Protein AF-A0AAD6NIN2-F1 (afdb_monomer_lite)

Foldseek 3Di:
DQAADPPPGHGHPPDPDDDDDVVVLLVVLLVVLVVPDPDDDDPVVSVVSSVVSSVVCVVDDDDDDDDDDDDDDDDDDPPDDDDPPPVRVVVLDDPDAADAADQQEEEEEDACQLPFLQVLVQLLVRLLRHPAYEYEHAAQVQCCQWQRGGLDHQVFSQLLLVQQLQHPHYDYNAHQQHDPVRCRRHNHQAYEDEPFFDAGNVRHGSCVVCVVVVRYDYDHGDPDDDPLLLLVCLVVLDQPQADPDVPVCCVVDVVLLVLVQQLQPGNSSPHGFAWEWEADPVVLAIDTSYDHDADDQQAAEEEEEDQCASVTSQVLVQLVQVQVVVCVVCVPTPTHAYEYEHAHQVVQCVLVPGSPPSHYQSRSVSSVSSGPSHRYYYGNGDQACAPSNQVNVCVVRVHHNQAYEDEPDDPRDDPDDSDPRRVVVVRYDYGDDDPCNVPDPVVSSVSCVVCVVSVVVSSVVVVVSSVVSVVVSVD

Structure (mmCIF, N/CA/C/O backbone):
data_AF-A0AAD6NIN2-F1
#
_entry.id   AF-A0AAD6NIN2-F1
#
loop_
_atom_site.group_PDB
_atom_site.id
_atom_site.type_symbol
_atom_site.label_atom_id
_atom_site.label_alt_id
_atom_site.label_comp_id
_atom_site.label_asym_id
_atom_site.label_entity_id
_atom_site.label_seq_id
_atom_site.pdbx_PDB_ins_code
_atom_site.Cartn_x
_atom_site.Cartn_y
_atom_site.Cartn_z
_atom_site.occupancy
_atom_site.B_iso_or_equiv
_atom_site.auth_seq_id
_atom_site.auth_comp_id
_atom_site.auth_asym_id
_atom_site.auth_atom_id
_atom_site.pdbx_PDB_model_num
ATOM 1 N N . MET A 1 1 ? 16.859 19.764 -27.566 1.00 32.72 1 MET A N 1
ATOM 2 C CA . MET A 1 1 ? 17.832 20.373 -26.638 1.00 32.72 1 MET A CA 1
ATOM 3 C C . MET A 1 1 ? 17.036 21.411 -25.876 1.00 32.72 1 MET A C 1
ATOM 5 O O . MET A 1 1 ? 16.585 22.357 -26.502 1.00 32.72 1 MET A O 1
ATOM 9 N N . TRP A 1 2 ? 16.670 21.126 -24.627 1.00 31.67 2 TRP A N 1
ATOM 10 C CA . TRP A 1 2 ? 15.721 21.947 -23.874 1.00 31.67 2 TRP A CA 1
ATOM 11 C C . TRP A 1 2 ? 16.492 22.731 -22.811 1.00 31.67 2 TRP A C 1
ATOM 13 O O . TRP A 1 2 ? 17.083 22.135 -21.916 1.00 31.67 2 TRP A O 1
ATOM 23 N N . GLU A 1 3 ? 16.526 24.052 -22.970 1.00 47.12 3 GLU A N 1
ATOM 24 C CA . GLU A 1 3 ? 17.174 25.013 -22.077 1.00 47.12 3 GLU A CA 1
ATOM 25 C C . GLU A 1 3 ? 16.101 25.672 -21.203 1.00 47.12 3 GLU A C 1
ATOM 27 O O . GLU A 1 3 ? 15.529 26.689 -21.591 1.00 47.12 3 GLU A O 1
ATOM 32 N N . PHE A 1 4 ? 15.803 25.100 -20.036 1.00 47.56 4 PHE A N 1
ATOM 33 C CA . PHE A 1 4 ? 14.909 25.740 -19.070 1.00 47.56 4 PHE A CA 1
ATOM 34 C C . PHE A 1 4 ? 15.447 25.667 -17.639 1.00 47.56 4 PHE A C 1
ATOM 36 O O . PHE A 1 4 ? 16.192 24.761 -17.270 1.00 47.56 4 PHE A O 1
ATOM 43 N N . CYS A 1 5 ? 15.080 26.666 -16.844 1.00 51.91 5 CYS A N 1
ATOM 44 C CA . CYS A 1 5 ? 15.368 26.786 -15.428 1.00 51.91 5 CYS A CA 1
ATOM 45 C C . CYS A 1 5 ? 14.618 25.694 -14.658 1.00 51.91 5 CYS A C 1
ATOM 47 O O . CYS A 1 5 ? 13.399 25.578 -14.755 1.00 51.91 5 CYS A O 1
ATOM 49 N N . TYR A 1 6 ? 15.343 24.913 -13.861 1.00 43.78 6 TYR A N 1
ATOM 50 C CA . TYR A 1 6 ? 14.805 23.771 -13.110 1.00 43.78 6 TYR A CA 1
ATOM 51 C C . TYR A 1 6 ? 13.882 24.155 -11.947 1.00 43.78 6 TYR A C 1
ATOM 53 O O . TYR A 1 6 ? 13.274 23.278 -11.337 1.00 43.78 6 TYR A O 1
ATOM 61 N N . GLU A 1 7 ? 13.792 25.445 -11.634 1.00 44.78 7 GLU A N 1
ATOM 62 C CA . GLU A 1 7 ? 12.992 25.965 -10.528 1.00 44.78 7 GLU A CA 1
ATOM 63 C C . GLU A 1 7 ? 11.693 26.623 -11.013 1.00 44.78 7 GLU A C 1
ATOM 65 O O . GLU A 1 7 ? 10.644 26.406 -10.412 1.00 44.78 7 GLU A O 1
ATOM 70 N N . CYS A 1 8 ? 11.722 27.358 -12.133 1.00 52.44 8 CYS A N 1
ATOM 71 C CA . CYS A 1 8 ? 10.544 28.065 -12.658 1.00 52.44 8 CYS A CA 1
ATOM 72 C C . CYS A 1 8 ? 10.080 27.632 -14.059 1.00 52.44 8 CYS A C 1
ATOM 74 O O . CYS A 1 8 ? 8.980 27.994 -14.464 1.00 52.44 8 CYS A O 1
ATOM 76 N N . GLY A 1 9 ? 10.878 26.867 -14.808 1.00 41.84 9 GLY A N 1
ATOM 77 C CA . GLY A 1 9 ? 10.532 26.410 -16.159 1.00 41.84 9 GLY A CA 1
ATOM 78 C C . GLY A 1 9 ? 10.765 27.422 -17.292 1.00 41.84 9 GLY A C 1
ATOM 79 O O . GLY A 1 9 ? 10.544 27.067 -18.447 1.00 41.84 9 GLY A O 1
ATOM 80 N N . ASP A 1 10 ? 11.247 28.637 -17.003 1.00 57.53 10 ASP A N 1
ATOM 81 C CA . ASP A 1 10 ? 11.589 29.646 -18.023 1.00 57.53 10 ASP A CA 1
ATOM 82 C C . ASP A 1 10 ? 12.925 29.363 -18.719 1.00 57.53 10 ASP A C 1
ATOM 84 O O . ASP A 1 10 ? 13.750 28.603 -18.219 1.00 57.53 10 ASP A O 1
ATOM 88 N N . GLN A 1 11 ? 13.184 30.017 -19.856 1.00 51.72 11 GLN A N 1
ATOM 89 C CA . GLN A 1 11 ? 14.424 29.840 -20.616 1.00 51.72 11 GLN A CA 1
ATOM 90 C C . GLN A 1 11 ? 15.677 30.132 -19.761 1.00 51.72 11 GLN A C 1
ATOM 92 O O . GLN A 1 11 ? 15.761 31.118 -19.020 1.00 51.72 11 GLN A O 1
ATOM 97 N N . TRP A 1 12 ? 16.670 29.242 -19.839 1.00 51.72 12 TRP A N 1
ATOM 98 C CA . TRP A 1 12 ? 17.900 29.354 -19.049 1.00 51.72 12 TRP A CA 1
ATOM 99 C C . TRP A 1 12 ? 18.649 30.661 -19.390 1.00 51.72 12 TRP A C 1
ATOM 101 O O . TRP A 1 12 ? 18.876 30.969 -20.556 1.00 51.72 12 TRP A O 1
ATOM 111 N N . LYS A 1 13 ? 19.057 31.408 -18.348 1.00 50.25 13 LYS A N 1
ATOM 112 C CA . LYS A 1 13 ? 19.787 32.699 -18.351 1.00 50.25 13 LYS A CA 1
ATOM 113 C C . LYS A 1 13 ? 18.915 33.946 -18.570 1.00 50.25 13 LYS A C 1
ATOM 115 O O . LYS A 1 13 ? 19.457 35.048 -18.581 1.00 50.25 13 LYS A O 1
ATOM 120 N N . SER A 1 14 ? 17.590 33.799 -18.655 1.00 55.44 14 SER A N 1
ATOM 121 C CA . SER A 1 14 ? 16.639 34.927 -18.665 1.00 55.44 14 SER A CA 1
ATOM 122 C C . SER A 1 14 ? 15.755 35.037 -17.414 1.00 55.44 14 SER A C 1
ATOM 124 O O . SER A 1 14 ? 14.989 35.990 -17.306 1.00 55.44 14 SER A O 1
ATOM 126 N N . CYS A 1 15 ? 15.852 34.101 -16.463 1.00 52.81 15 CYS A N 1
ATOM 127 C CA . CYS A 1 15 ? 15.115 34.141 -15.192 1.00 52.81 15 CYS A CA 1
ATOM 128 C C . CYS A 1 15 ? 15.932 34.786 -14.054 1.00 52.81 15 CYS A C 1
ATOM 130 O O . CYS A 1 15 ? 17.161 34.735 -14.066 1.00 52.81 15 CYS A O 1
ATOM 132 N N . THR A 1 16 ? 15.258 35.316 -13.028 1.00 52.78 16 THR A N 1
ATOM 133 C CA . THR A 1 16 ? 15.870 35.953 -11.840 1.00 52.78 16 THR A CA 1
ATOM 134 C C . THR A 1 16 ? 15.932 35.039 -10.602 1.00 52.78 16 THR A C 1
ATOM 136 O O . THR A 1 16 ? 15.941 35.538 -9.483 1.00 52.78 16 THR A O 1
ATOM 139 N N . CYS A 1 17 ? 15.903 33.712 -10.773 1.00 57.50 17 CYS A N 1
ATOM 140 C CA . CYS A 1 17 ? 15.950 32.742 -9.666 1.00 57.50 17 CYS A CA 1
ATOM 141 C C . CYS A 1 17 ? 17.345 32.693 -9.008 1.00 57.50 17 CYS A C 1
ATOM 143 O O . CYS A 1 17 ? 18.357 32.700 -9.708 1.00 57.50 17 CYS A O 1
ATOM 145 N N . ASP A 1 18 ? 17.399 32.612 -7.675 1.00 49.88 18 ASP A N 1
ATOM 146 C CA . ASP A 1 18 ? 18.609 32.878 -6.875 1.00 49.88 18 ASP A CA 1
ATOM 147 C C . ASP A 1 18 ? 19.625 31.719 -6.765 1.00 49.88 18 ASP A C 1
ATOM 149 O O . ASP A 1 18 ? 20.695 31.898 -6.180 1.00 49.88 18 ASP A O 1
ATOM 153 N N . VAL A 1 19 ? 19.369 30.520 -7.301 1.00 49.75 19 VAL A N 1
ATOM 154 C CA . VAL A 1 19 ? 20.216 29.355 -6.970 1.00 49.75 19 VAL A CA 1
ATOM 155 C C . VAL A 1 19 ? 21.338 29.108 -7.984 1.00 49.75 19 VAL A C 1
ATOM 157 O O . VAL A 1 19 ? 21.312 28.179 -8.791 1.00 49.75 19 VAL A O 1
ATOM 160 N N . TRP A 1 20 ? 22.401 29.903 -7.857 1.00 46.16 20 TRP A N 1
ATOM 161 C CA . TRP A 1 20 ? 23.770 29.499 -8.186 1.00 46.16 20 TRP A CA 1
ATOM 162 C C . TRP A 1 20 ? 24.511 29.166 -6.878 1.00 46.16 20 TRP A C 1
ATOM 164 O O . TRP A 1 20 ? 24.583 30.002 -5.982 1.00 46.16 20 TRP A O 1
ATOM 174 N N . GLN A 1 21 ? 25.051 27.947 -6.743 1.00 52.88 21 GLN A N 1
ATOM 175 C CA . GLN A 1 21 ? 25.856 27.538 -5.579 1.00 52.88 21 GLN A CA 1
ATOM 176 C C . GLN A 1 21 ? 27.324 27.352 -5.988 1.00 52.88 21 GLN A C 1
ATOM 178 O O . GLN A 1 21 ? 27.647 26.419 -6.726 1.00 52.88 21 GLN A O 1
ATOM 183 N N . GLU A 1 22 ? 28.207 28.221 -5.483 1.00 54.47 22 GLU A N 1
ATOM 184 C CA . GLU A 1 22 ? 29.667 28.189 -5.696 1.00 54.47 22 GLU A CA 1
ATOM 185 C C . GLU A 1 22 ? 30.278 26.813 -5.372 1.00 54.47 22 GLU A C 1
ATOM 187 O O . GLU A 1 22 ? 31.165 26.332 -6.081 1.00 54.47 22 GLU A O 1
ATOM 192 N N . ASP A 1 23 ? 29.743 26.130 -4.359 1.00 58.53 23 ASP A N 1
ATOM 193 C CA . ASP A 1 23 ? 30.224 24.821 -3.912 1.00 58.53 23 ASP A CA 1
ATOM 194 C C . ASP A 1 23 ? 30.122 23.757 -5.017 1.00 58.53 23 ASP A C 1
ATOM 196 O O . ASP A 1 23 ? 31.021 22.932 -5.184 1.00 58.53 23 ASP A O 1
ATOM 200 N N . ARG A 1 24 ? 29.092 23.833 -5.872 1.00 63.62 24 ARG A N 1
ATOM 201 C CA . ARG A 1 24 ? 28.912 22.892 -6.991 1.00 63.62 24 ARG A CA 1
ATOM 202 C C . ARG A 1 24 ? 29.907 23.133 -8.127 1.00 63.62 24 ARG A C 1
ATOM 204 O O . ARG A 1 24 ? 30.282 22.191 -8.829 1.00 63.62 24 ARG A O 1
ATOM 211 N N . LEU A 1 25 ? 30.356 24.377 -8.304 1.00 60.66 25 LEU A N 1
ATOM 212 C CA . LEU A 1 25 ? 31.404 24.729 -9.263 1.00 60.66 25 LEU A CA 1
ATOM 213 C C . LEU A 1 25 ? 32.776 24.236 -8.777 1.00 60.66 25 LEU A C 1
ATOM 215 O O . LEU A 1 25 ? 33.544 23.678 -9.564 1.00 60.66 25 LEU A O 1
ATOM 219 N N . LEU A 1 26 ? 33.058 24.394 -7.481 1.00 64.12 26 LEU A N 1
ATOM 220 C CA . LEU A 1 26 ? 34.267 23.878 -6.835 1.00 64.12 26 LEU A CA 1
ATOM 221 C C . LEU A 1 26 ? 34.339 22.348 -6.899 1.00 64.12 26 LEU A C 1
ATOM 223 O O . LEU A 1 26 ? 35.384 21.800 -7.254 1.00 64.12 26 LEU A O 1
ATOM 227 N N . GLU A 1 27 ? 33.230 21.652 -6.644 1.00 69.00 27 GLU A N 1
ATOM 228 C CA . GLU A 1 27 ? 33.151 20.194 -6.787 1.00 69.00 27 GLU A CA 1
ATOM 229 C C . GLU A 1 27 ? 33.390 19.730 -8.229 1.00 69.00 27 GLU A C 1
ATOM 231 O O . GLU A 1 27 ? 34.126 18.769 -8.466 1.00 69.00 27 GLU A O 1
ATOM 236 N N . ALA A 1 28 ? 32.795 20.411 -9.212 1.00 63.50 28 ALA A N 1
ATOM 237 C CA . ALA A 1 28 ? 32.986 20.081 -10.621 1.00 63.50 28 ALA A CA 1
ATOM 238 C C . ALA A 1 28 ? 34.437 20.312 -11.083 1.00 63.50 28 ALA A C 1
ATOM 240 O O . ALA A 1 28 ? 34.984 19.486 -11.819 1.00 63.50 28 ALA A O 1
ATOM 241 N N . ALA A 1 29 ? 35.079 21.394 -10.627 1.00 70.69 29 ALA A N 1
ATOM 242 C CA . ALA A 1 29 ? 36.496 21.651 -10.873 1.00 70.69 29 ALA A CA 1
ATOM 243 C C . ALA A 1 29 ? 37.391 20.593 -10.200 1.00 70.69 29 ALA A C 1
ATOM 245 O O . ALA A 1 29 ? 38.317 20.088 -10.835 1.00 70.69 29 ALA A O 1
ATOM 246 N N . GLY A 1 30 ? 37.059 20.189 -8.967 1.00 67.62 30 GLY A N 1
ATOM 247 C CA . GLY A 1 30 ? 37.695 19.084 -8.244 1.00 67.62 30 GLY A CA 1
ATOM 248 C C . GLY A 1 30 ? 37.688 17.778 -9.030 1.00 67.62 30 GLY A C 1
ATOM 249 O O . GLY A 1 30 ? 38.745 17.206 -9.286 1.00 67.62 30 GLY A O 1
ATOM 250 N N . ARG A 1 31 ? 36.508 17.360 -9.505 1.00 75.50 31 ARG A N 1
ATOM 251 C CA . ARG A 1 31 ? 36.353 16.122 -10.286 1.00 75.50 31 ARG A CA 1
ATOM 252 C C . ARG A 1 31 ? 37.163 16.127 -11.585 1.00 75.50 31 ARG A C 1
ATOM 254 O O . ARG A 1 31 ? 37.716 15.095 -11.948 1.00 75.50 31 ARG A O 1
ATOM 261 N N . ARG A 1 32 ? 37.262 17.265 -12.284 1.00 73.50 32 ARG A N 1
ATOM 262 C CA . ARG A 1 32 ? 38.081 17.369 -13.509 1.00 73.50 32 ARG A CA 1
ATOM 263 C C . ARG A 1 32 ? 39.574 17.260 -13.213 1.00 73.50 32 ARG A C 1
ATOM 265 O O . ARG A 1 32 ? 40.270 16.544 -13.919 1.00 73.50 32 ARG A O 1
ATOM 272 N N . VAL A 1 33 ? 40.050 17.924 -12.159 1.00 79.69 33 VAL A N 1
ATOM 273 C CA . VAL A 1 33 ? 41.464 17.862 -11.754 1.00 79.69 33 VAL A CA 1
ATOM 274 C C . VAL A 1 33 ? 41.871 16.455 -11.329 1.00 79.69 33 VAL A C 1
ATOM 276 O O . VAL A 1 33 ? 42.977 16.035 -11.656 1.00 79.69 33 VAL A O 1
ATOM 279 N N . ASP A 1 34 ? 40.987 15.734 -10.638 1.00 77.88 34 ASP A N 1
ATOM 280 C CA . ASP A 1 34 ? 41.263 14.368 -10.182 1.00 77.88 34 ASP A CA 1
ATOM 281 C C . ASP A 1 34 ? 41.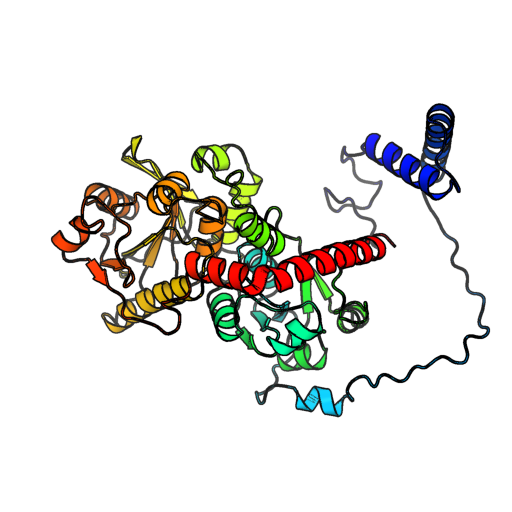220 13.352 -11.325 1.00 77.88 34 ASP A C 1
ATOM 283 O O . ASP A 1 34 ? 42.028 12.431 -11.354 1.00 77.88 34 ASP A O 1
ATOM 287 N N . ARG A 1 35 ? 40.310 13.531 -12.289 1.00 75.88 35 ARG A N 1
ATOM 288 C CA . ARG A 1 35 ? 40.217 12.674 -13.478 1.00 75.88 35 ARG A CA 1
ATOM 289 C C . ARG A 1 35 ? 41.415 12.841 -14.412 1.00 75.88 35 ARG A C 1
ATOM 291 O O . ARG A 1 35 ? 41.873 11.865 -14.991 1.00 75.88 35 ARG A O 1
ATOM 298 N N . ASP A 1 36 ? 41.891 14.071 -14.580 1.00 72.50 36 ASP A N 1
ATOM 299 C CA . ASP A 1 36 ? 42.968 14.398 -15.521 1.00 72.50 36 ASP A CA 1
ATOM 300 C C . ASP A 1 36 ? 44.370 14.191 -14.894 1.00 72.50 36 ASP A C 1
ATOM 302 O O . ASP A 1 36 ? 45.384 14.548 -15.496 1.00 72.50 36 ASP A O 1
ATOM 306 N N . ALA A 1 37 ? 44.444 13.655 -13.669 1.00 75.25 37 ALA A N 1
ATOM 307 C CA . ALA A 1 37 ? 45.689 13.315 -12.995 1.00 75.25 37 ALA A CA 1
ATOM 308 C C . ALA A 1 37 ? 45.966 11.807 -13.093 1.00 75.25 37 ALA A C 1
ATOM 310 O O . ALA A 1 37 ? 45.188 10.996 -12.602 1.00 75.25 37 ALA A O 1
ATOM 311 N N . ASP A 1 38 ? 47.112 11.438 -13.668 1.00 66.69 38 ASP A N 1
ATOM 312 C CA . ASP A 1 38 ? 47.524 10.029 -13.789 1.00 66.69 38 ASP A CA 1
ATOM 313 C C . ASP A 1 38 ? 47.856 9.380 -12.425 1.00 66.69 38 ASP A C 1
ATOM 315 O O . ASP A 1 38 ? 47.798 8.160 -12.285 1.00 66.69 38 ASP A O 1
ATOM 319 N N . GLU A 1 39 ? 48.174 10.190 -11.403 1.00 72.62 39 GLU A N 1
ATOM 320 C CA . GLU A 1 39 ? 48.453 9.758 -10.026 1.00 72.62 39 GLU A CA 1
ATOM 321 C C . GLU A 1 39 ? 47.894 10.754 -8.982 1.00 72.62 39 GLU A C 1
ATOM 323 O O . GLU A 1 39 ? 47.726 11.942 -9.288 1.00 72.62 39 GLU A O 1
ATOM 328 N N . PRO A 1 40 ? 47.636 10.318 -7.727 1.00 75.31 40 PRO A N 1
ATOM 329 C CA . PRO A 1 40 ? 47.090 11.176 -6.674 1.00 75.31 40 PRO A CA 1
ATOM 330 C C . PRO A 1 40 ? 47.955 12.415 -6.400 1.00 75.31 40 PRO A C 1
ATOM 332 O O . PRO A 1 40 ? 49.110 12.324 -5.981 1.00 75.31 40 PRO A O 1
ATOM 335 N N . LEU A 1 41 ? 47.375 13.599 -6.605 1.00 81.06 41 LEU A N 1
ATOM 336 C CA . LEU A 1 41 ? 48.084 14.870 -6.468 1.00 81.06 41 LEU A CA 1
ATOM 337 C C . LEU A 1 41 ? 48.325 15.244 -4.998 1.00 81.06 41 LEU A C 1
ATOM 339 O O . LEU A 1 41 ? 47.436 15.141 -4.152 1.00 81.06 41 LEU A O 1
ATOM 343 N N . VAL A 1 42 ? 49.509 15.793 -4.713 1.00 87.19 42 VAL A N 1
ATOM 344 C CA . VAL A 1 42 ? 49.831 16.388 -3.406 1.00 87.19 42 VAL A CA 1
ATOM 345 C C . VAL A 1 42 ? 48.819 17.508 -3.088 1.00 87.19 42 VAL A C 1
ATOM 347 O O . VAL A 1 42 ? 48.572 18.347 -3.962 1.00 87.19 42 VAL A O 1
ATOM 350 N N . PRO A 1 43 ? 48.254 17.589 -1.863 1.00 77.69 43 PRO A N 1
ATOM 351 C CA . PRO A 1 43 ? 47.102 18.451 -1.562 1.00 77.69 43 PRO A CA 1
ATOM 352 C C . PRO A 1 43 ? 47.249 19.928 -1.956 1.00 77.69 43 PRO A C 1
ATOM 354 O O . PRO A 1 43 ? 46.298 20.525 -2.456 1.00 77.69 43 PRO A O 1
ATOM 357 N N . ALA A 1 44 ? 48.443 20.508 -1.792 1.00 74.50 44 ALA A N 1
ATOM 358 C CA . ALA A 1 44 ? 48.714 21.895 -2.178 1.00 74.50 44 ALA A CA 1
ATOM 359 C C . ALA A 1 44 ? 48.638 22.111 -3.704 1.00 74.50 44 ALA A C 1
ATOM 361 O O . ALA A 1 44 ? 48.033 23.075 -4.164 1.00 74.50 44 ALA A O 1
ATOM 362 N N . VAL A 1 45 ? 49.175 21.171 -4.489 1.00 77.25 45 VAL A N 1
ATOM 363 C CA . VAL A 1 45 ? 49.166 21.209 -5.963 1.00 77.25 45 VAL A CA 1
ATOM 364 C C . VAL A 1 45 ? 47.761 20.944 -6.508 1.00 77.25 45 VAL A C 1
ATOM 366 O O . VAL A 1 45 ? 47.346 21.540 -7.502 1.00 77.25 45 VAL A O 1
ATOM 369 N N . ARG A 1 46 ? 47.003 20.069 -5.837 1.00 85.06 46 ARG A N 1
ATOM 370 C CA . ARG A 1 46 ? 45.603 19.792 -6.167 1.00 85.06 46 ARG A CA 1
ATOM 371 C C . ARG A 1 46 ? 44.743 21.046 -6.017 1.00 85.06 46 ARG A C 1
ATOM 373 O O . ARG A 1 46 ? 43.994 21.377 -6.930 1.00 85.06 46 ARG A O 1
ATOM 380 N N . LEU A 1 47 ? 44.878 21.764 -4.902 1.00 79.81 47 LEU A N 1
ATOM 381 C CA . LEU A 1 47 ? 44.086 22.965 -4.630 1.00 79.81 47 LEU A CA 1
ATOM 382 C C . LEU A 1 47 ? 44.353 24.079 -5.658 1.00 79.81 47 LEU A C 1
ATOM 384 O O . LEU A 1 47 ? 43.415 24.694 -6.160 1.00 79.81 47 LEU A O 1
ATOM 388 N N . GLU A 1 48 ? 45.616 24.279 -6.031 1.00 81.25 48 GLU A N 1
ATOM 389 C CA . GLU A 1 48 ? 46.024 25.285 -7.019 1.00 81.25 48 GLU A CA 1
ATOM 390 C C . GLU A 1 48 ? 45.483 24.963 -8.428 1.00 81.25 48 GLU A C 1
ATOM 392 O O . GLU A 1 48 ? 44.993 25.841 -9.144 1.00 81.25 48 GLU A O 1
ATOM 397 N N . ARG A 1 49 ? 45.469 23.677 -8.813 1.00 83.62 49 ARG A N 1
ATOM 398 C CA . ARG A 1 49 ? 44.857 23.225 -10.075 1.00 83.62 49 ARG A CA 1
ATOM 399 C C . ARG A 1 49 ? 43.336 23.372 -10.076 1.00 83.62 49 ARG A C 1
ATOM 401 O O . ARG A 1 49 ? 42.783 23.768 -11.101 1.00 83.62 49 ARG A O 1
ATOM 408 N N . ILE A 1 50 ? 42.668 23.104 -8.951 1.00 80.56 50 ILE A N 1
ATOM 409 C CA . ILE A 1 50 ? 41.212 23.277 -8.814 1.00 80.56 50 ILE A CA 1
ATOM 410 C C . ILE A 1 50 ? 40.831 24.739 -9.019 1.00 80.56 50 ILE A C 1
ATOM 412 O O . ILE A 1 50 ? 39.911 25.019 -9.780 1.00 80.56 50 ILE A O 1
ATOM 416 N N . GLN A 1 51 ? 41.578 25.672 -8.427 1.00 79.25 51 GLN A N 1
ATOM 417 C CA . GLN A 1 51 ? 41.335 27.107 -8.599 1.00 79.25 51 GLN A CA 1
ATOM 418 C C . GLN A 1 51 ? 41.511 27.560 -10.058 1.00 79.25 51 GLN A C 1
ATOM 420 O O . GLN A 1 51 ? 40.724 28.367 -10.554 1.00 79.25 51 GLN A O 1
ATOM 425 N N . ARG A 1 52 ? 42.490 27.004 -10.786 1.00 77.19 52 ARG A N 1
ATOM 426 C CA . ARG A 1 52 ? 42.688 27.301 -12.215 1.00 77.19 52 ARG A CA 1
ATOM 427 C C . ARG A 1 52 ? 41.550 26.762 -13.085 1.00 77.19 52 ARG A C 1
ATOM 429 O O . ARG A 1 52 ? 40.993 27.506 -13.887 1.00 77.19 52 ARG A O 1
ATOM 436 N N . VAL A 1 53 ? 41.161 25.500 -12.892 1.00 73.00 53 VAL A N 1
ATOM 437 C CA . VAL A 1 53 ? 40.053 24.869 -13.633 1.00 73.00 53 VAL A CA 1
ATOM 438 C C . VAL A 1 53 ? 38.713 25.529 -13.289 1.00 73.00 53 VAL A C 1
ATOM 440 O O . VAL A 1 53 ? 37.871 25.702 -14.164 1.00 73.00 53 VAL A O 1
ATOM 443 N N . GLN A 1 54 ? 38.524 25.978 -12.047 1.00 76.62 54 GLN A N 1
ATOM 444 C CA . GLN A 1 54 ? 37.370 26.783 -11.641 1.00 76.62 54 GLN A CA 1
ATOM 445 C C . GLN A 1 54 ? 37.301 28.097 -12.435 1.00 76.62 54 GLN A C 1
ATOM 447 O O . GLN A 1 54 ? 36.230 28.449 -12.928 1.00 76.62 54 GLN A O 1
ATOM 452 N N . GLN A 1 55 ? 38.422 28.811 -12.607 1.00 67.31 55 GLN A N 1
ATOM 453 C CA . GLN A 1 55 ? 38.463 30.033 -13.422 1.00 67.31 55 GLN A CA 1
ATOM 454 C C . GLN A 1 55 ? 38.233 29.758 -14.915 1.00 67.31 55 GLN A C 1
ATOM 456 O O . GLN A 1 55 ? 37.527 30.528 -15.564 1.00 67.31 55 GLN A O 1
ATOM 461 N N . GLU A 1 56 ? 38.745 28.650 -15.451 1.00 66.31 56 GLU A N 1
ATOM 462 C CA . GLU A 1 56 ? 38.484 28.232 -16.837 1.00 66.31 56 GLU A CA 1
ATOM 463 C C . GLU A 1 56 ? 37.011 27.875 -17.068 1.00 66.31 56 GLU A C 1
ATOM 465 O O . GLU A 1 56 ? 36.434 28.284 -18.074 1.00 66.31 56 GLU A O 1
ATOM 470 N N . ILE A 1 57 ? 36.375 27.164 -16.129 1.00 61.84 57 ILE A N 1
ATOM 471 C CA . ILE A 1 57 ? 34.940 26.851 -16.198 1.00 61.84 57 ILE A CA 1
ATOM 472 C C . ILE A 1 57 ? 34.115 28.141 -16.136 1.00 61.84 57 ILE A C 1
ATOM 474 O O . ILE A 1 57 ? 33.168 28.280 -16.902 1.00 61.84 57 ILE A O 1
ATOM 478 N N . ARG A 1 58 ? 34.510 29.114 -15.300 1.00 63.06 58 ARG A N 1
ATOM 479 C CA . ARG A 1 58 ? 33.856 30.434 -15.233 1.00 63.06 58 ARG A CA 1
ATOM 480 C C . ARG A 1 58 ? 33.962 31.225 -16.539 1.00 63.06 58 ARG A C 1
ATOM 482 O O . ARG A 1 58 ? 33.054 31.993 -16.839 1.00 63.06 58 ARG A O 1
ATOM 489 N N . GLN A 1 59 ? 35.058 31.077 -17.284 1.00 51.91 59 GLN A N 1
ATOM 490 C CA . GLN A 1 59 ? 35.303 31.830 -18.520 1.00 51.91 59 GLN A CA 1
ATOM 491 C C . GLN A 1 59 ? 34.725 31.147 -19.770 1.00 51.91 59 GLN A C 1
ATOM 493 O O . GLN A 1 59 ? 34.277 31.840 -20.679 1.00 51.91 59 GLN A O 1
ATOM 498 N N . ASN A 1 60 ? 34.677 29.811 -19.809 1.00 49.41 60 ASN A N 1
ATOM 499 C CA . ASN A 1 60 ? 34.237 29.030 -20.970 1.00 49.41 60 ASN A CA 1
ATOM 500 C C . ASN A 1 60 ? 32.870 28.369 -20.731 1.00 49.41 60 ASN A C 1
ATOM 502 O O . ASN A 1 60 ? 32.753 27.142 -20.670 1.00 49.41 60 ASN A O 1
ATOM 506 N N . HIS A 1 61 ? 31.822 29.185 -20.612 1.00 49.53 61 HIS A N 1
ATOM 507 C CA . HIS A 1 61 ? 30.441 28.706 -20.670 1.00 49.53 61 HIS A CA 1
ATOM 508 C C . HIS A 1 61 ? 29.931 28.732 -22.127 1.00 49.53 61 HIS A C 1
ATOM 510 O O . HIS A 1 61 ? 29.589 29.789 -22.647 1.00 49.53 61 HIS A O 1
ATOM 516 N N . ASP A 1 62 ? 29.850 27.531 -22.713 1.00 38.94 62 ASP A N 1
ATOM 517 C CA . ASP A 1 62 ? 29.209 27.094 -23.972 1.00 38.94 62 ASP A CA 1
ATOM 518 C C . ASP A 1 62 ? 30.014 26.964 -25.287 1.00 38.94 62 ASP A C 1
ATOM 520 O O . ASP A 1 62 ? 30.681 27.875 -25.770 1.00 38.94 62 ASP A O 1
ATOM 524 N N . SER A 1 63 ? 29.734 25.815 -25.930 1.00 30.27 63 SER A N 1
ATOM 525 C CA . SER A 1 63 ? 29.627 25.524 -27.376 1.00 30.27 63 SER A CA 1
ATOM 526 C C . SER A 1 63 ? 30.732 24.733 -28.125 1.00 30.27 63 SER A C 1
ATOM 528 O O . SER A 1 63 ? 31.806 25.218 -28.456 1.00 30.27 63 SER A O 1
ATOM 530 N N . ALA A 1 64 ? 30.329 23.499 -28.481 1.00 32.25 64 ALA A N 1
ATOM 531 C CA . ALA A 1 64 ? 30.508 22.753 -29.739 1.00 32.25 64 ALA A CA 1
ATOM 532 C C . ALA A 1 64 ? 31.906 22.371 -30.285 1.00 32.25 64 ALA A C 1
ATOM 534 O O . ALA A 1 64 ? 32.698 23.217 -30.685 1.00 32.25 64 ALA A O 1
ATOM 535 N N . ARG A 1 65 ? 32.078 21.057 -30.538 1.00 28.00 65 ARG A N 1
ATOM 536 C CA . ARG A 1 65 ? 32.572 20.490 -31.817 1.00 28.00 65 ARG A CA 1
ATOM 537 C C . ARG A 1 65 ? 32.313 18.975 -31.895 1.00 28.00 65 ARG A C 1
ATOM 539 O O . ARG A 1 65 ? 33.123 18.174 -31.450 1.00 28.00 65 ARG A O 1
ATOM 546 N N . TRP A 1 66 ? 31.205 18.592 -32.527 1.00 24.42 66 TRP A N 1
ATOM 547 C CA . TRP A 1 66 ? 31.084 17.306 -33.221 1.00 24.42 66 TRP A CA 1
ATOM 548 C C . TRP A 1 66 ? 30.877 17.609 -34.704 1.00 24.42 66 TRP A C 1
ATOM 550 O O . TRP A 1 66 ? 29.788 17.980 -35.133 1.00 24.42 66 TRP A O 1
ATOM 560 N N . THR A 1 67 ? 31.951 17.499 -35.481 1.00 26.58 67 THR A N 1
ATOM 561 C CA . THR A 1 67 ? 31.901 17.432 -36.944 1.00 26.58 67 THR A CA 1
ATOM 562 C C . THR A 1 67 ? 32.234 16.012 -37.368 1.00 26.58 67 THR A C 1
ATOM 564 O O . THR A 1 67 ? 33.221 15.441 -36.910 1.00 26.58 67 THR A O 1
ATOM 567 N N . GLN A 1 68 ? 31.401 15.467 -38.256 1.00 35.00 68 GLN A N 1
ATOM 568 C CA . GLN A 1 68 ? 31.645 14.247 -39.019 1.00 35.00 68 GLN A CA 1
ATOM 569 C C . GLN A 1 68 ? 33.095 14.158 -39.513 1.00 35.00 68 GLN A C 1
ATOM 571 O O . GLN A 1 68 ? 33.507 14.963 -40.340 1.00 35.00 68 GLN A O 1
ATOM 576 N N . SER A 1 69 ? 33.817 13.119 -39.094 1.00 27.27 69 SER A N 1
ATOM 577 C CA . SER A 1 69 ? 34.648 12.304 -39.986 1.00 27.27 69 SER A CA 1
ATOM 578 C C . SER A 1 69 ? 35.168 11.085 -39.227 1.00 27.27 69 SER A C 1
ATOM 580 O O . SER A 1 69 ? 35.902 11.250 -38.258 1.00 27.27 69 SER A O 1
ATOM 582 N N . GLN A 1 70 ? 34.795 9.890 -39.683 1.00 27.52 70 GLN A N 1
ATOM 583 C CA . GLN A 1 70 ? 35.680 8.754 -39.988 1.00 27.52 70 GLN A CA 1
ATOM 584 C C . GLN A 1 70 ? 34.881 7.451 -39.939 1.00 27.52 70 GLN A C 1
ATOM 586 O O . GLN A 1 70 ? 34.841 6.711 -38.963 1.00 27.52 70 GLN A O 1
ATOM 591 N N . SER A 1 71 ? 34.265 7.158 -41.079 1.00 28.77 71 SER A N 1
ATOM 592 C CA . SER A 1 71 ? 34.229 5.804 -41.605 1.00 28.77 71 SER A CA 1
ATOM 593 C C . SER A 1 71 ? 35.665 5.288 -41.741 1.00 28.77 71 SER A C 1
ATOM 595 O O . SER A 1 71 ? 36.379 5.791 -42.601 1.00 28.77 71 SER A O 1
ATOM 597 N N . THR A 1 72 ? 36.067 4.304 -40.935 1.00 26.00 72 THR A N 1
ATOM 598 C CA . THR A 1 72 ? 36.914 3.175 -41.365 1.00 26.00 72 THR A CA 1
ATOM 599 C C . THR A 1 72 ? 37.024 2.123 -40.257 1.00 26.00 72 THR A C 1
ATOM 601 O O . THR A 1 72 ? 37.536 2.396 -39.180 1.00 26.00 72 THR A O 1
ATOM 604 N N . ASN A 1 73 ? 36.610 0.904 -40.611 1.00 30.92 73 ASN A N 1
ATOM 605 C CA . ASN A 1 73 ? 37.093 -0.393 -40.127 1.00 30.92 73 ASN A CA 1
ATOM 606 C C . ASN A 1 73 ? 36.864 -0.784 -38.656 1.00 30.92 73 ASN A C 1
ATOM 608 O O . ASN A 1 73 ? 37.798 -0.849 -37.869 1.00 30.92 73 ASN A O 1
ATOM 612 N N . PHE A 1 74 ? 35.652 -1.266 -38.369 1.00 25.39 74 PHE A N 1
ATOM 613 C CA . PHE A 1 74 ? 35.463 -2.408 -37.464 1.00 25.39 74 PHE A CA 1
ATOM 614 C C . PHE A 1 74 ? 34.675 -3.501 -38.189 1.00 25.39 74 PHE A C 1
ATOM 616 O O . PHE A 1 74 ? 33.466 -3.657 -38.045 1.00 25.39 74 PHE A O 1
ATOM 623 N N . SER A 1 75 ? 35.382 -4.247 -39.032 1.00 28.61 75 SER A N 1
ATOM 624 C CA . SER A 1 75 ? 34.947 -5.566 -39.476 1.00 28.61 75 SER A CA 1
ATOM 625 C C . SER A 1 75 ? 35.402 -6.613 -38.460 1.00 28.61 75 SER A C 1
ATOM 627 O O . SER A 1 75 ? 36.584 -6.680 -38.132 1.00 28.61 75 SER A O 1
ATOM 629 N N . ASN A 1 76 ? 34.448 -7.461 -38.073 1.00 34.34 76 ASN A N 1
ATOM 630 C CA . ASN A 1 76 ? 34.587 -8.750 -37.391 1.00 34.34 76 ASN A CA 1
ATOM 631 C C . ASN A 1 76 ? 34.846 -8.744 -35.878 1.00 34.34 76 ASN A C 1
ATOM 633 O O . ASN A 1 76 ? 35.938 -9.058 -35.430 1.00 34.34 76 ASN A O 1
ATOM 637 N N . HIS A 1 77 ? 33.760 -8.594 -35.113 1.00 28.64 77 HIS A N 1
ATOM 638 C CA . HIS A 1 77 ? 33.364 -9.591 -34.107 1.00 28.64 77 HIS A CA 1
ATOM 639 C C . HIS A 1 77 ? 31.845 -9.531 -33.866 1.00 28.64 77 HIS A C 1
ATOM 641 O O . HIS A 1 77 ? 31.358 -9.058 -32.847 1.00 28.64 77 HIS A O 1
ATOM 647 N N . GLN A 1 78 ? 31.072 -10.045 -34.831 1.00 27.97 78 GLN A N 1
ATOM 648 C CA . GLN A 1 78 ? 29.735 -10.565 -34.541 1.00 27.97 78 GLN A CA 1
ATOM 649 C C . GLN A 1 78 ? 29.904 -11.911 -33.830 1.00 27.97 78 GLN A C 1
ATOM 651 O O . GLN A 1 78 ? 29.970 -12.963 -34.466 1.00 27.97 78 GLN A O 1
ATOM 656 N N . ALA A 1 79 ? 29.981 -11.883 -32.502 1.00 28.52 79 ALA A N 1
ATOM 657 C CA . ALA A 1 79 ? 29.576 -13.040 -31.721 1.00 28.52 79 ALA A CA 1
ATOM 658 C C . ALA A 1 79 ? 28.044 -13.108 -31.802 1.00 28.52 79 ALA A C 1
ATOM 660 O O . ALA A 1 79 ? 27.324 -12.294 -31.233 1.00 28.52 79 ALA A O 1
ATOM 661 N N . SER A 1 80 ? 27.562 -14.037 -32.622 1.00 32.03 80 SER A N 1
ATOM 662 C CA . SER A 1 80 ? 26.154 -14.362 -32.821 1.00 32.03 80 SER A CA 1
ATOM 663 C C . SER A 1 80 ? 25.478 -14.708 -31.486 1.00 32.03 80 SER A C 1
ATOM 665 O O . SER A 1 80 ? 25.610 -15.832 -30.999 1.00 32.03 80 SER A O 1
ATOM 667 N N . LEU A 1 81 ? 24.670 -13.791 -30.961 1.00 33.66 81 LEU A N 1
ATOM 668 C CA . LEU A 1 81 ? 23.552 -14.110 -30.078 1.00 33.66 81 LEU A CA 1
ATOM 669 C C . LEU A 1 81 ? 22.276 -13.666 -30.794 1.00 33.66 81 LEU A C 1
ATOM 671 O O . LEU A 1 81 ? 22.086 -12.495 -31.117 1.00 33.66 81 LEU A O 1
ATOM 675 N N . ARG A 1 82 ? 21.439 -14.644 -31.149 1.00 35.72 82 ARG A N 1
ATOM 676 C CA . ARG A 1 82 ? 20.169 -14.412 -31.840 1.00 35.72 82 ARG A CA 1
ATOM 677 C C . ARG A 1 82 ? 19.239 -13.668 -30.883 1.00 35.72 82 ARG A C 1
ATOM 679 O O . ARG A 1 82 ? 18.766 -14.273 -29.927 1.00 35.72 82 ARG A O 1
ATOM 686 N N . GLN A 1 83 ? 18.928 -12.400 -31.162 1.00 43.97 83 GLN A N 1
ATOM 687 C CA . GLN A 1 83 ? 17.691 -11.821 -30.633 1.00 43.97 83 GLN A CA 1
ATOM 688 C C . GLN A 1 83 ? 16.527 -12.729 -31.067 1.00 43.97 83 GLN A C 1
ATOM 690 O O . GLN A 1 83 ? 16.547 -13.217 -32.208 1.00 43.97 83 GLN A O 1
ATOM 695 N N . PRO A 1 84 ? 15.547 -13.011 -30.189 1.00 51.28 84 PRO A N 1
ATOM 696 C CA . PRO A 1 84 ? 14.397 -13.807 -30.580 1.00 51.28 84 PRO A CA 1
ATOM 697 C C . PRO A 1 84 ? 13.759 -13.162 -31.809 1.00 51.28 84 PRO A C 1
ATOM 699 O O . PRO A 1 84 ? 13.581 -11.946 -31.882 1.00 51.28 84 PRO A O 1
ATOM 702 N N . SER A 1 85 ? 13.488 -13.978 -32.828 1.00 46.53 85 SER A N 1
ATOM 703 C CA . SER A 1 85 ? 12.890 -13.476 -34.063 1.00 46.53 85 SER A CA 1
ATOM 704 C C . SER A 1 85 ? 11.556 -12.789 -33.747 1.00 46.53 85 SER A C 1
ATOM 706 O O . SER A 1 85 ? 10.875 -13.191 -32.805 1.00 46.53 85 SER A O 1
ATOM 708 N N . HIS A 1 86 ? 11.124 -11.816 -34.557 1.00 56.44 86 HIS A N 1
ATOM 709 C CA . HIS A 1 86 ? 9.799 -11.186 -34.407 1.00 56.44 86 HIS A CA 1
ATOM 710 C C . HIS A 1 86 ? 8.667 -12.228 -34.278 1.00 56.44 86 HIS A C 1
ATOM 712 O O . HIS A 1 86 ? 7.689 -12.020 -33.570 1.00 56.44 86 HIS A O 1
ATOM 718 N N . ARG A 1 87 ? 8.826 -13.395 -34.919 1.00 45.50 87 ARG A N 1
ATOM 719 C CA . ARG A 1 87 ? 7.893 -14.528 -34.849 1.00 45.50 87 ARG A CA 1
ATOM 720 C C . ARG A 1 87 ? 7.888 -15.244 -33.490 1.00 45.50 87 ARG A C 1
ATOM 722 O O . ARG A 1 87 ? 6.852 -15.767 -33.111 1.00 45.50 87 ARG A O 1
ATOM 729 N N . THR A 1 88 ? 9.018 -15.267 -32.785 1.00 60.03 88 THR A N 1
ATOM 730 C CA . THR A 1 88 ? 9.145 -15.794 -31.414 1.00 60.03 88 THR A CA 1
ATOM 731 C C . THR A 1 88 ? 8.507 -14.827 -30.417 1.00 60.03 88 THR A C 1
ATOM 733 O O . THR A 1 88 ? 7.676 -15.242 -29.630 1.00 60.03 88 THR A O 1
ATOM 736 N N . ILE A 1 89 ? 8.776 -13.524 -30.550 1.00 61.22 89 ILE A N 1
ATOM 737 C CA . ILE A 1 89 ? 8.191 -12.487 -29.683 1.00 61.22 89 ILE A CA 1
ATOM 738 C C . ILE A 1 89 ? 6.658 -12.459 -29.775 1.00 61.22 89 ILE A C 1
ATOM 740 O O . ILE A 1 89 ? 5.975 -12.330 -28.766 1.00 61.22 89 ILE A O 1
ATOM 744 N N . MET A 1 90 ? 6.103 -12.600 -30.983 1.00 60.62 90 MET A N 1
ATOM 745 C CA . MET A 1 90 ? 4.648 -12.681 -31.157 1.00 60.62 90 MET A CA 1
ATOM 746 C C . MET A 1 90 ? 4.038 -13.988 -30.638 1.00 60.62 90 MET A C 1
ATOM 748 O O . MET A 1 90 ? 2.839 -14.017 -30.392 1.00 60.62 90 MET A O 1
ATOM 752 N N . ALA A 1 91 ? 4.832 -15.052 -30.478 1.00 62.62 91 ALA A N 1
ATOM 753 C CA . ALA A 1 91 ? 4.379 -16.309 -29.883 1.00 62.62 91 ALA A CA 1
ATOM 754 C C . ALA A 1 91 ? 4.351 -16.259 -28.345 1.00 62.62 91 ALA A C 1
ATOM 756 O O . ALA A 1 91 ? 3.619 -17.035 -27.741 1.00 62.62 91 ALA A O 1
ATOM 757 N N . ASP A 1 92 ? 5.108 -15.340 -27.737 1.00 78.62 92 ASP A N 1
ATOM 758 C CA . ASP A 1 92 ? 5.164 -15.139 -26.284 1.00 78.62 92 ASP A CA 1
ATOM 759 C C . ASP A 1 92 ? 4.077 -14.172 -25.775 1.00 78.62 92 ASP A C 1
ATOM 761 O O . ASP A 1 92 ? 3.923 -13.992 -24.567 1.00 78.62 92 ASP A O 1
ATOM 765 N N . LEU A 1 93 ? 3.321 -13.528 -26.675 1.00 84.94 93 LEU A N 1
ATOM 766 C CA . LEU A 1 93 ? 2.207 -12.665 -26.287 1.00 84.94 93 LEU A CA 1
ATOM 767 C C . LEU A 1 93 ? 1.065 -13.489 -25.669 1.00 84.94 93 LEU A C 1
ATOM 769 O O . LEU A 1 93 ? 0.783 -14.596 -26.135 1.00 84.94 93 LEU A O 1
ATOM 773 N N . PRO A 1 94 ? 0.356 -12.946 -24.665 1.00 85.62 94 PRO A N 1
ATOM 774 C CA . PRO A 1 94 ? -0.821 -13.604 -24.115 1.00 85.62 94 PRO A CA 1
ATOM 775 C C . PRO A 1 94 ? -1.898 -13.823 -25.181 1.00 85.62 94 PRO A C 1
ATOM 777 O O . PRO A 1 94 ? -2.116 -12.961 -26.035 1.00 85.62 94 PRO A O 1
ATOM 780 N N . ASP A 1 95 ? -2.623 -14.939 -25.074 1.00 86.56 95 ASP A N 1
ATOM 781 C CA . ASP A 1 95 ? -3.785 -15.254 -25.918 1.00 86.56 95 ASP A CA 1
ATOM 782 C C . ASP A 1 95 ? -5.010 -14.424 -25.492 1.00 86.56 95 ASP A C 1
ATOM 784 O O . ASP A 1 95 ? -6.010 -14.918 -24.971 1.00 86.56 95 ASP A O 1
ATOM 788 N N . THR A 1 96 ? -4.881 -13.106 -25.623 1.00 87.06 96 THR A N 1
ATOM 789 C CA . THR A 1 96 ? -5.921 -12.118 -25.347 1.00 87.06 96 THR A CA 1
ATOM 790 C C . THR A 1 96 ? -6.058 -11.166 -26.533 1.00 87.06 96 THR A C 1
ATOM 792 O O . THR A 1 96 ? -5.098 -10.958 -27.274 1.00 87.06 96 THR A O 1
ATOM 795 N N . PRO A 1 97 ? -7.240 -10.567 -26.758 1.00 87.56 97 PRO A N 1
ATOM 796 C CA . PRO A 1 97 ? -7.396 -9.579 -27.817 1.00 87.56 97 PRO A CA 1
ATOM 797 C C . PRO A 1 97 ? -6.472 -8.379 -27.596 1.00 87.56 97 PRO A C 1
ATOM 799 O O . PRO A 1 97 ? -6.396 -7.850 -26.484 1.00 87.56 97 PRO A O 1
ATOM 802 N N . SER A 1 98 ? -5.814 -7.922 -28.661 1.00 90.25 98 SER A N 1
ATOM 803 C CA . SER A 1 98 ? -5.018 -6.700 -28.603 1.00 90.25 98 SER A CA 1
ATOM 804 C C . SER A 1 98 ? -5.907 -5.465 -28.455 1.00 90.25 98 SER A C 1
ATOM 806 O O . SER A 1 98 ? -7.040 -5.408 -28.945 1.00 90.25 98 SER A O 1
ATOM 808 N N . VAL A 1 99 ? -5.381 -4.454 -27.770 1.00 94.88 99 VAL A N 1
ATOM 809 C CA . VAL A 1 99 ? -6.071 -3.192 -27.503 1.00 94.88 99 VAL A CA 1
ATOM 810 C C . VAL A 1 99 ? -5.467 -2.082 -28.370 1.00 94.88 99 VAL A C 1
ATOM 812 O O . VAL A 1 99 ? -4.244 -2.013 -28.488 1.00 94.88 99 VAL A O 1
ATOM 815 N N . PRO A 1 100 ? -6.276 -1.182 -28.965 1.00 95.38 100 PRO A N 1
ATOM 816 C CA . PRO A 1 100 ? -5.749 -0.038 -29.702 1.00 95.38 100 PRO A CA 1
ATOM 817 C C . PRO A 1 100 ? -4.811 0.829 -28.852 1.00 95.38 100 PRO A C 1
ATOM 819 O O . PRO A 1 100 ? -5.082 1.085 -27.676 1.00 95.38 100 PRO A O 1
ATOM 822 N N . LEU A 1 101 ? -3.727 1.303 -29.471 1.00 95.75 101 LEU A N 1
ATOM 823 C CA . LEU A 1 101 ? -2.778 2.225 -28.846 1.00 95.75 101 LEU A CA 1
ATOM 824 C C . LEU A 1 101 ? -3.461 3.527 -28.414 1.00 95.75 101 LEU A C 1
ATOM 826 O O . LEU A 1 101 ? -4.304 4.065 -29.131 1.00 95.75 101 LEU A O 1
ATOM 830 N N . SER A 1 102 ? -3.068 4.034 -27.247 1.00 96.81 102 SER A N 1
ATOM 831 C CA . SER A 1 102 ? -3.602 5.267 -26.676 1.00 96.81 102 SER A CA 1
ATOM 832 C C . SER A 1 102 ? -2.589 5.941 -25.752 1.00 96.81 102 SER A C 1
ATOM 834 O O . SER A 1 102 ? -2.002 5.284 -24.890 1.00 96.81 102 SER A O 1
ATOM 836 N N . ASP A 1 103 ? -2.468 7.266 -25.857 1.00 94.25 103 ASP A N 1
ATOM 837 C CA . ASP A 1 103 ? -1.620 8.099 -24.987 1.00 94.25 103 ASP A CA 1
ATOM 838 C C . ASP A 1 103 ? -2.052 8.029 -23.514 1.00 94.25 103 ASP A C 1
ATOM 840 O O . ASP A 1 103 ? -1.219 8.115 -22.614 1.00 94.25 103 ASP A O 1
ATOM 844 N N . ASP A 1 104 ? -3.346 7.788 -23.275 1.00 96.12 104 ASP A N 1
ATOM 845 C CA . ASP A 1 104 ? -3.927 7.596 -21.942 1.00 96.12 104 ASP A CA 1
ATOM 846 C C . ASP A 1 104 ? -3.579 6.230 -21.305 1.00 96.12 104 ASP A C 1
ATOM 848 O O . ASP A 1 104 ? -3.960 5.981 -20.160 1.00 96.12 104 ASP A O 1
ATOM 852 N N . ARG A 1 105 ? -2.902 5.315 -22.013 1.00 97.88 105 ARG A N 1
ATOM 853 C CA . ARG A 1 105 ? -2.538 3.987 -21.493 1.00 97.88 105 ARG A CA 1
ATOM 854 C C . ARG A 1 105 ? -1.033 3.912 -21.263 1.00 97.88 105 ARG A C 1
ATOM 856 O O . ARG A 1 105 ? -0.231 4.031 -22.191 1.00 97.88 105 ARG A O 1
ATOM 863 N N . ILE A 1 106 ? -0.664 3.680 -20.013 1.00 98.25 106 ILE A N 1
ATOM 864 C CA . ILE A 1 106 ? 0.711 3.630 -19.533 1.00 98.25 106 ILE A CA 1
ATOM 865 C C . ILE A 1 106 ? 1.070 2.188 -19.194 1.00 98.25 106 ILE A C 1
ATOM 867 O O . ILE A 1 106 ? 0.246 1.425 -18.689 1.00 98.25 106 ILE A O 1
ATOM 871 N N . TRP A 1 107 ? 2.304 1.816 -19.503 1.00 98.38 107 TRP A N 1
ATOM 872 C CA . TRP A 1 107 ? 2.915 0.559 -19.108 1.00 98.38 107 TRP A CA 1
ATOM 873 C C . TRP A 1 107 ? 3.972 0.820 -18.035 1.00 98.38 107 TRP A C 1
ATOM 875 O O . TRP A 1 107 ? 4.783 1.735 -18.162 1.00 98.38 107 TRP A O 1
ATOM 885 N N . VAL A 1 108 ? 3.988 0.010 -16.989 1.00 97.38 108 VAL A N 1
ATOM 886 C CA . VAL A 1 108 ? 5.118 -0.114 -16.063 1.00 97.38 108 VAL A CA 1
ATOM 887 C C . VAL A 1 108 ? 5.442 -1.592 -16.001 1.00 97.38 108 VAL A C 1
ATOM 889 O O . VAL A 1 108 ? 4.529 -2.406 -15.958 1.00 97.38 108 VAL A O 1
ATOM 892 N N . ASP A 1 109 ? 6.711 -1.963 -15.972 1.00 96.25 109 ASP A N 1
ATOM 893 C CA . ASP A 1 109 ? 7.085 -3.337 -15.673 1.00 96.25 109 ASP A CA 1
ATOM 894 C C . ASP A 1 109 ? 8.152 -3.404 -14.592 1.00 96.25 109 ASP A C 1
ATOM 896 O O . ASP A 1 109 ? 8.783 -2.414 -14.213 1.00 96.25 109 ASP A O 1
ATOM 900 N N . GLY A 1 110 ? 8.245 -4.579 -13.990 1.00 94.44 110 GLY A N 1
ATOM 901 C CA . GLY A 1 110 ? 9.179 -4.798 -12.921 1.00 94.44 110 GLY A CA 1
ATOM 902 C C . GLY A 1 110 ? 9.001 -6.138 -12.247 1.00 94.44 110 GLY A C 1
ATOM 903 O O . GLY A 1 110 ? 8.143 -6.972 -12.540 1.00 94.44 110 GLY A O 1
ATOM 904 N N . CYS A 1 111 ? 9.865 -6.337 -11.267 1.00 92.94 111 CYS A N 1
ATOM 905 C CA . CYS A 1 111 ? 9.831 -7.529 -10.451 1.00 92.94 111 CYS A CA 1
ATOM 906 C C . CYS A 1 111 ? 8.800 -7.444 -9.331 1.00 92.94 111 CYS A C 1
ATOM 908 O O . CYS A 1 111 ? 8.146 -8.445 -9.070 1.00 92.94 111 CYS A O 1
ATOM 910 N N . PHE A 1 112 ? 8.700 -6.295 -8.653 1.00 93.62 112 PHE A N 1
ATOM 911 C CA . PHE A 1 112 ? 7.839 -6.097 -7.478 1.00 93.62 112 PHE A CA 1
ATOM 912 C C . PHE A 1 112 ? 8.073 -7.116 -6.341 1.00 93.62 112 PHE A C 1
ATOM 914 O O . PHE A 1 112 ? 7.156 -7.491 -5.616 1.00 93.62 112 PHE A O 1
ATOM 921 N N . ASP A 1 113 ? 9.321 -7.573 -6.181 1.00 89.94 113 ASP A N 1
ATOM 922 C CA . ASP A 1 113 ? 9.764 -8.391 -5.042 1.00 89.94 113 ASP A CA 1
ATOM 923 C C . ASP A 1 113 ? 9.890 -7.503 -3.799 1.00 89.94 113 ASP A C 1
ATOM 925 O O . ASP A 1 113 ? 10.538 -6.453 -3.857 1.00 89.94 113 ASP A O 1
ATOM 929 N N . PHE A 1 114 ? 9.255 -7.910 -2.696 1.00 86.50 114 PHE A N 1
ATOM 930 C CA . PHE A 1 114 ? 8.934 -7.025 -1.568 1.00 86.50 114 PHE A CA 1
ATOM 931 C C . PHE A 1 114 ? 8.230 -5.751 -2.023 1.00 86.50 114 PHE A C 1
ATOM 933 O O . PHE A 1 114 ? 8.775 -4.652 -1.891 1.00 86.50 114 PHE A O 1
ATOM 940 N N . SER A 1 115 ? 7.029 -5.887 -2.588 1.00 90.50 115 SER A N 1
ATOM 941 C CA . SER A 1 115 ? 6.230 -4.704 -2.896 1.00 90.50 115 SER A CA 1
ATOM 942 C C . SER A 1 115 ? 6.117 -3.821 -1.649 1.00 90.50 115 SER A C 1
ATOM 944 O O . SER A 1 115 ? 5.883 -4.296 -0.540 1.00 90.50 115 SER A O 1
ATOM 946 N N . HIS A 1 116 ? 6.401 -2.540 -1.831 1.00 94.06 116 HIS A N 1
ATOM 947 C CA . HIS A 1 116 ? 6.563 -1.562 -0.764 1.00 94.06 116 HIS A CA 1
ATOM 948 C C . HIS A 1 116 ? 6.187 -0.192 -1.310 1.00 94.06 116 HIS A C 1
ATOM 950 O O . HIS A 1 116 ? 6.141 -0.019 -2.532 1.00 94.06 116 HIS A O 1
ATOM 956 N N . HIS A 1 117 ? 6.013 0.797 -0.433 1.00 94.69 117 HIS A N 1
ATOM 957 C CA . HIS A 1 117 ? 5.494 2.103 -0.833 1.00 94.69 117 HIS A CA 1
ATOM 958 C C . HIS A 1 117 ? 6.285 2.729 -1.997 1.00 94.69 117 HIS A C 1
ATOM 960 O O . HIS A 1 117 ? 5.670 3.219 -2.926 1.00 94.69 117 HIS A O 1
ATOM 966 N N . GLY A 1 118 ? 7.614 2.568 -2.082 1.00 94.56 118 GLY A N 1
ATOM 967 C CA . GLY A 1 118 ? 8.378 3.037 -3.253 1.00 94.56 118 GLY A CA 1
ATOM 968 C C . GLY A 1 118 ? 7.924 2.489 -4.625 1.00 94.56 118 GLY A C 1
ATOM 969 O O . GLY A 1 118 ? 7.932 3.232 -5.604 1.00 94.56 118 GLY A O 1
ATOM 970 N N . HIS A 1 119 ? 7.480 1.228 -4.712 1.00 95.38 119 HIS A N 1
ATOM 971 C CA . HIS A 1 119 ? 6.894 0.675 -5.941 1.00 95.38 119 HIS A CA 1
ATOM 972 C C . HIS A 1 119 ? 5.529 1.316 -6.230 1.00 95.38 119 HIS A C 1
ATOM 974 O O . HIS A 1 119 ? 5.258 1.717 -7.360 1.00 95.38 119 HIS A O 1
ATOM 980 N N . ALA A 1 120 ? 4.699 1.473 -5.197 1.00 96.44 120 ALA A N 1
ATOM 981 C CA . ALA A 1 120 ? 3.420 2.174 -5.279 1.00 96.44 120 ALA A CA 1
ATOM 982 C C . ALA A 1 120 ? 3.574 3.630 -5.727 1.00 96.44 120 ALA A C 1
ATOM 984 O O . ALA A 1 120 ? 2.808 4.087 -6.563 1.00 96.44 120 ALA A O 1
ATOM 985 N N . GLY A 1 121 ? 4.581 4.347 -5.227 1.00 96.56 121 GLY A N 1
ATOM 986 C CA . GLY A 1 121 ? 4.873 5.722 -5.623 1.00 96.56 121 GLY A CA 1
ATOM 987 C C . GLY A 1 121 ? 5.270 5.846 -7.093 1.00 96.56 121 GLY A C 1
ATOM 988 O O . GLY A 1 121 ? 4.914 6.829 -7.741 1.00 96.56 121 GLY A O 1
ATOM 989 N N . ALA A 1 122 ? 5.968 4.848 -7.644 1.00 95.69 122 ALA A N 1
ATOM 990 C CA . ALA A 1 122 ? 6.235 4.783 -9.079 1.00 95.69 122 ALA A CA 1
ATOM 991 C C . ALA A 1 122 ? 4.946 4.520 -9.879 1.00 95.69 122 ALA A C 1
ATOM 993 O O . ALA A 1 122 ? 4.712 5.190 -10.883 1.00 95.69 122 ALA A O 1
ATOM 994 N N . MET A 1 123 ? 4.078 3.614 -9.409 1.00 98.06 123 MET A N 1
ATOM 995 C CA . MET A 1 123 ? 2.771 3.358 -10.033 1.00 98.06 123 MET A CA 1
ATOM 996 C C . MET A 1 123 ? 1.846 4.578 -9.968 1.00 98.06 123 MET A C 1
ATOM 998 O O . MET A 1 123 ? 1.202 4.887 -10.961 1.00 98.06 123 MET A O 1
ATOM 1002 N N . LEU A 1 124 ? 1.811 5.303 -8.848 1.00 98.12 124 LEU A N 1
ATOM 1003 C CA . LEU A 1 124 ? 1.051 6.544 -8.693 1.00 98.12 124 LEU A CA 1
ATOM 1004 C C . LEU A 1 124 ? 1.502 7.588 -9.719 1.00 98.12 124 LEU A C 1
ATOM 1006 O O . LEU A 1 124 ? 0.683 8.096 -10.480 1.00 98.12 124 LEU A O 1
ATOM 1010 N N . GLN A 1 125 ? 2.807 7.865 -9.792 1.00 97.62 125 GLN A N 1
ATOM 1011 C CA . GLN A 1 125 ? 3.343 8.816 -10.769 1.00 97.62 125 GLN A CA 1
ATOM 1012 C C . GLN A 1 125 ? 3.065 8.362 -12.211 1.00 97.62 125 GLN A C 1
ATOM 1014 O O . GLN A 1 125 ? 2.709 9.180 -13.053 1.00 97.62 125 GLN A O 1
ATOM 1019 N N . ALA A 1 126 ? 3.172 7.062 -12.506 1.00 96.81 126 ALA A N 1
ATOM 1020 C CA . ALA A 1 126 ? 2.837 6.518 -13.820 1.00 96.81 126 ALA A CA 1
ATOM 1021 C C . ALA A 1 126 ? 1.343 6.668 -14.148 1.00 96.81 126 ALA A C 1
ATOM 1023 O O . ALA A 1 126 ? 0.997 7.065 -15.260 1.00 96.81 126 ALA A O 1
ATOM 1024 N N . LYS A 1 127 ? 0.459 6.405 -13.180 1.00 97.44 127 LYS A N 1
ATOM 1025 C CA . LYS A 1 127 ? -0.992 6.565 -13.312 1.00 97.44 127 LYS A CA 1
ATOM 1026 C C . LYS A 1 127 ? -1.368 8.019 -13.584 1.00 97.44 127 LYS A C 1
ATOM 1028 O O . LYS A 1 127 ? -2.194 8.248 -14.452 1.00 97.44 127 LYS A O 1
ATOM 1033 N N . GLN A 1 128 ? -0.706 8.988 -12.951 1.00 97.06 128 GLN A N 1
ATOM 1034 C CA . GLN A 1 128 ? -0.927 10.423 -13.186 1.00 97.06 128 GLN A CA 1
ATOM 1035 C C . GLN A 1 128 ? -0.548 10.891 -14.606 1.00 97.06 128 GLN A C 1
ATOM 1037 O O . GLN A 1 128 ? -0.981 11.958 -15.037 1.00 97.06 128 GLN A O 1
ATOM 1042 N N . LEU A 1 129 ? 0.248 10.111 -15.349 1.00 96.69 129 LEU A N 1
ATOM 1043 C CA . LEU A 1 129 ? 0.628 10.409 -16.737 1.00 96.69 129 LEU A CA 1
ATOM 1044 C C . LEU A 1 129 ? -0.382 9.895 -17.776 1.00 96.69 129 LEU A C 1
ATOM 1046 O O . LEU A 1 129 ? -0.194 10.158 -18.966 1.00 96.69 129 LEU A O 1
ATOM 1050 N N . GLY A 1 130 ? -1.412 9.159 -17.351 1.00 94.88 130 GLY A N 1
ATOM 1051 C CA . GLY A 1 130 ? -2.462 8.621 -18.212 1.00 94.88 130 GLY A CA 1
ATOM 1052 C C . GLY A 1 130 ? -3.769 8.394 -17.450 1.00 94.88 130 GLY A C 1
ATOM 1053 O O . GLY A 1 130 ? -4.019 8.980 -16.405 1.00 94.88 130 GLY A O 1
ATOM 1054 N N . LYS A 1 131 ? -4.640 7.544 -17.988 1.00 96.00 131 LYS A N 1
ATOM 1055 C CA . LYS A 1 131 ? -5.910 7.144 -17.356 1.00 96.00 131 LYS A CA 1
ATOM 1056 C C . LYS A 1 131 ? -5.968 5.655 -17.055 1.00 96.00 131 LYS A C 1
ATOM 1058 O O . LYS A 1 131 ? -6.795 5.237 -16.248 1.00 96.00 131 LYS A O 1
ATOM 1063 N N . PHE A 1 132 ? -5.096 4.861 -17.669 1.00 98.19 132 PHE A N 1
ATOM 1064 C CA . PHE A 1 132 ? -5.007 3.421 -17.476 1.00 98.19 132 PHE A CA 1
ATOM 1065 C C . PHE A 1 132 ? -3.546 2.997 -17.304 1.00 98.19 132 PHE A C 1
ATOM 1067 O O . PHE A 1 132 ? -2.697 3.393 -18.101 1.00 98.19 132 PHE A O 1
ATOM 1074 N N . LEU A 1 133 ? -3.262 2.169 -16.307 1.00 98.50 133 LEU A N 1
ATOM 1075 C CA . LEU A 1 133 ? -1.949 1.635 -15.984 1.00 98.50 133 LEU A CA 1
ATOM 1076 C C . LEU A 1 133 ? -1.977 0.104 -16.059 1.00 98.50 133 LEU A C 1
ATOM 1078 O O . LEU A 1 133 ? -2.588 -0.565 -15.221 1.00 98.50 133 LEU A O 1
ATOM 1082 N N . ALA A 1 134 ? -1.279 -0.439 -17.054 1.00 98.38 134 ALA A N 1
ATOM 1083 C CA . ALA A 1 134 ? -0.942 -1.854 -17.127 1.00 98.38 134 ALA A CA 1
ATOM 1084 C C . ALA A 1 134 ? 0.424 -2.090 -16.470 1.00 98.38 134 ALA A C 1
ATOM 1086 O O . ALA A 1 134 ? 1.386 -1.371 -16.752 1.00 98.38 134 ALA A O 1
ATOM 1087 N N . VAL A 1 135 ? 0.504 -3.093 -15.600 1.00 98.50 135 VAL A N 1
ATOM 1088 C CA . VAL A 1 135 ? 1.694 -3.407 -14.812 1.00 98.50 135 VAL A CA 1
ATOM 1089 C C . VAL A 1 135 ? 2.203 -4.803 -15.161 1.00 98.50 135 VAL A C 1
ATOM 1091 O O . VAL A 1 135 ? 1.629 -5.808 -14.743 1.00 98.50 135 VAL A O 1
ATOM 1094 N N . GLY A 1 136 ? 3.291 -4.868 -15.924 1.00 97.94 136 GLY A N 1
ATOM 1095 C CA . GLY A 1 136 ? 3.989 -6.093 -16.291 1.00 97.94 136 GLY A CA 1
ATOM 1096 C C . GLY A 1 136 ? 4.814 -6.663 -15.143 1.00 97.94 136 GLY A C 1
ATOM 1097 O O . GLY A 1 136 ? 5.655 -5.981 -14.567 1.00 97.94 136 GLY A O 1
ATOM 1098 N N . ILE A 1 137 ? 4.609 -7.935 -14.823 1.00 97.62 137 ILE A N 1
ATOM 1099 C CA . ILE A 1 137 ? 5.264 -8.614 -13.707 1.00 97.62 137 ILE A CA 1
ATOM 1100 C C . ILE A 1 137 ? 6.112 -9.751 -14.263 1.00 97.62 137 ILE A C 1
ATOM 1102 O O . ILE A 1 137 ? 5.582 -10.708 -14.829 1.00 97.62 137 ILE A O 1
ATOM 1106 N N . HIS A 1 138 ? 7.429 -9.665 -14.080 1.00 95.56 138 HIS A N 1
ATOM 1107 C CA . HIS A 1 138 ? 8.342 -10.686 -14.600 1.00 95.56 138 HIS A CA 1
ATOM 1108 C C . HIS A 1 138 ? 8.156 -12.039 -13.905 1.00 95.56 138 HIS A C 1
ATOM 1110 O O . HIS A 1 138 ? 7.805 -12.093 -12.719 1.00 95.56 138 HIS A O 1
ATOM 1116 N N . SER A 1 139 ? 8.437 -13.128 -14.624 1.00 94.00 139 SER A N 1
ATOM 1117 C CA . SER A 1 139 ? 8.467 -14.486 -14.067 1.00 94.00 139 SER A CA 1
ATOM 1118 C C . SER A 1 139 ? 9.629 -14.668 -13.075 1.00 94.00 139 SER A C 1
ATOM 1120 O O . SER A 1 139 ? 10.607 -13.914 -13.102 1.00 94.00 139 SER A O 1
ATOM 1122 N N . ASP A 1 140 ? 9.527 -15.650 -12.173 1.00 92.19 140 ASP A N 1
ATOM 1123 C CA . ASP A 1 140 ? 10.603 -15.948 -11.213 1.00 92.19 140 ASP A CA 1
ATOM 1124 C C . ASP A 1 140 ? 11.875 -16.445 -11.936 1.00 92.19 140 ASP A C 1
ATOM 1126 O O . ASP A 1 140 ? 13.002 -16.127 -11.532 1.00 92.19 140 ASP A O 1
ATOM 1130 N N . GLU A 1 141 ? 11.697 -17.164 -13.047 1.00 91.62 141 GLU A N 1
ATOM 1131 C CA . GLU A 1 141 ? 12.751 -17.656 -13.934 1.00 91.62 141 GLU A CA 1
ATOM 1132 C C . GLU A 1 141 ? 13.518 -16.503 -14.597 1.00 91.62 141 GLU A C 1
ATOM 1134 O O . GLU A 1 141 ? 14.748 -16.445 -14.496 1.00 91.62 141 GLU A O 1
ATOM 1139 N N . ASP A 1 142 ? 12.806 -15.545 -15.202 1.00 89.75 142 ASP A N 1
ATOM 1140 C CA . ASP A 1 142 ? 13.419 -14.386 -15.866 1.00 89.75 142 ASP A CA 1
ATOM 1141 C C . ASP A 1 142 ? 14.195 -13.518 -14.876 1.00 89.75 142 ASP A C 1
ATOM 1143 O O . ASP A 1 142 ? 15.296 -13.037 -15.15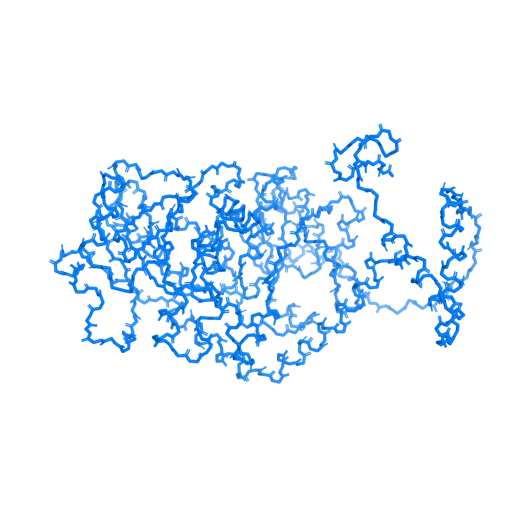7 1.00 89.75 142 ASP A O 1
ATOM 1147 N N . ILE A 1 143 ? 13.641 -13.332 -13.677 1.00 89.88 143 ILE A N 1
ATOM 1148 C CA . ILE A 1 143 ? 14.299 -12.591 -12.603 1.00 89.88 143 ILE A CA 1
ATOM 1149 C C . ILE A 1 143 ? 15.597 -13.291 -12.183 1.00 89.88 143 ILE A C 1
ATOM 1151 O O . ILE A 1 143 ? 16.647 -12.647 -12.064 1.00 89.88 143 ILE A O 1
ATOM 1155 N N . THR A 1 144 ? 15.542 -14.605 -11.979 1.00 88.06 144 THR A N 1
ATOM 1156 C CA . THR A 1 144 ? 16.701 -15.388 -11.545 1.00 88.06 144 THR A CA 1
ATOM 1157 C C . THR A 1 144 ? 17.819 -15.337 -12.580 1.00 88.06 144 THR A C 1
ATOM 1159 O O . THR A 1 144 ? 18.977 -15.161 -12.199 1.00 88.06 144 THR A O 1
ATOM 1162 N N . ALA A 1 145 ? 17.476 -15.396 -13.869 1.00 86.75 145 ALA A N 1
ATOM 1163 C CA . ALA A 1 145 ? 18.437 -15.287 -14.960 1.00 86.75 145 ALA A CA 1
ATOM 1164 C C . ALA A 1 145 ? 19.140 -13.915 -15.012 1.00 86.75 145 ALA A C 1
ATOM 1166 O O . ALA A 1 145 ? 20.334 -13.858 -15.293 1.00 86.75 145 ALA A O 1
ATOM 1167 N N . ASN A 1 146 ? 18.435 -12.816 -14.709 1.00 80.75 146 ASN A N 1
ATOM 1168 C CA . ASN A 1 146 ? 18.960 -11.459 -14.924 1.00 80.75 146 ASN A CA 1
ATOM 1169 C C . ASN A 1 146 ? 19.571 -10.781 -13.690 1.00 80.75 146 ASN A C 1
ATOM 1171 O O . ASN A 1 146 ? 20.405 -9.882 -13.820 1.00 80.75 146 ASN A O 1
ATOM 1175 N N . LYS A 1 147 ? 19.145 -11.150 -12.478 1.00 77.25 147 LYS A N 1
ATOM 1176 C CA . LYS A 1 147 ? 19.594 -10.470 -11.246 1.00 77.25 147 LYS A CA 1
ATOM 1177 C C . LYS A 1 147 ? 19.792 -11.376 -10.038 1.00 77.25 147 LYS A C 1
ATOM 1179 O O . LYS A 1 147 ? 20.526 -11.003 -9.123 1.00 77.25 147 LYS A O 1
ATOM 1184 N N . GLY A 1 148 ? 19.148 -12.537 -10.012 1.00 76.94 148 GLY A N 1
ATOM 1185 C CA . GLY A 1 148 ? 19.142 -13.449 -8.870 1.00 76.94 148 GLY A CA 1
ATOM 1186 C C . GLY A 1 148 ? 17.740 -13.663 -8.295 1.00 76.94 148 GLY A C 1
ATOM 1187 O O . GLY A 1 148 ? 16.782 -13.044 -8.760 1.00 76.94 148 GLY A O 1
ATOM 1188 N N . PRO A 1 149 ? 17.611 -14.551 -7.298 1.00 80.12 149 PRO A N 1
ATOM 1189 C CA . PRO A 1 149 ? 16.318 -15.070 -6.866 1.00 80.12 149 PRO A CA 1
ATOM 1190 C C . PRO A 1 149 ? 15.440 -14.004 -6.194 1.00 80.12 149 PRO A C 1
ATOM 1192 O O . PRO A 1 149 ? 15.941 -13.073 -5.547 1.00 80.12 149 PRO A O 1
ATOM 1195 N N . THR A 1 150 ? 14.126 -14.173 -6.331 1.00 86.44 150 THR A N 1
ATOM 1196 C CA . THR A 1 150 ? 13.092 -13.456 -5.572 1.00 86.44 150 THR A CA 1
ATOM 1197 C C . THR A 1 150 ? 12.891 -14.073 -4.188 1.00 86.44 150 THR A C 1
ATOM 1199 O O . THR A 1 150 ? 13.229 -15.234 -3.958 1.00 86.44 150 THR A O 1
ATOM 1202 N N . VAL A 1 151 ? 12.343 -13.295 -3.250 1.00 87.25 151 VAL A N 1
ATOM 1203 C CA . VAL A 1 151 ? 11.810 -13.836 -1.985 1.00 87.25 151 VAL A CA 1
ATOM 1204 C C . VAL A 1 151 ? 10.324 -14.145 -2.116 1.00 87.25 151 VAL A C 1
ATOM 1206 O O . VAL A 1 151 ? 9.842 -15.139 -1.564 1.00 87.25 151 VAL A O 1
ATOM 1209 N N . MET A 1 152 ? 9.608 -13.288 -2.843 1.00 91.62 152 MET A N 1
ATOM 1210 C CA . MET A 1 152 ? 8.191 -13.460 -3.127 1.00 91.62 152 MET A CA 1
ATOM 1211 C C . MET A 1 152 ? 8.017 -14.212 -4.448 1.00 91.62 152 MET A C 1
ATOM 1213 O O . MET A 1 152 ? 8.603 -13.832 -5.466 1.00 91.62 152 MET A O 1
ATOM 1217 N N . ASN A 1 153 ? 7.189 -15.254 -4.449 1.00 93.75 153 ASN A N 1
ATOM 1218 C CA . ASN A 1 153 ? 6.854 -15.968 -5.682 1.00 93.75 153 ASN A CA 1
ATOM 1219 C C . ASN A 1 153 ? 5.941 -15.118 -6.583 1.00 93.75 153 ASN A C 1
ATOM 1221 O O . ASN A 1 153 ? 5.353 -14.126 -6.142 1.00 93.75 153 ASN A O 1
ATOM 1225 N N . LEU A 1 154 ? 5.794 -15.507 -7.852 1.00 95.56 154 LEU A N 1
ATOM 1226 C CA . LEU A 1 154 ? 4.979 -14.752 -8.809 1.00 95.56 154 LEU A CA 1
ATOM 1227 C C . LEU A 1 154 ? 3.544 -14.473 -8.326 1.00 95.56 154 LEU A C 1
ATOM 1229 O O . LEU A 1 154 ? 3.084 -13.343 -8.464 1.00 95.56 154 LEU A O 1
ATOM 1233 N N . LYS A 1 155 ? 2.849 -15.445 -7.720 1.00 96.69 155 LYS A N 1
ATOM 1234 C CA . LYS A 1 155 ? 1.474 -15.241 -7.222 1.00 96.69 155 LYS A CA 1
ATOM 1235 C C . LYS A 1 155 ? 1.410 -14.172 -6.132 1.00 96.69 155 LYS A C 1
ATOM 1237 O O . LYS A 1 155 ? 0.518 -13.330 -6.147 1.00 96.69 155 LYS A O 1
ATOM 1242 N N . GLU A 1 156 ? 2.365 -14.187 -5.205 1.00 96.56 156 GLU A N 1
ATOM 1243 C CA . GLU A 1 156 ? 2.457 -13.192 -4.134 1.00 96.56 156 GLU A CA 1
ATOM 1244 C C . GLU A 1 156 ? 2.728 -11.787 -4.699 1.00 96.56 156 GLU A C 1
ATOM 1246 O O . GLU A 1 156 ? 2.160 -10.806 -4.218 1.00 96.56 156 GLU A O 1
ATOM 1251 N N . ARG A 1 157 ? 3.554 -11.686 -5.750 1.00 97.06 157 ARG A N 1
ATOM 1252 C CA . ARG A 1 157 ? 3.868 -10.417 -6.432 1.00 97.06 157 ARG A CA 1
ATOM 1253 C C . ARG A 1 157 ? 2.675 -9.888 -7.231 1.00 97.06 157 ARG A C 1
ATOM 1255 O O . ARG A 1 157 ? 2.389 -8.696 -7.158 1.00 97.06 157 ARG A O 1
ATOM 1262 N N . VAL A 1 158 ? 1.943 -10.766 -7.918 1.00 97.75 158 VAL A N 1
ATOM 1263 C CA . VAL A 1 158 ? 0.684 -10.434 -8.610 1.00 97.75 158 VAL A CA 1
ATOM 1264 C C . VAL A 1 158 ? -0.354 -9.904 -7.626 1.00 97.75 158 VAL A C 1
ATOM 1266 O O . VAL A 1 158 ? -0.862 -8.807 -7.835 1.00 97.75 158 VAL A O 1
ATOM 1269 N N . ALA A 1 159 ? -0.576 -10.593 -6.502 1.00 97.50 159 ALA A N 1
ATOM 1270 C CA . ALA A 1 159 ? -1.515 -10.139 -5.474 1.00 97.50 159 ALA A CA 1
ATOM 1271 C C . ALA A 1 159 ? -1.175 -8.734 -4.939 1.00 97.50 159 ALA A C 1
ATOM 1273 O O . ALA A 1 159 ? -2.072 -7.928 -4.689 1.00 97.50 159 ALA A O 1
ATOM 1274 N N . ALA A 1 160 ? 0.115 -8.413 -4.793 1.00 97.25 160 ALA A N 1
ATOM 1275 C CA . ALA A 1 160 ? 0.555 -7.089 -4.361 1.00 97.25 160 ALA A CA 1
ATOM 1276 C C . ALA A 1 160 ? 0.296 -5.986 -5.396 1.00 97.25 160 ALA A C 1
ATOM 1278 O O . ALA A 1 160 ? -0.091 -4.877 -5.021 1.00 97.25 160 ALA A O 1
ATOM 1279 N N . VAL A 1 161 ? 0.489 -6.279 -6.684 1.00 98.12 161 VAL A N 1
ATOM 1280 C CA . VAL A 1 161 ? 0.176 -5.342 -7.771 1.00 98.12 161 VAL A CA 1
ATOM 1281 C C . VAL A 1 161 ? -1.333 -5.156 -7.905 1.00 98.12 161 VAL A C 1
ATOM 1283 O O . VAL A 1 161 ? -1.795 -4.018 -7.929 1.00 98.12 161 VAL A O 1
ATOM 1286 N N . ASP A 1 162 ? -2.107 -6.242 -7.892 1.00 98.19 162 ASP A N 1
ATOM 1287 C CA . ASP A 1 162 ? -3.572 -6.197 -7.966 1.00 98.19 162 ASP A CA 1
ATOM 1288 C C . ASP A 1 162 ? -4.194 -5.423 -6.803 1.00 98.19 162 ASP A C 1
ATOM 1290 O O . ASP A 1 162 ? -5.241 -4.801 -6.953 1.00 98.19 162 ASP A O 1
ATOM 1294 N N . ALA A 1 163 ? -3.564 -5.429 -5.629 1.00 98.06 163 ALA A N 1
ATOM 1295 C CA . ALA A 1 163 ? -4.040 -4.665 -4.484 1.00 98.06 163 ALA A CA 1
ATOM 1296 C C . ALA A 1 163 ? -3.737 -3.166 -4.580 1.00 98.06 163 ALA A C 1
ATOM 1298 O O . ALA A 1 163 ? -4.420 -2.373 -3.932 1.00 98.06 163 ALA A O 1
ATOM 1299 N N . CYS A 1 164 ? -2.750 -2.753 -5.379 1.00 98.50 164 CYS A N 1
ATOM 1300 C CA . CYS A 1 164 ? -2.424 -1.344 -5.558 1.00 98.50 164 CYS A CA 1
ATOM 1301 C C . CYS A 1 164 ? -3.568 -0.625 -6.284 1.00 98.50 164 CYS A C 1
ATOM 1303 O O . CYS A 1 164 ? -3.967 -1.024 -7.378 1.00 98.50 164 CYS A O 1
ATOM 1305 N N . LYS A 1 165 ? -4.117 0.443 -5.695 1.00 98.12 165 LYS A N 1
ATOM 1306 C CA . LYS A 1 165 ? -5.282 1.162 -6.242 1.00 98.12 165 LYS A CA 1
ATOM 1307 C C . LYS A 1 165 ? -5.021 1.860 -7.582 1.00 98.12 165 LYS A C 1
ATOM 1309 O O . LYS A 1 165 ? -5.976 2.174 -8.282 1.00 98.12 165 LYS A O 1
ATOM 1314 N N . TRP A 1 166 ? -3.755 2.092 -7.929 1.00 98.44 166 TRP A N 1
ATOM 1315 C CA . TRP A 1 166 ? -3.354 2.761 -9.172 1.00 98.44 166 TRP A CA 1
ATOM 1316 C C . TRP A 1 166 ? -3.078 1.792 -10.326 1.00 98.44 166 TRP A C 1
ATOM 1318 O O . TRP A 1 166 ? -2.970 2.239 -11.463 1.00 98.44 166 TRP A O 1
ATOM 1328 N N . ALA A 1 167 ? -2.970 0.487 -10.058 1.00 98.31 167 ALA A N 1
ATOM 1329 C CA . ALA A 1 167 ? -2.790 -0.536 -11.084 1.00 98.31 167 ALA A CA 1
ATOM 1330 C C . ALA A 1 167 ? -4.154 -1.004 -11.618 1.00 98.31 167 ALA A C 1
ATOM 1332 O O . ALA A 1 167 ? -4.934 -1.612 -10.887 1.00 98.31 167 ALA A O 1
ATOM 1333 N N . ASP A 1 168 ? -4.461 -0.757 -12.891 1.00 98.44 168 ASP A N 1
ATOM 1334 C CA . ASP A 1 168 ? -5.740 -1.195 -13.473 1.00 98.44 168 ASP A CA 1
ATOM 1335 C C . ASP A 1 168 ? -5.686 -2.645 -13.966 1.00 98.44 168 ASP A C 1
ATOM 1337 O O . ASP A 1 168 ? -6.695 -3.348 -13.942 1.00 98.44 168 ASP A O 1
ATOM 1341 N N . LEU A 1 169 ? -4.508 -3.091 -14.412 1.00 97.81 169 LEU A N 1
ATOM 1342 C CA . LEU A 1 169 ? -4.282 -4.434 -14.938 1.00 97.81 169 LEU A CA 1
ATOM 1343 C C . LEU A 1 169 ? -2.894 -4.936 -14.543 1.00 97.81 169 LEU A C 1
ATOM 1345 O O . LEU A 1 169 ? -1.896 -4.329 -14.927 1.00 97.81 169 LEU A O 1
ATOM 1349 N N . SER A 1 170 ? -2.819 -6.071 -13.853 1.00 97.56 170 SER A N 1
ATOM 1350 C CA . SER A 1 170 ? -1.576 -6.830 -13.728 1.00 97.56 170 SER A CA 1
ATOM 1351 C C . SER A 1 170 ? -1.396 -7.761 -14.930 1.00 97.56 170 SER A C 1
ATOM 1353 O O . SER A 1 170 ? -2.343 -8.375 -15.424 1.00 97.56 170 SER A O 1
ATOM 1355 N N . VAL A 1 171 ? -0.165 -7.856 -15.426 1.00 97.31 171 VAL A N 1
ATOM 1356 C CA . VAL A 1 171 ? 0.200 -8.724 -16.547 1.00 97.31 171 VAL A CA 1
ATOM 1357 C C . VAL A 1 171 ? 1.342 -9.639 -16.099 1.00 97.31 171 VAL A C 1
ATOM 1359 O O . VAL A 1 171 ? 2.504 -9.229 -16.143 1.00 97.31 171 VAL A O 1
ATOM 1362 N N . PRO A 1 172 ? 1.050 -10.863 -15.621 1.00 96.06 172 PRO A N 1
ATOM 1363 C CA . PRO A 1 172 ? 2.085 -11.808 -15.219 1.00 96.06 172 PRO A CA 1
ATOM 1364 C C . PRO A 1 172 ? 2.885 -12.309 -16.426 1.00 96.06 172 PRO A C 1
ATOM 1366 O O . PRO A 1 172 ? 2.400 -12.298 -17.555 1.00 96.06 172 PRO A O 1
ATOM 1369 N N . HIS A 1 173 ? 4.103 -12.789 -16.164 1.00 94.88 173 HIS A N 1
ATOM 1370 C CA . HIS A 1 173 ? 5.042 -13.288 -17.177 1.00 94.88 173 HIS A CA 1
ATOM 1371 C C . HIS A 1 173 ? 5.441 -12.242 -18.232 1.00 94.88 173 HIS A C 1
ATOM 1373 O O . HIS A 1 173 ? 5.782 -12.588 -19.359 1.00 94.88 173 HIS A O 1
ATOM 1379 N N . ALA A 1 174 ? 5.425 -10.958 -17.866 1.00 95.19 174 ALA A N 1
ATOM 1380 C CA . ALA A 1 174 ? 5.942 -9.907 -18.733 1.00 95.19 174 ALA A CA 1
ATOM 1381 C C . ALA A 1 174 ? 7.467 -10.050 -18.915 1.00 95.19 174 ALA A C 1
ATOM 1383 O O . ALA A 1 174 ? 8.174 -10.331 -17.940 1.00 95.19 174 ALA A O 1
ATOM 1384 N N . PRO A 1 175 ? 8.004 -9.805 -20.122 1.00 93.25 175 PRO A N 1
ATOM 1385 C CA . PRO A 1 175 ? 9.423 -9.983 -20.409 1.00 93.25 175 PRO A CA 1
ATOM 1386 C C . PRO A 1 175 ? 10.287 -9.060 -19.543 1.00 93.25 175 PRO A C 1
ATOM 1388 O O . PRO A 1 175 ? 9.890 -7.940 -19.232 1.00 93.25 175 PRO A O 1
ATOM 1391 N N . TYR A 1 176 ? 11.489 -9.518 -19.178 1.00 90.12 176 TYR A N 1
ATOM 1392 C CA . TYR A 1 176 ? 12.428 -8.731 -18.361 1.00 90.12 176 TYR A CA 1
ATOM 1393 C C . TYR A 1 176 ? 12.965 -7.487 -19.086 1.00 90.12 176 TYR A C 1
ATOM 1395 O O . TYR A 1 176 ? 13.201 -6.451 -18.477 1.00 90.12 176 TYR A O 1
ATOM 1403 N N . VAL A 1 177 ? 13.173 -7.600 -20.399 1.00 90.94 177 VAL A N 1
ATOM 1404 C CA . VAL A 1 177 ? 13.529 -6.483 -21.280 1.00 90.94 177 VAL A CA 1
ATOM 1405 C C . VAL A 1 177 ? 12.257 -6.052 -21.988 1.00 90.94 177 VAL A C 1
ATOM 1407 O O . VAL A 1 177 ? 11.688 -6.844 -22.742 1.00 90.94 177 VAL A O 1
ATOM 1410 N N . THR A 1 178 ? 11.818 -4.815 -21.772 1.00 90.50 178 THR A N 1
ATOM 1411 C CA . THR A 1 178 ? 10.561 -4.301 -22.323 1.00 90.50 178 THR A CA 1
ATOM 1412 C C . THR A 1 178 ? 10.547 -4.368 -23.850 1.00 90.50 178 THR A C 1
ATOM 1414 O O . THR A 1 178 ? 11.441 -3.854 -24.530 1.00 90.50 178 THR A O 1
ATOM 1417 N N . GLN A 1 179 ? 9.503 -4.987 -24.409 1.00 90.50 179 GLN A N 1
ATOM 1418 C CA . GLN A 1 179 ? 9.369 -5.203 -25.850 1.00 90.50 179 GLN A CA 1
ATOM 1419 C C . GLN A 1 179 ? 8.189 -4.419 -26.435 1.00 90.50 179 GLN A C 1
ATOM 1421 O O . GLN A 1 179 ? 7.087 -4.428 -25.892 1.00 90.50 179 GLN A O 1
ATOM 1426 N N . ILE A 1 180 ? 8.393 -3.800 -27.599 1.00 93.25 180 ILE A N 1
ATOM 1427 C CA . ILE A 1 180 ? 7.366 -3.008 -28.296 1.00 93.25 180 ILE A CA 1
ATOM 1428 C C . ILE A 1 180 ? 6.080 -3.794 -28.605 1.00 93.25 180 ILE A C 1
ATOM 1430 O O . ILE A 1 180 ? 4.999 -3.238 -28.396 1.00 93.25 180 ILE A O 1
ATOM 1434 N N . PRO A 1 181 ? 6.130 -5.074 -29.033 1.00 94.31 181 PRO A N 1
ATOM 1435 C CA . PRO A 1 181 ? 4.912 -5.851 -29.258 1.00 94.31 181 PRO A CA 1
ATOM 1436 C C . PRO A 1 181 ? 4.040 -6.001 -28.009 1.00 94.31 181 PRO A C 1
ATOM 1438 O O . PRO A 1 181 ? 2.823 -5.965 -28.139 1.00 94.31 181 PRO A O 1
ATOM 1441 N N . TRP A 1 182 ? 4.634 -6.083 -26.814 1.00 94.56 182 TRP A N 1
ATOM 1442 C CA . TRP A 1 182 ? 3.886 -6.135 -25.554 1.00 94.56 182 TRP A CA 1
ATOM 1443 C C . TRP A 1 182 ? 3.167 -4.815 -25.279 1.00 94.56 182 TRP A C 1
ATOM 1445 O O . TRP A 1 182 ? 1.962 -4.813 -25.041 1.00 94.56 182 TRP A O 1
ATOM 1455 N N . LEU A 1 183 ? 3.866 -3.682 -25.408 1.00 94.75 183 LEU A N 1
ATOM 1456 C CA . LEU A 1 183 ? 3.244 -2.360 -25.265 1.00 94.75 183 LEU A CA 1
ATOM 1457 C C . LEU A 1 183 ? 2.067 -2.197 -26.234 1.00 94.75 183 LEU A C 1
ATOM 1459 O O . LEU A 1 183 ? 0.987 -1.768 -25.835 1.00 94.75 183 LEU A O 1
ATOM 1463 N N . ASN A 1 184 ? 2.265 -2.578 -27.497 1.00 95.50 184 ASN A N 1
ATOM 1464 C CA . ASN A 1 184 ? 1.233 -2.483 -28.525 1.00 95.50 184 ASN A CA 1
ATOM 1465 C C . ASN A 1 184 ? 0.050 -3.419 -28.248 1.00 95.50 184 ASN A C 1
ATOM 1467 O O . ASN A 1 184 ? -1.089 -3.009 -28.442 1.00 95.50 184 ASN A O 1
ATOM 1471 N N . HIS A 1 185 ? 0.298 -4.641 -27.767 1.00 95.50 185 HIS A N 1
ATOM 1472 C CA . HIS A 1 185 ? -0.749 -5.605 -27.417 1.00 95.50 185 HIS A CA 1
ATOM 1473 C C . HIS A 1 185 ? -1.696 -5.059 -26.347 1.00 95.50 185 HIS A C 1
ATOM 1475 O O . HIS A 1 185 ? -2.912 -5.178 -26.473 1.00 95.50 185 HIS A O 1
ATOM 1481 N N . PHE A 1 186 ? -1.148 -4.389 -25.332 1.00 96.31 186 PHE A N 1
ATOM 1482 C CA . PHE A 1 186 ? -1.921 -3.793 -24.238 1.00 96.31 186 PHE A CA 1
ATOM 1483 C C . PHE A 1 186 ? -2.395 -2.353 -24.506 1.00 96.31 186 PHE A C 1
ATOM 1485 O O . PHE A 1 186 ? -3.020 -1.726 -23.640 1.00 96.31 186 PHE A O 1
ATOM 1492 N N . GLY A 1 187 ? -2.138 -1.833 -25.711 1.00 96.69 187 GLY A N 1
ATOM 1493 C CA . GLY A 1 187 ? -2.525 -0.490 -26.133 1.00 96.69 187 GLY A CA 1
ATOM 1494 C C . GLY A 1 187 ? -1.752 0.636 -25.439 1.00 96.69 187 GLY A C 1
ATOM 1495 O O . GLY A 1 187 ? -2.192 1.782 -25.476 1.00 96.69 187 GLY A O 1
ATOM 1496 N N . CYS A 1 188 ? -0.621 0.346 -24.797 1.00 97.62 188 CYS A N 1
ATOM 1497 C CA . CYS A 1 188 ? 0.147 1.320 -24.028 1.00 97.62 188 CYS A CA 1
ATOM 1498 C C . CYS A 1 188 ? 1.085 2.131 -24.928 1.00 97.62 188 CYS A C 1
ATOM 1500 O O . CYS A 1 188 ? 2.022 1.585 -25.515 1.00 97.62 188 CYS A O 1
ATOM 1502 N N . GLN A 1 189 ? 0.883 3.449 -25.013 1.00 94.75 189 GLN A N 1
ATOM 1503 C CA . GLN A 1 189 ? 1.759 4.311 -25.810 1.00 94.75 189 GLN A CA 1
ATOM 1504 C C . GLN A 1 189 ? 3.133 4.488 -25.159 1.00 94.75 189 GLN A C 1
ATOM 1506 O O . GLN A 1 189 ? 4.144 4.514 -25.859 1.00 94.75 189 GLN A O 1
ATOM 1511 N N . TYR A 1 190 ? 3.180 4.589 -23.833 1.00 96.25 190 TYR A N 1
ATOM 1512 C CA . TYR A 1 190 ? 4.403 4.890 -23.098 1.00 96.25 190 TYR A CA 1
ATOM 1513 C C . TYR A 1 190 ? 4.701 3.819 -22.060 1.00 96.25 190 TYR A C 1
ATOM 1515 O O . TYR A 1 190 ? 3.785 3.313 -21.411 1.00 96.25 190 TYR A O 1
ATOM 1523 N N . VAL A 1 191 ? 5.986 3.539 -21.863 1.00 96.50 191 VAL A N 1
ATOM 1524 C CA . VAL A 1 191 ? 6.485 2.891 -20.652 1.00 96.50 191 VAL A CA 1
ATOM 1525 C C . VAL A 1 191 ? 7.055 3.940 -19.707 1.00 96.50 191 VAL A C 1
ATOM 1527 O O . VAL A 1 191 ? 7.721 4.885 -20.140 1.00 96.50 191 VAL A O 1
ATOM 1530 N N . VAL A 1 192 ? 6.773 3.779 -18.421 1.00 94.75 192 VAL A N 1
ATOM 1531 C CA . VAL A 1 192 ? 7.283 4.626 -17.346 1.00 94.75 192 VAL A CA 1
ATOM 1532 C C . VAL A 1 192 ? 8.223 3.813 -16.466 1.00 94.75 192 VAL A C 1
ATOM 1534 O O . VAL A 1 192 ? 7.892 2.701 -16.059 1.00 94.75 192 VAL A O 1
ATOM 1537 N N . HIS A 1 193 ? 9.375 4.385 -16.134 1.00 91.62 193 HIS A N 1
ATOM 1538 C CA . HIS A 1 193 ? 10.297 3.818 -15.155 1.00 91.62 193 HIS A CA 1
ATOM 1539 C C . HIS A 1 193 ? 10.931 4.920 -14.296 1.00 91.62 193 HIS A C 1
ATOM 1541 O O . HIS A 1 193 ? 10.844 6.106 -14.621 1.00 91.62 193 HIS A O 1
ATOM 1547 N N . GLY A 1 194 ? 11.556 4.526 -13.185 1.00 83.81 194 GLY A N 1
ATOM 1548 C CA . GLY A 1 194 ? 12.400 5.418 -12.394 1.00 83.81 194 GLY A CA 1
ATOM 1549 C C . GLY A 1 194 ? 13.575 5.985 -13.198 1.00 83.81 194 GLY A C 1
ATOM 1550 O O . GLY A 1 194 ? 13.906 5.492 -14.280 1.00 83.81 194 GLY A O 1
ATOM 1551 N N . ASP A 1 195 ? 14.216 7.003 -12.638 1.00 77.75 195 ASP A N 1
ATOM 1552 C CA . ASP A 1 195 ? 15.391 7.694 -13.175 1.00 77.75 195 ASP A CA 1
ATOM 1553 C C . ASP A 1 195 ? 16.690 6.872 -13.135 1.00 77.75 195 ASP A C 1
ATOM 1555 O O . ASP A 1 195 ? 17.683 7.276 -13.738 1.00 77.75 195 ASP A O 1
ATOM 1559 N N . ASP A 1 196 ? 16.673 5.692 -12.513 1.00 75.31 196 ASP A N 1
ATOM 1560 C CA . ASP A 1 196 ? 17.802 4.764 -12.521 1.00 75.31 196 ASP A CA 1
ATOM 1561 C C . ASP A 1 196 ? 17.936 4.030 -13.866 1.00 75.31 196 ASP A C 1
ATOM 1563 O O . ASP A 1 196 ? 16.967 3.478 -14.409 1.00 75.31 196 ASP A O 1
ATOM 1567 N N . VAL A 1 197 ? 19.169 3.935 -14.370 1.00 73.44 197 VAL A N 1
ATOM 1568 C CA . VAL A 1 197 ? 19.504 3.027 -15.473 1.00 73.44 197 VAL A CA 1
ATOM 1569 C C . VAL A 1 197 ? 19.383 1.588 -14.980 1.00 73.44 197 VAL A C 1
ATOM 1571 O O . VAL A 1 197 ? 19.919 1.235 -13.936 1.00 73.44 197 VAL A O 1
ATOM 1574 N N . THR A 1 198 ? 18.685 0.747 -15.743 1.00 75.44 198 THR A N 1
ATOM 1575 C CA . THR A 1 198 ? 18.570 -0.685 -15.454 1.00 75.44 198 THR A CA 1
ATOM 1576 C C . THR A 1 198 ? 19.104 -1.487 -16.620 1.00 75.44 198 THR A C 1
ATOM 1578 O O . THR A 1 198 ? 18.730 -1.267 -17.773 1.00 75.44 198 THR A O 1
ATOM 1581 N N . THR A 1 199 ? 20.001 -2.416 -16.310 1.00 79.38 199 THR A N 1
ATOM 1582 C CA . THR A 1 199 ? 20.636 -3.260 -17.324 1.00 79.38 199 THR A CA 1
ATOM 1583 C C . THR A 1 199 ? 20.163 -4.715 -17.255 1.00 79.38 199 THR A C 1
ATOM 1585 O O . THR A 1 199 ? 19.733 -5.199 -16.200 1.00 79.38 199 THR A O 1
ATOM 1588 N N . ASP A 1 200 ? 20.222 -5.436 -18.372 1.00 81.69 200 ASP A N 1
ATOM 1589 C CA . ASP A 1 200 ? 19.994 -6.884 -18.442 1.00 81.69 200 ASP A CA 1
ATOM 1590 C C . ASP A 1 200 ? 21.233 -7.675 -17.965 1.00 81.69 200 ASP A C 1
ATOM 1592 O O . ASP A 1 200 ? 22.171 -7.103 -17.399 1.00 81.69 200 ASP A O 1
ATOM 1596 N N . ALA A 1 201 ? 21.219 -9.006 -18.100 1.00 78.25 201 ALA A N 1
ATOM 1597 C CA . ALA A 1 201 ? 22.353 -9.859 -17.720 1.00 78.25 201 ALA A CA 1
ATOM 1598 C C . ALA A 1 201 ? 23.641 -9.554 -18.510 1.00 78.25 201 ALA A C 1
ATOM 1600 O O . ALA A 1 201 ? 24.738 -9.774 -17.997 1.00 78.25 201 ALA A O 1
ATOM 1601 N N . ASP A 1 202 ? 23.499 -9.027 -19.728 1.00 80.81 202 ASP A N 1
ATOM 1602 C CA . ASP A 1 202 ? 24.595 -8.716 -20.645 1.00 80.81 202 ASP A CA 1
ATOM 1603 C C . ASP A 1 202 ? 25.081 -7.259 -20.500 1.00 80.81 202 ASP A C 1
ATOM 1605 O O . ASP A 1 202 ? 25.999 -6.836 -21.203 1.00 80.81 202 ASP A O 1
ATOM 1609 N N . GLY A 1 203 ? 24.481 -6.483 -19.588 1.00 80.12 203 GLY A N 1
ATOM 1610 C CA . GLY A 1 203 ? 24.834 -5.085 -19.337 1.00 80.12 203 GLY A CA 1
ATOM 1611 C C . GLY A 1 203 ? 24.166 -4.084 -20.284 1.00 80.12 203 GLY A C 1
ATOM 1612 O O . GLY A 1 203 ? 24.526 -2.909 -20.274 1.00 80.12 203 GLY A O 1
ATOM 1613 N N . ASN A 1 204 ? 23.189 -4.504 -21.093 1.00 84.38 204 ASN A N 1
ATOM 1614 C CA . ASN A 1 204 ? 22.469 -3.592 -21.982 1.00 84.38 204 ASN A CA 1
ATOM 1615 C C . ASN A 1 204 ? 21.290 -2.939 -21.262 1.00 84.38 204 ASN A C 1
ATOM 1617 O O . ASN A 1 204 ? 20.613 -3.585 -20.469 1.00 84.38 204 ASN A O 1
ATOM 1621 N N . ASP A 1 205 ? 20.981 -1.687 -21.600 1.00 85.94 205 ASP A N 1
ATOM 1622 C CA . ASP A 1 205 ? 19.793 -0.983 -21.103 1.00 85.94 205 ASP A CA 1
ATOM 1623 C C . ASP A 1 205 ? 18.501 -1.750 -21.451 1.00 85.94 205 ASP A C 1
ATOM 1625 O O . ASP A 1 205 ? 18.176 -1.944 -22.632 1.00 85.94 205 ASP A O 1
ATOM 1629 N N . CYS A 1 206 ? 17.743 -2.147 -20.421 1.00 88.25 206 CYS A N 1
ATOM 1630 C CA . CYS A 1 206 ? 16.483 -2.885 -20.551 1.00 88.25 206 CYS A CA 1
ATOM 1631 C C . CYS A 1 206 ? 15.435 -2.135 -21.390 1.00 88.25 206 CYS A C 1
ATOM 1633 O O . CYS A 1 206 ? 14.580 -2.758 -22.021 1.00 88.25 206 CYS A O 1
ATOM 1635 N N . TYR A 1 207 ? 15.525 -0.806 -21.461 1.00 90.38 207 TYR A N 1
ATOM 1636 C CA . TYR A 1 207 ? 14.578 0.066 -22.149 1.00 90.38 207 TYR A CA 1
ATOM 1637 C C . TYR A 1 207 ? 15.119 0.624 -23.472 1.00 90.38 207 TYR A C 1
ATOM 1639 O O . TYR A 1 207 ? 14.495 1.487 -24.087 1.00 90.38 207 TYR A O 1
ATOM 1647 N N . ARG A 1 208 ? 16.248 0.123 -23.989 1.00 89.31 208 ARG A N 1
ATOM 1648 C CA . ARG A 1 208 ? 16.839 0.608 -25.257 1.00 89.31 208 ARG A CA 1
ATOM 1649 C C . ARG A 1 208 ? 15.861 0.642 -26.443 1.00 89.31 208 ARG A C 1
ATOM 1651 O O . ARG A 1 208 ? 15.914 1.568 -27.245 1.00 89.31 208 ARG A O 1
ATOM 1658 N N . LEU A 1 209 ? 14.952 -0.337 -26.549 1.00 89.50 209 LEU A N 1
ATOM 1659 C CA . LEU A 1 209 ? 14.003 -0.432 -27.672 1.00 89.50 209 LEU A CA 1
ATOM 1660 C C . LEU A 1 209 ? 12.941 0.663 -27.595 1.00 89.50 209 LEU A C 1
ATOM 1662 O O . LEU A 1 209 ? 12.666 1.335 -28.582 1.00 89.50 209 LEU A O 1
ATOM 1666 N N . VAL A 1 210 ? 12.377 0.878 -26.407 1.00 91.44 210 VAL A N 1
ATOM 1667 C CA . VAL A 1 210 ? 11.330 1.885 -26.208 1.00 91.44 210 VAL A CA 1
ATOM 1668 C C . VAL A 1 210 ? 11.893 3.308 -26.220 1.00 91.44 210 VAL A C 1
ATOM 1670 O O . VAL A 1 210 ? 11.210 4.232 -26.658 1.00 91.44 210 VAL A O 1
ATOM 1673 N N . LYS A 1 211 ? 13.158 3.491 -25.811 1.00 90.31 211 LYS A N 1
ATOM 1674 C CA . LYS A 1 211 ? 13.888 4.761 -25.927 1.00 90.31 211 LYS A CA 1
ATOM 1675 C C . LYS A 1 211 ? 14.139 5.114 -27.391 1.00 90.31 211 LYS A C 1
ATOM 1677 O O . LYS A 1 211 ? 13.889 6.251 -27.777 1.00 90.31 211 LYS A O 1
ATOM 1682 N N . ALA A 1 212 ? 14.542 4.142 -28.215 1.00 91.00 212 ALA A N 1
ATOM 1683 C CA . ALA A 1 212 ? 14.719 4.340 -29.655 1.00 91.00 212 ALA A CA 1
ATOM 1684 C C . ALA A 1 212 ? 13.419 4.765 -30.369 1.00 91.00 212 ALA A C 1
ATOM 1686 O O . ALA A 1 212 ? 13.476 5.486 -31.362 1.00 91.00 212 ALA A O 1
ATOM 1687 N N . GLU A 1 213 ? 12.253 4.376 -29.842 1.00 92.06 213 GLU A N 1
ATOM 1688 C CA . GLU A 1 213 ? 10.938 4.791 -30.352 1.00 92.06 213 GLU A CA 1
ATOM 1689 C C . GLU A 1 213 ? 10.361 6.056 -29.684 1.00 92.06 213 GLU A C 1
ATOM 1691 O O . GLU A 1 213 ? 9.235 6.441 -29.989 1.00 92.06 213 GLU A O 1
ATOM 1696 N N . ASN A 1 214 ? 11.095 6.735 -28.792 1.00 92.81 214 ASN A N 1
ATOM 1697 C CA . ASN A 1 214 ? 10.604 7.880 -28.002 1.00 92.81 214 ASN A CA 1
ATOM 1698 C C . ASN A 1 214 ? 9.358 7.566 -27.144 1.00 92.81 214 ASN A C 1
ATOM 1700 O O . ASN A 1 214 ? 8.489 8.415 -26.938 1.00 92.81 214 ASN A O 1
ATOM 1704 N N . ARG A 1 215 ? 9.267 6.336 -26.624 1.00 94.06 215 ARG A N 1
ATOM 1705 C CA . ARG A 1 215 ? 8.139 5.836 -25.815 1.00 94.06 215 ARG A CA 1
ATOM 1706 C C . ARG A 1 215 ? 8.492 5.619 -24.341 1.00 94.06 215 ARG A C 1
ATOM 1708 O O . ARG A 1 215 ? 7.726 4.990 -23.619 1.00 94.06 215 ARG A O 1
ATOM 1715 N N . PHE A 1 216 ? 9.632 6.135 -23.886 1.00 94.56 216 PHE A N 1
ATOM 1716 C CA . PHE A 1 216 ? 10.106 6.022 -22.505 1.00 94.56 216 PHE A CA 1
ATOM 1717 C C . PHE A 1 216 ? 9.881 7.328 -21.733 1.00 94.56 216 PHE A C 1
ATOM 1719 O O . PHE A 1 216 ? 10.316 8.392 -22.175 1.00 94.56 216 PHE A O 1
ATOM 1726 N N . LYS A 1 217 ? 9.220 7.248 -20.576 1.00 93.69 217 LYS A N 1
ATOM 1727 C CA . LYS A 1 217 ? 8.991 8.361 -19.644 1.00 93.69 217 LYS A CA 1
ATOM 1728 C C . LYS A 1 217 ? 9.648 8.053 -18.294 1.00 93.69 217 LYS A C 1
ATOM 1730 O O . LYS A 1 217 ? 9.669 6.905 -17.860 1.00 93.69 217 LYS A O 1
ATOM 1735 N N . ILE A 1 218 ? 10.163 9.087 -17.631 1.00 92.50 218 ILE A N 1
ATOM 1736 C CA . ILE A 1 218 ? 10.884 8.966 -16.357 1.00 92.50 218 ILE A CA 1
ATOM 1737 C C . ILE A 1 218 ? 10.046 9.559 -15.225 1.00 92.50 218 ILE A C 1
ATOM 1739 O O . ILE A 1 218 ? 9.460 10.630 -15.382 1.00 92.50 218 ILE A O 1
ATOM 1743 N N . VAL A 1 219 ? 10.023 8.874 -14.084 1.00 90.81 219 VAL A N 1
ATOM 1744 C CA . VAL A 1 219 ? 9.457 9.358 -12.817 1.00 90.81 219 VAL A CA 1
ATOM 1745 C C . VAL A 1 219 ? 10.518 9.341 -11.722 1.00 90.81 219 VAL A C 1
ATOM 1747 O O . VAL A 1 219 ? 11.518 8.634 -11.829 1.00 90.81 219 VAL A O 1
ATOM 1750 N N . LYS A 1 220 ? 10.316 10.122 -10.657 1.00 88.50 220 LYS A N 1
ATOM 1751 C CA . LYS A 1 220 ? 11.303 10.216 -9.577 1.00 88.50 220 LYS A CA 1
ATOM 1752 C C . LYS A 1 220 ? 11.251 8.983 -8.690 1.00 88.50 220 LYS A C 1
ATOM 1754 O O . LYS A 1 220 ? 10.168 8.548 -8.274 1.00 88.50 220 LYS A O 1
ATOM 1759 N N . ARG A 1 221 ? 12.423 8.470 -8.320 1.00 84.81 221 ARG A N 1
ATOM 1760 C CA . ARG A 1 221 ? 12.533 7.438 -7.294 1.00 84.81 221 ARG A CA 1
ATOM 1761 C C . ARG A 1 221 ? 12.046 7.951 -5.935 1.00 84.81 221 ARG A C 1
ATOM 1763 O O . ARG A 1 221 ? 12.358 9.062 -5.516 1.00 84.81 221 ARG A O 1
ATOM 1770 N N . THR A 1 222 ? 11.297 7.111 -5.220 1.00 85.88 222 THR A N 1
ATOM 1771 C CA . THR A 1 222 ? 10.907 7.407 -3.833 1.00 85.88 222 THR A CA 1
ATOM 1772 C C . THR A 1 222 ? 12.119 7.230 -2.906 1.00 85.88 222 THR A C 1
ATOM 1774 O O . THR A 1 222 ? 12.717 6.148 -2.911 1.00 85.88 222 THR A O 1
ATOM 1777 N N . PRO A 1 223 ? 12.509 8.255 -2.127 1.00 80.62 223 PRO A N 1
ATOM 1778 C CA . PRO A 1 223 ? 13.662 8.174 -1.237 1.00 80.62 223 PRO A CA 1
ATOM 1779 C C . PRO A 1 223 ? 13.375 7.289 -0.018 1.00 80.62 223 PRO A C 1
ATOM 1781 O O . PRO A 1 223 ? 12.228 7.109 0.384 1.00 80.62 223 PRO A O 1
ATOM 1784 N N . GLY A 1 224 ? 14.435 6.758 0.594 1.00 79.44 224 GLY A N 1
ATOM 1785 C CA . GLY A 1 224 ? 14.361 6.122 1.914 1.00 79.44 224 GLY A CA 1
ATOM 1786 C C . GLY A 1 224 ? 13.883 4.668 1.951 1.00 79.44 224 GLY A C 1
ATOM 1787 O O . GLY A 1 224 ? 13.933 4.075 3.021 1.00 79.44 224 GLY A O 1
ATOM 1788 N N . ILE A 1 225 ? 13.489 4.059 0.822 1.00 86.50 225 ILE A N 1
ATOM 1789 C CA . ILE A 1 225 ? 13.131 2.633 0.790 1.00 86.50 225 ILE A CA 1
ATOM 1790 C C . ILE A 1 225 ? 13.658 1.890 -0.440 1.00 86.50 225 ILE A C 1
ATOM 1792 O O . ILE A 1 225 ? 13.648 2.378 -1.573 1.00 86.50 225 ILE A O 1
ATOM 1796 N N . SER A 1 226 ? 14.114 0.658 -0.223 1.00 85.81 226 SER A N 1
ATOM 1797 C CA . SER A 1 226 ? 14.387 -0.303 -1.291 1.00 85.81 226 SER A CA 1
ATOM 1798 C C . SER A 1 226 ? 14.377 -1.734 -0.759 1.00 85.81 226 SER A C 1
ATOM 1800 O O . SER A 1 226 ? 14.643 -1.964 0.418 1.00 85.81 226 SER A O 1
ATOM 1802 N N . THR A 1 227 ? 14.201 -2.722 -1.639 1.00 82.88 227 THR A N 1
ATOM 1803 C CA . THR A 1 227 ? 14.366 -4.141 -1.274 1.00 82.88 227 THR A CA 1
ATOM 1804 C C . THR A 1 227 ? 15.728 -4.434 -0.630 1.00 82.88 227 THR A C 1
ATOM 1806 O O . THR A 1 227 ? 15.826 -5.272 0.258 1.00 82.88 227 THR A O 1
ATOM 1809 N N . THR A 1 228 ? 16.793 -3.752 -1.068 1.00 80.75 228 THR A N 1
ATOM 1810 C CA . THR A 1 228 ? 18.144 -3.917 -0.503 1.00 80.75 228 THR A CA 1
ATOM 1811 C C . THR A 1 228 ? 18.207 -3.434 0.939 1.00 80.75 228 THR A C 1
ATOM 1813 O O . THR A 1 228 ? 18.742 -4.138 1.789 1.00 80.75 228 THR A O 1
ATOM 1816 N N . ASP A 1 229 ? 17.622 -2.271 1.205 1.00 87.19 229 ASP A N 1
ATOM 1817 C CA . ASP A 1 229 ? 17.537 -1.708 2.547 1.00 87.19 229 ASP A CA 1
ATOM 1818 C C . ASP A 1 229 ? 16.720 -2.619 3.477 1.00 87.19 229 ASP A C 1
ATOM 1820 O O . ASP A 1 229 ? 17.226 -3.046 4.509 1.00 87.19 229 ASP A O 1
ATOM 1824 N N . LEU A 1 230 ? 15.523 -3.052 3.065 1.00 88.88 230 LEU A N 1
ATOM 1825 C CA . LEU A 1 230 ? 14.680 -3.948 3.871 1.00 88.88 230 LEU A CA 1
ATOM 1826 C C . LEU A 1 230 ? 15.369 -5.282 4.204 1.00 88.88 230 LEU A C 1
ATOM 1828 O O . LEU A 1 230 ? 15.318 -5.736 5.347 1.00 88.88 230 LEU A O 1
ATOM 1832 N N . VAL A 1 231 ? 16.048 -5.900 3.229 1.00 85.31 231 VAL A N 1
ATOM 1833 C CA . VAL A 1 231 ? 16.854 -7.112 3.464 1.00 85.31 231 VAL A CA 1
ATOM 1834 C C . VAL A 1 231 ? 17.991 -6.819 4.447 1.00 85.31 231 VAL A C 1
ATOM 1836 O O . VAL A 1 231 ? 18.226 -7.609 5.358 1.00 85.31 231 VAL A O 1
ATOM 1839 N N . GLY A 1 232 ? 18.663 -5.673 4.311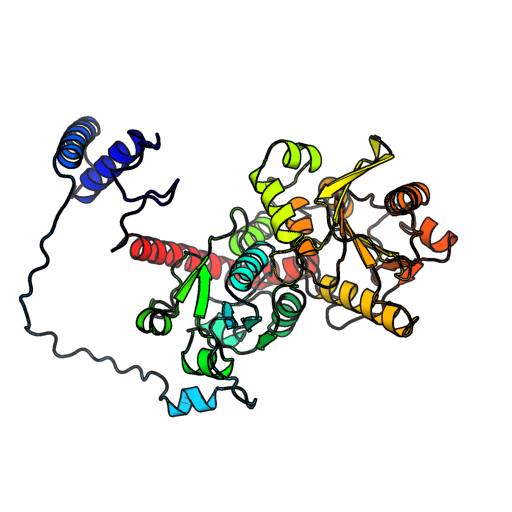 1.00 84.50 232 GLY A N 1
ATOM 1840 C CA . GLY A 1 232 ? 19.689 -5.218 5.249 1.00 84.50 232 GLY A CA 1
ATOM 1841 C C . GLY A 1 232 ? 19.158 -5.080 6.676 1.00 84.50 232 GLY A C 1
ATOM 1842 O O . GLY A 1 232 ? 19.778 -5.599 7.602 1.00 84.50 232 GLY A O 1
ATOM 1843 N N . ARG A 1 233 ? 17.976 -4.474 6.858 1.00 89.00 233 ARG A N 1
ATOM 1844 C CA . ARG A 1 233 ? 17.324 -4.339 8.172 1.00 89.00 233 ARG A CA 1
ATOM 1845 C C . ARG A 1 233 ? 17.037 -5.688 8.824 1.00 89.00 233 ARG A C 1
ATOM 1847 O O . ARG A 1 233 ? 17.210 -5.826 10.034 1.00 89.00 233 ARG A O 1
ATOM 1854 N N . MET A 1 234 ? 16.637 -6.684 8.032 1.00 86.00 234 MET A N 1
ATOM 1855 C CA . MET A 1 234 ? 16.387 -8.049 8.508 1.00 86.00 234 MET A CA 1
ATOM 1856 C C . MET A 1 234 ? 17.675 -8.798 8.862 1.00 86.00 234 MET A C 1
ATOM 1858 O O . MET A 1 234 ? 17.722 -9.452 9.897 1.00 86.00 234 MET A O 1
ATOM 1862 N N . LEU A 1 235 ? 18.729 -8.686 8.047 1.00 82.06 235 LEU A N 1
ATOM 1863 C CA . LEU A 1 235 ? 20.000 -9.386 8.283 1.00 82.06 235 LEU A CA 1
ATOM 1864 C C . LEU A 1 235 ? 20.833 -8.766 9.415 1.00 82.06 235 LEU A C 1
ATOM 1866 O O . LEU A 1 235 ? 21.517 -9.487 10.138 1.00 82.06 235 LEU A O 1
ATOM 1870 N N . LEU A 1 236 ? 20.797 -7.437 9.555 1.00 81.75 236 LEU A N 1
ATOM 1871 C CA . LEU A 1 236 ? 21.573 -6.687 10.550 1.00 81.75 236 LEU A CA 1
ATOM 1872 C C . LEU A 1 236 ? 20.803 -6.432 11.851 1.00 81.75 236 LEU A C 1
ATOM 1874 O O . LEU A 1 236 ? 21.381 -5.923 12.810 1.00 81.75 236 LEU A O 1
ATOM 1878 N N . CYS A 1 237 ? 19.513 -6.765 11.888 1.00 84.75 237 CYS A N 1
ATOM 1879 C CA . CYS A 1 237 ? 18.637 -6.554 13.036 1.00 84.75 237 CYS A CA 1
ATOM 1880 C C . CYS A 1 237 ? 18.639 -5.103 13.566 1.00 84.75 237 CYS A C 1
ATOM 1882 O O . CYS A 1 237 ? 18.657 -4.868 14.777 1.00 84.75 237 CYS A O 1
ATOM 1884 N N . THR A 1 238 ? 18.625 -4.123 12.661 1.00 84.31 238 THR A N 1
ATOM 1885 C CA . THR A 1 238 ? 18.666 -2.686 12.978 1.00 84.31 238 THR A CA 1
ATOM 1886 C C . THR A 1 238 ? 17.319 -2.145 13.468 1.00 84.31 238 THR A C 1
ATOM 1888 O O . THR A 1 238 ? 16.267 -2.677 13.132 1.00 84.31 238 THR A O 1
ATOM 1891 N N . LYS A 1 239 ? 17.345 -1.067 14.266 1.00 89.75 239 LYS A N 1
ATOM 1892 C CA . LYS A 1 239 ? 16.148 -0.358 14.784 1.00 89.75 239 LYS A CA 1
ATOM 1893 C C . LYS A 1 239 ? 16.183 1.154 14.558 1.00 89.75 239 LYS A C 1
ATOM 1895 O O . LYS A 1 239 ? 15.346 1.886 15.072 1.00 89.75 239 LYS A O 1
ATOM 1900 N N . GLN A 1 240 ? 17.186 1.649 13.839 1.00 88.38 240 GLN A N 1
ATOM 1901 C CA . GLN A 1 240 ? 17.415 3.081 13.642 1.00 88.38 240 GLN A CA 1
ATOM 1902 C C . GLN A 1 240 ? 16.280 3.753 12.855 1.00 88.38 240 GLN A C 1
ATOM 1904 O O . GLN A 1 240 ? 16.122 4.964 12.942 1.00 88.38 240 GLN A O 1
ATOM 1909 N N . HIS A 1 241 ? 15.491 2.972 12.114 1.00 91.56 241 HIS A N 1
ATOM 1910 C CA . HIS A 1 241 ? 14.324 3.431 11.367 1.00 91.56 241 HIS A CA 1
ATOM 1911 C C . HIS A 1 241 ? 13.052 3.555 12.217 1.00 91.56 241 HIS A C 1
ATOM 1913 O O . HIS A 1 241 ? 12.063 4.074 11.710 1.00 91.56 241 HIS A O 1
ATOM 1919 N N . HIS A 1 242 ? 13.037 3.071 13.467 1.00 94.75 242 HIS A N 1
ATOM 1920 C CA . HIS A 1 242 ? 11.851 3.153 14.329 1.00 94.75 242 HIS A CA 1
ATOM 1921 C C . HIS A 1 242 ? 11.536 4.606 14.684 1.00 94.75 242 HIS A C 1
ATOM 1923 O O . HIS A 1 242 ? 12.403 5.359 15.134 1.00 94.75 242 HIS A O 1
ATOM 1929 N N . ILE A 1 243 ? 10.272 4.978 14.520 1.00 94.06 243 ILE A N 1
ATOM 1930 C CA . ILE A 1 243 ? 9.758 6.316 14.790 1.00 94.06 243 ILE A CA 1
ATOM 1931 C C . ILE A 1 243 ? 9.060 6.294 16.148 1.00 94.06 243 ILE A C 1
ATOM 1933 O O . ILE A 1 243 ? 8.216 5.443 16.414 1.00 94.06 243 ILE A O 1
ATOM 1937 N N . LYS A 1 244 ? 9.435 7.231 17.023 1.00 89.62 244 LYS A N 1
ATOM 1938 C CA . LYS A 1 244 ? 8.846 7.346 18.367 1.00 89.62 244 LYS A CA 1
ATOM 1939 C C . LYS A 1 244 ? 7.521 8.099 18.377 1.00 89.62 244 LYS A C 1
ATOM 1941 O O . LYS A 1 244 ? 6.646 7.750 19.152 1.00 89.62 244 LYS A O 1
ATOM 1946 N N . ASP A 1 245 ? 7.432 9.149 17.569 1.00 90.25 245 ASP A N 1
ATOM 1947 C CA . ASP A 1 245 ? 6.277 10.038 17.497 1.00 90.25 245 ASP A CA 1
ATOM 1948 C C . ASP A 1 245 ? 6.059 10.406 16.028 1.00 90.25 245 ASP A C 1
ATOM 1950 O O . ASP A 1 245 ? 6.828 11.175 15.436 1.00 90.25 245 ASP A O 1
ATOM 1954 N N . VAL A 1 246 ? 5.052 9.778 15.420 1.00 92.25 246 VAL A N 1
ATOM 1955 C CA . VAL A 1 246 ? 4.725 9.987 14.009 1.00 92.25 246 VAL A CA 1
ATOM 1956 C C . VAL A 1 246 ? 4.133 11.377 13.804 1.00 92.25 246 VAL A C 1
ATOM 1958 O O . VAL A 1 246 ? 4.475 12.039 12.826 1.00 92.25 246 VAL A O 1
ATOM 1961 N N . ALA A 1 247 ? 3.320 11.870 14.739 1.00 90.06 247 ALA A N 1
ATOM 1962 C CA . ALA A 1 247 ? 2.732 13.201 14.651 1.00 90.06 247 ALA A CA 1
ATOM 1963 C C . ALA A 1 247 ? 3.802 14.304 14.674 1.00 90.06 247 ALA A C 1
ATOM 1965 O O . ALA A 1 247 ? 3.760 15.219 13.849 1.00 90.06 247 ALA A O 1
ATOM 1966 N N . ALA A 1 248 ? 4.793 14.206 15.564 1.00 92.25 248 ALA A N 1
ATOM 1967 C CA . ALA A 1 248 ? 5.905 15.153 15.619 1.00 92.25 248 ALA A CA 1
ATOM 1968 C C . ALA A 1 248 ? 6.776 15.102 14.355 1.00 92.25 248 ALA A C 1
ATOM 1970 O O . ALA A 1 248 ? 7.210 16.148 13.860 1.00 92.25 248 ALA A O 1
ATOM 1971 N N . LEU A 1 249 ? 7.010 13.906 13.801 1.00 93.88 249 LEU A N 1
ATOM 1972 C CA . LEU A 1 249 ? 7.700 13.760 12.520 1.00 93.88 249 LEU A CA 1
ATOM 1973 C C . LEU A 1 249 ? 6.919 14.450 11.395 1.00 93.88 249 LEU A C 1
ATOM 1975 O O . LEU A 1 249 ? 7.485 15.264 10.677 1.00 93.88 249 LEU A O 1
ATOM 1979 N N . LEU A 1 250 ? 5.617 14.188 11.270 1.00 93.31 250 LEU A N 1
ATOM 1980 C CA . LEU A 1 250 ? 4.780 14.789 10.226 1.00 93.31 250 LEU A CA 1
ATOM 1981 C C . LEU A 1 250 ? 4.662 16.310 10.353 1.00 93.31 250 LEU A C 1
ATOM 1983 O O . LEU A 1 250 ? 4.575 17.002 9.343 1.00 93.31 250 LEU A O 1
ATOM 1987 N N . ALA A 1 251 ? 4.706 16.839 11.576 1.00 92.12 251 ALA A N 1
ATOM 1988 C CA . ALA A 1 251 ? 4.716 18.278 11.813 1.00 92.12 251 ALA A CA 1
ATOM 1989 C C . ALA A 1 251 ? 6.047 18.954 11.430 1.00 92.12 251 ALA A C 1
ATOM 1991 O O . ALA A 1 251 ? 6.067 20.163 11.200 1.00 92.12 251 ALA A O 1
ATOM 1992 N N . SER A 1 252 ? 7.155 18.207 11.393 1.00 94.12 252 SER A N 1
ATOM 1993 C CA . SER A 1 252 ? 8.503 18.747 11.150 1.00 94.12 252 SER A CA 1
ATOM 1994 C C . SER A 1 252 ? 9.079 18.403 9.775 1.00 94.12 252 SER A C 1
ATOM 1996 O O . SER A 1 252 ? 9.958 19.115 9.294 1.00 94.12 252 SER A O 1
ATOM 1998 N N . ASP A 1 253 ? 8.568 17.361 9.120 1.00 94.62 253 ASP A N 1
ATOM 1999 C CA . ASP A 1 253 ? 9.021 16.882 7.817 1.00 94.62 253 ASP A CA 1
ATOM 2000 C C . ASP A 1 253 ? 7.912 17.010 6.760 1.00 94.62 253 ASP A C 1
ATOM 2002 O O . ASP A 1 253 ? 7.076 16.120 6.556 1.00 94.62 253 ASP A O 1
ATOM 2006 N N . ALA A 1 254 ? 7.944 18.143 6.055 1.00 94.69 254 ALA A N 1
ATOM 2007 C CA . ALA A 1 254 ? 6.991 18.474 5.001 1.00 94.69 254 ALA A CA 1
ATOM 2008 C C . ALA A 1 254 ? 7.011 17.471 3.834 1.00 94.69 254 ALA A C 1
ATOM 2010 O O . ALA A 1 254 ? 5.970 17.228 3.223 1.00 94.69 254 ALA A O 1
ATOM 2011 N N . ASP A 1 255 ? 8.157 16.849 3.537 1.00 93.25 255 ASP A N 1
ATOM 2012 C CA . ASP A 1 255 ? 8.249 15.863 2.458 1.00 93.25 255 ASP A CA 1
ATOM 2013 C C . ASP A 1 255 ? 7.529 14.571 2.837 1.00 93.25 255 ASP A C 1
ATOM 2015 O O . ASP A 1 255 ? 6.894 13.937 1.989 1.00 93.25 255 ASP A O 1
ATOM 2019 N N . THR A 1 256 ? 7.605 14.165 4.107 1.00 94.12 256 THR A N 1
ATOM 2020 C CA . THR A 1 256 ? 6.833 13.021 4.603 1.00 94.12 256 THR A CA 1
ATOM 2021 C C . THR A 1 256 ? 5.338 13.312 4.577 1.00 94.12 256 THR A C 1
ATOM 2023 O O . THR A 1 256 ? 4.580 12.485 4.067 1.00 94.12 256 THR A O 1
ATOM 2026 N N . MET A 1 257 ? 4.912 14.494 5.028 1.00 96.06 257 MET A N 1
ATOM 2027 C CA . MET A 1 257 ? 3.502 14.887 4.972 1.00 96.06 257 MET A CA 1
ATOM 2028 C C . MET A 1 257 ? 2.967 14.909 3.529 1.00 96.06 257 MET A C 1
ATOM 2030 O O . MET A 1 257 ? 1.926 14.317 3.241 1.00 96.06 257 MET A O 1
ATOM 2034 N N . ARG A 1 258 ? 3.737 15.463 2.584 1.00 95.81 258 ARG A N 1
ATOM 2035 C CA . ARG A 1 258 ? 3.391 15.462 1.154 1.00 95.81 258 ARG A CA 1
ATOM 2036 C C . ARG A 1 258 ? 3.238 14.051 0.582 1.00 95.81 258 ARG A C 1
ATOM 2038 O O . ARG A 1 258 ? 2.394 13.823 -0.283 1.00 95.81 258 ARG A O 1
ATOM 2045 N N . ARG A 1 259 ? 4.024 13.074 1.053 1.00 95.81 259 ARG A N 1
ATOM 2046 C CA . ARG A 1 259 ? 3.843 11.668 0.645 1.00 95.81 259 ARG A CA 1
ATOM 2047 C C . ARG A 1 259 ? 2.512 11.103 1.134 1.00 95.81 259 ARG A C 1
ATOM 2049 O O . ARG A 1 259 ? 1.869 10.394 0.365 1.00 95.81 259 ARG A O 1
ATOM 2056 N N . PHE A 1 260 ? 2.076 11.431 2.350 1.00 97.56 260 PHE A N 1
ATOM 2057 C CA . PHE A 1 260 ? 0.745 11.039 2.821 1.00 97.56 260 PHE A CA 1
ATOM 2058 C C . PHE A 1 260 ? -0.356 11.637 1.945 1.00 97.56 260 PHE A C 1
ATOM 2060 O O . PHE A 1 260 ? -1.218 10.890 1.496 1.00 97.56 260 PHE A O 1
ATOM 2067 N N . GLU A 1 261 ? -0.281 12.929 1.618 1.00 97.56 261 GLU A N 1
ATOM 2068 C CA . GLU A 1 261 ? -1.235 13.586 0.710 1.00 97.56 261 GLU A CA 1
ATOM 2069 C C . GLU A 1 261 ? -1.286 12.898 -0.661 1.00 97.56 261 GLU A C 1
ATOM 2071 O O . GLU A 1 261 ? -2.360 12.583 -1.169 1.00 97.56 261 GLU A O 1
ATOM 2076 N N . MET A 1 262 ? -0.120 12.593 -1.238 1.00 97.00 262 MET A N 1
ATOM 2077 C CA . MET A 1 262 ? -0.025 11.895 -2.520 1.00 97.00 262 MET A CA 1
ATOM 2078 C C . MET A 1 262 ? -0.627 10.483 -2.468 1.00 97.00 262 MET A C 1
ATOM 2080 O O . MET A 1 262 ? -1.356 10.095 -3.377 1.00 97.00 262 MET A O 1
ATOM 2084 N N . TYR A 1 263 ? -0.341 9.698 -1.426 1.00 97.88 263 TYR A N 1
ATOM 2085 C CA . TYR A 1 263 ? -0.778 8.295 -1.333 1.00 97.88 263 TYR A CA 1
ATOM 2086 C C . TYR A 1 263 ? -2.242 8.155 -0.904 1.00 97.88 263 TYR A C 1
ATOM 2088 O O . TYR A 1 263 ? -2.889 7.142 -1.184 1.00 97.88 263 TYR A O 1
ATOM 2096 N N . ALA A 1 264 ? -2.767 9.186 -0.251 1.00 98.25 264 ALA A N 1
ATOM 2097 C CA . ALA A 1 264 ? -4.162 9.314 0.125 1.00 98.25 264 ALA A CA 1
ATOM 2098 C C . ALA A 1 264 ? -5.066 9.736 -1.048 1.00 98.25 264 ALA A C 1
ATOM 2100 O O . ALA A 1 264 ? -6.272 9.872 -0.872 1.00 98.25 264 ALA A O 1
ATOM 2101 N N . THR A 1 265 ? -4.531 9.896 -2.260 1.00 98.50 265 THR A N 1
ATOM 2102 C CA . THR A 1 265 ? -5.353 10.102 -3.459 1.00 98.50 265 THR A CA 1
ATOM 2103 C C . THR A 1 265 ? -6.181 8.863 -3.821 1.00 98.50 265 THR A C 1
ATOM 2105 O O . THR A 1 265 ? -5.940 7.739 -3.357 1.00 98.50 265 THR A O 1
ATOM 2108 N N . ASP A 1 266 ? -7.204 9.083 -4.642 1.00 97.69 266 ASP A N 1
ATOM 2109 C CA . ASP A 1 266 ? -8.058 8.039 -5.192 1.00 97.69 266 ASP A CA 1
ATOM 2110 C C . ASP A 1 266 ? -7.330 7.173 -6.244 1.00 97.69 266 ASP A C 1
ATOM 2112 O O . ASP A 1 266 ? -6.128 7.298 -6.491 1.00 97.69 266 ASP A O 1
ATOM 2116 N N . SER A 1 267 ? -8.069 6.269 -6.892 1.00 97.31 267 SER A N 1
ATOM 2117 C CA . SER A 1 267 ? -7.525 5.387 -7.938 1.00 97.31 267 SER A CA 1
ATOM 2118 C C . SER A 1 267 ? -6.969 6.123 -9.166 1.00 97.31 267 SER A C 1
ATOM 2120 O O . SER A 1 267 ? -6.181 5.543 -9.910 1.00 97.31 267 SER A O 1
ATOM 2122 N N . THR A 1 268 ? -7.330 7.393 -9.384 1.00 97.25 268 THR A N 1
ATOM 2123 C CA . THR A 1 268 ? -6.764 8.211 -10.467 1.00 97.25 268 THR A CA 1
ATOM 2124 C C . THR A 1 268 ? -5.413 8.811 -10.088 1.00 97.25 268 THR A C 1
ATOM 2126 O O . THR A 1 268 ? -4.643 9.186 -10.968 1.00 97.25 268 THR A O 1
ATOM 2129 N N . GLY A 1 269 ? -5.112 8.897 -8.790 1.00 96.75 269 GLY A N 1
ATOM 2130 C CA . GLY A 1 269 ? -3.921 9.572 -8.290 1.00 96.75 269 GLY A CA 1
ATOM 2131 C C . GLY A 1 269 ? -4.023 11.100 -8.295 1.00 96.75 269 GLY A C 1
ATOM 2132 O O . GLY A 1 269 ? -3.019 11.764 -8.048 1.00 96.75 269 GLY A O 1
ATOM 2133 N N . LEU A 1 270 ? -5.191 11.668 -8.622 1.00 96.31 270 LEU A N 1
ATOM 2134 C CA . LEU A 1 270 ? -5.375 13.109 -8.844 1.00 96.31 270 LEU A CA 1
ATOM 2135 C C . LEU A 1 270 ? -6.381 13.754 -7.887 1.00 96.31 270 LEU A C 1
ATOM 2137 O O . LEU A 1 270 ? -6.265 14.946 -7.608 1.00 96.31 270 LEU A O 1
ATOM 2141 N N . ALA A 1 271 ? -7.362 12.996 -7.398 1.00 97.19 271 ALA A N 1
ATOM 2142 C CA . ALA A 1 271 ? -8.400 13.497 -6.502 1.00 97.19 271 ALA A CA 1
ATOM 2143 C C . ALA A 1 271 ? -8.218 12.951 -5.075 1.00 97.19 271 ALA A C 1
ATOM 2145 O O . ALA A 1 271 ? -7.562 11.918 -4.897 1.00 97.19 271 ALA A O 1
ATOM 2146 N N . PRO A 1 272 ? -8.797 13.610 -4.052 1.00 97.38 272 PRO A N 1
ATOM 2147 C CA . PRO A 1 272 ? -8.834 13.071 -2.696 1.00 97.38 272 PRO A CA 1
ATOM 2148 C C . PRO A 1 272 ? -9.454 11.672 -2.675 1.00 97.38 272 PRO A C 1
ATOM 2150 O O . PRO A 1 272 ? -10.454 11.425 -3.348 1.00 97.38 272 PRO A O 1
ATOM 2153 N N . GLY A 1 273 ? -8.861 10.761 -1.908 1.00 97.56 273 GLY A N 1
ATOM 2154 C CA . GLY A 1 273 ? -9.332 9.388 -1.775 1.00 97.56 273 GLY A CA 1
ATOM 2155 C C . GLY A 1 273 ? -9.464 8.999 -0.313 1.00 97.56 273 GLY A C 1
ATOM 2156 O O . GLY A 1 273 ? -10.535 9.119 0.274 1.00 97.56 273 GLY A O 1
ATOM 2157 N N . SER A 1 274 ? -8.373 8.512 0.264 1.00 98.19 274 SER A N 1
ATOM 2158 C CA . SER A 1 274 ? -8.351 7.994 1.623 1.00 98.19 274 SER A CA 1
ATOM 2159 C C . SER A 1 274 ? -8.205 9.092 2.672 1.00 98.19 274 SER A C 1
ATOM 2161 O O . SER A 1 274 ? -7.429 10.024 2.489 1.00 98.19 274 SER A O 1
ATOM 2163 N N . THR A 1 275 ? -8.891 8.956 3.804 1.00 98.38 275 THR A N 1
ATOM 2164 C CA . THR A 1 275 ? -8.674 9.845 4.956 1.00 98.38 275 THR A CA 1
ATOM 2165 C C . THR A 1 275 ? -7.521 9.317 5.811 1.00 98.38 275 THR A C 1
ATOM 2167 O O . THR A 1 275 ? -7.377 8.106 6.002 1.00 98.38 275 THR A O 1
ATOM 2170 N N . VAL A 1 276 ? -6.678 10.215 6.324 1.00 98.50 276 VAL A N 1
ATOM 2171 C CA . VAL A 1 276 ? -5.583 9.870 7.242 1.00 98.50 276 VAL A CA 1
ATOM 2172 C C . VAL A 1 276 ? -5.827 10.569 8.566 1.00 98.50 276 VAL A C 1
ATOM 2174 O O . VAL A 1 276 ? -5.816 11.799 8.626 1.00 98.50 276 VAL A O 1
ATOM 2177 N N . TRP A 1 277 ? -6.004 9.791 9.629 1.00 98.31 277 TRP A N 1
ATOM 2178 C CA . TRP A 1 277 ? -6.081 10.298 10.995 1.00 98.31 277 TRP A CA 1
ATOM 2179 C C . TRP A 1 277 ? -4.848 9.914 11.803 1.00 98.31 277 TRP A C 1
ATOM 2181 O O . TRP A 1 277 ? -4.163 8.938 11.497 1.00 98.31 277 TRP A O 1
ATOM 2191 N N . ASN A 1 278 ? -4.607 10.663 12.873 1.00 97.75 278 ASN A N 1
ATOM 2192 C CA . ASN A 1 278 ? -3.681 10.291 13.930 1.00 97.75 278 ASN A CA 1
ATOM 2193 C C . ASN A 1 278 ? -4.428 10.190 15.254 1.00 97.75 278 ASN A C 1
ATOM 2195 O O . ASN A 1 278 ? -5.228 11.071 15.577 1.00 97.75 278 ASN A O 1
ATOM 2199 N N . TYR A 1 279 ? -4.147 9.136 16.013 1.00 97.44 279 TYR A N 1
ATOM 2200 C CA . TYR A 1 279 ? -4.677 8.946 17.354 1.00 97.44 279 TYR A CA 1
ATOM 2201 C C . TYR A 1 279 ? -3.605 9.233 18.411 1.00 97.44 279 TYR A C 1
ATOM 2203 O O . TYR A 1 279 ? -2.421 8.981 18.210 1.00 97.44 279 TYR A O 1
ATOM 2211 N N . SER A 1 280 ? -4.017 9.769 19.557 1.00 94.62 280 SER A N 1
ATOM 2212 C CA . SER A 1 280 ? -3.171 9.888 20.744 1.00 94.62 280 SER A CA 1
ATOM 2213 C C . SER A 1 280 ? -3.874 9.246 21.927 1.00 94.62 280 SER A C 1
ATOM 2215 O O . SER A 1 280 ? -4.882 9.767 22.400 1.00 94.62 280 SER A O 1
ATOM 2217 N N . ALA A 1 281 ? -3.303 8.151 22.434 1.00 89.94 281 ALA A N 1
ATOM 2218 C CA . ALA A 1 281 ? -3.803 7.482 23.633 1.00 89.94 281 ALA A CA 1
ATOM 2219 C C . ALA A 1 281 ? -3.727 8.392 24.870 1.00 89.94 281 ALA A C 1
ATOM 2221 O O . ALA A 1 281 ? -4.647 8.413 25.673 1.00 89.94 281 ALA A O 1
ATOM 2222 N N . GLU A 1 282 ? -2.667 9.199 25.000 1.00 90.25 282 GLU A N 1
ATOM 2223 C CA . GLU A 1 282 ? -2.496 10.124 26.133 1.00 90.25 282 GLU A CA 1
ATOM 2224 C C . GLU A 1 282 ? -3.568 11.216 26.185 1.00 90.25 282 GLU A C 1
ATOM 2226 O O . GLU A 1 282 ? -3.953 11.664 27.263 1.00 90.25 282 GLU A O 1
ATOM 2231 N N . LYS A 1 283 ? -4.013 11.682 25.014 1.00 91.25 283 LYS A N 1
ATOM 2232 C CA . LYS A 1 283 ? -5.011 12.752 24.887 1.00 91.25 283 LYS A CA 1
ATOM 2233 C C . LYS A 1 283 ? -6.417 12.223 24.629 1.00 91.25 283 LYS A C 1
ATOM 2235 O O . LYS A 1 283 ? -7.321 13.043 24.499 1.00 91.25 283 LYS A O 1
ATOM 2240 N N . GLU A 1 284 ? -6.563 10.907 24.473 1.00 92.75 284 GLU A N 1
ATOM 2241 C CA . GLU A 1 284 ? -7.787 10.227 24.038 1.00 92.75 284 GLU A CA 1
ATOM 2242 C C . GLU A 1 284 ? -8.456 10.952 22.862 1.00 92.75 284 GLU A C 1
ATOM 2244 O O . GLU A 1 284 ? -9.656 11.217 22.852 1.00 92.75 284 GLU A O 1
ATOM 2249 N N . SER A 1 285 ? -7.649 11.345 21.873 1.00 94.62 285 SER A N 1
ATOM 2250 C CA . SER A 1 285 ? -8.114 12.194 20.780 1.00 94.62 285 SER A CA 1
ATOM 2251 C C . SER A 1 285 ? -7.656 11.702 19.420 1.00 94.62 285 SER A C 1
ATOM 2253 O O . SER A 1 285 ? -6.567 11.150 19.254 1.00 94.62 285 SER A O 1
ATOM 2255 N N . LEU A 1 286 ? -8.532 11.920 18.443 1.00 97.00 286 LEU A N 1
ATOM 2256 C CA . LEU A 1 286 ? -8.334 11.617 17.036 1.00 97.00 286 LEU A CA 1
ATOM 2257 C C . LEU A 1 286 ? -8.419 12.928 16.257 1.00 97.00 286 LEU A C 1
ATOM 2259 O O . LEU A 1 286 ? -9.370 13.691 16.426 1.00 97.00 286 LEU A O 1
ATOM 2263 N N . TRP A 1 287 ? -7.439 13.199 15.400 1.00 96.44 287 TRP A N 1
ATOM 2264 C CA . TRP A 1 287 ? -7.483 14.353 14.502 1.00 96.44 287 TRP A CA 1
ATOM 2265 C C . TRP A 1 287 ? -7.061 13.969 13.092 1.00 96.44 287 TRP A C 1
ATOM 2267 O O . TRP A 1 287 ? -6.312 13.017 12.867 1.00 96.44 287 TRP A O 1
ATOM 2277 N N . MET A 1 288 ? -7.581 14.714 12.124 1.00 97.12 288 MET A N 1
ATOM 2278 C CA . MET A 1 288 ? -7.330 14.485 10.708 1.00 97.12 288 MET A CA 1
ATOM 2279 C C . MET A 1 288 ? -6.002 15.120 10.295 1.00 97.12 288 MET A C 1
ATOM 2281 O O . MET A 1 288 ? -5.736 16.279 10.607 1.00 97.12 288 MET A O 1
ATOM 2285 N N . LEU A 1 289 ? -5.182 14.346 9.589 1.00 96.88 289 LEU A N 1
ATOM 2286 C CA . LEU A 1 289 ? -3.939 14.791 8.965 1.00 96.88 289 LEU A CA 1
ATOM 2287 C C . LEU A 1 289 ? -4.148 15.079 7.477 1.00 96.88 289 LEU A C 1
ATOM 2289 O O . LEU A 1 289 ? -3.708 16.110 6.983 1.00 96.88 289 LEU A O 1
ATOM 2293 N N . VAL A 1 290 ? -4.840 14.176 6.774 1.00 97.75 290 VAL A N 1
ATOM 2294 C CA . VAL A 1 290 ? -5.190 14.328 5.356 1.00 97.75 290 VAL A CA 1
ATOM 2295 C C . VAL A 1 290 ? -6.683 14.102 5.194 1.00 97.75 290 VAL A C 1
ATOM 2297 O O . VAL A 1 290 ? -7.198 13.063 5.611 1.00 97.75 290 VAL A O 1
ATOM 2300 N N . ALA A 1 291 ? -7.360 15.067 4.576 1.00 97.12 291 ALA A N 1
ATOM 2301 C CA . ALA A 1 291 ? -8.771 14.956 4.239 1.00 97.12 291 ALA A CA 1
ATOM 2302 C C . ALA A 1 291 ? -8.978 14.013 3.047 1.00 97.12 291 ALA A C 1
ATOM 2304 O O . ALA A 1 291 ? -8.337 14.167 2.006 1.00 97.12 291 ALA A O 1
ATOM 2305 N N . GLY A 1 292 ? -9.888 13.057 3.210 1.00 96.31 292 GLY A N 1
ATOM 2306 C CA . GLY A 1 292 ? -10.298 12.117 2.174 1.00 96.31 292 GLY A CA 1
ATOM 2307 C C . GLY A 1 292 ? -11.803 12.160 1.935 1.00 96.31 292 GLY A C 1
ATOM 2308 O O . GLY A 1 292 ? -12.467 13.162 2.198 1.00 96.31 292 GLY A O 1
ATOM 2309 N N . ILE A 1 293 ? -12.333 11.064 1.403 1.00 96.56 293 ILE A N 1
ATOM 2310 C CA . ILE A 1 293 ? -13.765 10.873 1.188 1.00 96.56 293 ILE A CA 1
ATOM 2311 C C . ILE A 1 293 ? -14.354 10.225 2.442 1.00 96.56 293 ILE A C 1
ATOM 2313 O O . ILE A 1 293 ? -13.929 9.137 2.837 1.00 96.56 293 ILE A O 1
ATOM 2317 N N . ASP A 1 294 ? -15.340 10.880 3.047 1.00 95.06 294 ASP A N 1
ATOM 2318 C CA . ASP A 1 294 ? -16.089 10.344 4.185 1.00 95.06 294 ASP A CA 1
ATOM 2319 C C . ASP A 1 294 ? -17.003 9.176 3.770 1.00 95.06 294 ASP A C 1
ATOM 2321 O O . ASP A 1 294 ? -17.419 9.089 2.606 1.00 95.06 294 ASP A O 1
ATOM 2325 N N . PRO A 1 295 ? -17.336 8.258 4.697 1.00 96.94 295 PRO A N 1
ATOM 2326 C CA . PRO A 1 295 ? -18.291 7.192 4.424 1.00 96.94 295 PRO A CA 1
ATOM 2327 C C . PRO A 1 295 ? -19.655 7.757 4.017 1.00 96.94 295 PRO A C 1
ATOM 2329 O O . PRO A 1 295 ? -20.193 8.674 4.635 1.00 96.94 295 PRO A O 1
ATOM 2332 N N . HIS A 1 296 ? -20.260 7.163 2.990 1.00 95.38 296 HIS A N 1
ATOM 2333 C CA . HIS A 1 296 ? -21.656 7.426 2.662 1.00 95.38 296 HIS A CA 1
ATOM 2334 C C . HIS A 1 296 ? -22.563 6.908 3.799 1.00 95.38 296 HIS A C 1
ATOM 2336 O O . HIS A 1 296 ? -22.286 5.829 4.320 1.00 95.38 296 HIS A O 1
ATOM 2342 N N . PRO A 1 297 ? -23.689 7.566 4.140 1.00 95.12 297 PRO A N 1
ATOM 2343 C CA . PRO A 1 297 ? -24.549 7.153 5.261 1.00 95.12 297 PRO A CA 1
ATOM 2344 C C . PRO A 1 297 ? -25.087 5.712 5.201 1.00 95.12 297 PRO A C 1
ATOM 2346 O O . PRO A 1 297 ? -25.424 5.129 6.226 1.00 95.12 297 PRO A O 1
ATOM 2349 N N . GLU A 1 298 ? -25.179 5.131 4.002 1.00 95.06 298 GLU A N 1
ATOM 2350 C CA . GLU A 1 298 ? -25.598 3.733 3.790 1.00 95.06 298 GLU A CA 1
ATOM 2351 C C . GLU A 1 298 ? -24.430 2.727 3.816 1.00 95.06 298 GLU A C 1
ATOM 2353 O O . GLU A 1 298 ? -24.648 1.514 3.760 1.00 95.06 298 GLU A O 1
ATOM 2358 N N . GLN A 1 299 ? -23.182 3.205 3.856 1.00 96.25 299 GLN A N 1
ATOM 2359 C CA . GLN A 1 299 ? -22.014 2.347 4.016 1.00 96.25 299 GLN A CA 1
ATOM 2360 C C . GLN A 1 299 ? -21.895 1.863 5.455 1.00 96.25 299 GLN A C 1
ATOM 2362 O O . GLN A 1 299 ? -22.256 2.529 6.419 1.00 96.25 299 GLN A O 1
ATOM 2367 N N . ARG A 1 300 ? -21.318 0.675 5.591 1.00 97.00 300 ARG A N 1
ATOM 2368 C CA . ARG A 1 300 ? -20.926 0.129 6.886 1.00 97.00 300 ARG A CA 1
ATOM 2369 C C . ARG A 1 300 ? -19.483 0.514 7.139 1.00 97.00 300 ARG A C 1
ATOM 2371 O O . ARG A 1 300 ? -18.635 0.224 6.294 1.00 97.00 300 ARG A O 1
ATOM 2378 N N . VAL A 1 301 ? -19.216 1.132 8.283 1.00 98.44 301 VAL A N 1
ATOM 2379 C CA . VAL A 1 301 ? -17.851 1.418 8.724 1.00 98.44 301 VAL A CA 1
ATOM 2380 C C . VAL A 1 301 ? -17.271 0.153 9.344 1.00 98.44 301 VAL A C 1
ATOM 2382 O O . VAL A 1 301 ? -17.833 -0.395 10.291 1.00 98.44 301 VAL A O 1
ATOM 2385 N N . ILE A 1 302 ? -16.167 -0.329 8.786 1.00 98.56 302 ILE A N 1
ATOM 2386 C CA . ILE A 1 302 ? -15.492 -1.552 9.210 1.00 98.56 302 ILE A CA 1
ATOM 2387 C C . ILE A 1 302 ? -14.116 -1.181 9.729 1.00 98.56 302 ILE A C 1
ATOM 2389 O O . ILE A 1 302 ? -13.358 -0.509 9.033 1.00 98.56 302 ILE A O 1
ATOM 2393 N N . TYR A 1 303 ? -13.783 -1.645 10.925 1.00 98.75 303 TYR A N 1
ATOM 2394 C CA . TYR A 1 303 ? -12.474 -1.428 11.516 1.00 98.75 303 TYR A CA 1
ATOM 2395 C C . TYR A 1 303 ? -11.627 -2.702 11.453 1.00 98.75 303 TYR A C 1
ATOM 2397 O O . TYR A 1 303 ? -12.100 -3.810 11.714 1.00 98.75 303 TYR A O 1
ATOM 2405 N N . VAL A 1 304 ? -10.364 -2.535 11.084 1.00 98.38 304 VAL A N 1
ATOM 2406 C CA . VAL A 1 304 ? -9.315 -3.553 11.160 1.00 98.38 304 VAL A CA 1
ATOM 2407 C C . VAL A 1 304 ? -8.071 -2.899 11.725 1.00 98.38 304 VAL A C 1
ATOM 2409 O O . VAL A 1 304 ? -7.862 -1.706 11.525 1.00 98.38 304 VAL A O 1
ATOM 2412 N N . ASP A 1 305 ? -7.206 -3.660 12.375 1.00 97.12 305 ASP A N 1
ATOM 2413 C CA . ASP A 1 305 ? -5.937 -3.136 12.864 1.00 97.12 305 ASP A CA 1
ATOM 2414 C C . ASP A 1 305 ? -4.801 -4.139 12.706 1.00 97.12 305 ASP A C 1
ATOM 2416 O O . ASP A 1 305 ? -4.987 -5.287 12.287 1.00 97.12 305 ASP A O 1
ATOM 2420 N N . GLY A 1 306 ? -3.591 -3.654 12.954 1.00 95.12 306 GLY A N 1
ATOM 2421 C CA . GLY A 1 306 ? -2.426 -4.503 13.030 1.00 95.12 306 GLY A CA 1
ATOM 2422 C C . GLY A 1 306 ? -1.117 -3.753 12.869 1.00 95.12 306 GLY A C 1
ATOM 2423 O O . GLY A 1 306 ? -1.028 -2.533 12.720 1.00 95.12 306 GLY A O 1
ATOM 2424 N N . GLY A 1 307 ? -0.042 -4.539 12.866 1.00 94.50 307 GLY A N 1
ATOM 2425 C CA . GLY A 1 307 ? 1.279 -4.018 12.543 1.00 94.50 307 GLY A CA 1
ATOM 2426 C C . GLY A 1 307 ? 1.426 -3.671 11.065 1.00 94.50 307 GLY A C 1
ATOM 2427 O O . GLY A 1 307 ? 2.117 -2.719 10.756 1.00 94.50 307 GLY A O 1
ATOM 2428 N N . PHE A 1 308 ? 0.815 -4.425 10.147 1.00 95.69 308 PHE A N 1
ATOM 2429 C CA . PHE A 1 308 ? 1.004 -4.255 8.693 1.00 95.69 308 PHE A CA 1
ATOM 2430 C C . PHE A 1 308 ? 2.478 -4.192 8.238 1.00 95.69 308 PHE A C 1
ATOM 2432 O O . PHE A 1 308 ? 2.839 -3.542 7.258 1.00 95.69 308 PHE A O 1
ATOM 2439 N N . ASP A 1 309 ? 3.356 -4.861 8.988 1.00 94.94 309 ASP A N 1
ATOM 2440 C CA . ASP A 1 309 ? 4.789 -4.886 8.713 1.00 94.94 309 ASP A CA 1
ATOM 2441 C C . ASP A 1 309 ? 5.094 -5.771 7.500 1.00 94.94 309 ASP A C 1
ATOM 2443 O O . ASP A 1 309 ? 4.507 -6.851 7.367 1.00 94.94 309 ASP A O 1
ATOM 2447 N N . LEU A 1 310 ? 6.001 -5.296 6.636 1.00 93.38 310 LEU A N 1
ATOM 2448 C CA . LEU A 1 310 ? 6.288 -5.857 5.309 1.00 93.38 310 LEU A CA 1
ATOM 2449 C C . LEU A 1 310 ? 5.015 -6.176 4.511 1.00 93.38 310 LEU A C 1
ATOM 2451 O O . LEU A 1 310 ? 4.883 -7.300 4.030 1.00 93.38 310 LEU A O 1
ATOM 2455 N N . PHE A 1 311 ? 4.096 -5.203 4.419 1.00 94.94 311 PHE A N 1
ATOM 2456 C CA . PHE A 1 311 ? 2.739 -5.329 3.868 1.00 94.94 311 PHE A CA 1
ATOM 2457 C C . PHE A 1 311 ? 2.591 -6.416 2.789 1.00 94.94 311 PHE A C 1
ATOM 2459 O O . PHE A 1 311 ? 2.899 -6.210 1.614 1.00 94.94 311 PHE A O 1
ATOM 2466 N N . SER A 1 312 ? 2.192 -7.613 3.230 1.00 93.19 312 SER A N 1
ATOM 2467 C CA . SER A 1 312 ? 2.378 -8.861 2.486 1.00 93.19 312 SER A CA 1
ATOM 2468 C C . SER A 1 312 ? 1.103 -9.313 1.781 1.00 93.19 312 SER A C 1
ATOM 2470 O O . SER A 1 312 ? 0.001 -8.862 2.102 1.00 93.19 312 SER A O 1
ATOM 2472 N N . SER A 1 313 ? 1.228 -10.288 0.872 1.00 94.38 313 SER A N 1
ATOM 2473 C CA . SER A 1 313 ? 0.075 -10.948 0.239 1.00 94.38 313 SER A CA 1
ATOM 2474 C C . SER A 1 313 ? -0.910 -11.527 1.262 1.00 94.38 313 SER A C 1
ATOM 2476 O O . SER A 1 313 ? -2.111 -11.538 1.004 1.00 94.38 313 SER A O 1
ATOM 2478 N N . GLY A 1 314 ? -0.433 -11.939 2.442 1.00 94.31 314 GLY A N 1
ATOM 2479 C CA . GLY A 1 314 ? -1.294 -12.396 3.527 1.00 94.31 314 GLY A CA 1
ATOM 2480 C C . GLY A 1 314 ? -2.213 -11.298 4.070 1.00 94.31 314 GLY A C 1
ATOM 2481 O O . GLY A 1 314 ? -3.419 -11.491 4.177 1.00 94.31 314 GLY A O 1
ATOM 2482 N N . GLN A 1 315 ? -1.664 -10.113 4.343 1.00 94.88 315 GLN A N 1
ATOM 2483 C CA . GLN A 1 315 ? -2.437 -8.967 4.840 1.00 94.88 315 GLN A CA 1
ATOM 2484 C C . GLN A 1 315 ? -3.353 -8.380 3.756 1.00 94.88 315 GLN A C 1
ATOM 2486 O O . GLN A 1 315 ? -4.483 -7.985 4.037 1.00 94.88 315 GLN A O 1
ATOM 2491 N N . ILE A 1 316 ? -2.888 -8.367 2.506 1.00 96.25 316 ILE A N 1
ATOM 2492 C CA . ILE A 1 316 ? -3.677 -7.954 1.342 1.00 96.25 316 ILE A CA 1
ATOM 2493 C C . ILE A 1 316 ? -4.908 -8.849 1.162 1.00 96.25 316 ILE A C 1
ATOM 2495 O O . ILE A 1 316 ? -6.019 -8.347 0.988 1.00 96.25 316 ILE A O 1
ATOM 2499 N N . GLU A 1 317 ? -4.723 -10.169 1.212 1.00 96.25 317 GLU A N 1
ATOM 2500 C CA . GLU A 1 317 ? -5.813 -11.133 1.053 1.00 96.25 317 GLU A CA 1
ATOM 2501 C C . GLU A 1 317 ? -6.793 -11.073 2.228 1.00 96.25 317 GLU A C 1
ATOM 2503 O O . GLU A 1 317 ? -8.003 -11.155 2.013 1.00 96.25 317 GLU A O 1
ATOM 2508 N N . PHE A 1 318 ? -6.302 -10.841 3.450 1.00 96.31 318 PHE A N 1
ATOM 2509 C CA . PHE A 1 318 ? -7.148 -10.533 4.601 1.00 96.31 318 PHE A CA 1
ATOM 2510 C C . PHE A 1 318 ? -8.063 -9.328 4.324 1.00 96.31 318 PHE A C 1
ATOM 2512 O O . PHE A 1 318 ? -9.283 -9.462 4.415 1.00 96.31 318 PHE A O 1
ATOM 2519 N N . LEU A 1 319 ? -7.508 -8.183 3.907 1.00 97.56 319 LEU A N 1
ATOM 2520 C CA . LEU A 1 319 ? -8.292 -6.975 3.606 1.00 97.56 319 LEU A CA 1
ATOM 2521 C C . LEU A 1 319 ? -9.300 -7.207 2.472 1.00 97.56 319 LEU A C 1
ATOM 2523 O O . LEU A 1 319 ? -10.460 -6.802 2.576 1.00 97.56 319 LEU A O 1
ATOM 2527 N N . ARG A 1 320 ? -8.894 -7.915 1.410 1.00 97.31 320 ARG A N 1
ATOM 2528 C CA . ARG A 1 320 ? -9.797 -8.298 0.316 1.00 97.31 320 ARG A CA 1
ATOM 2529 C C . ARG A 1 320 ? -10.977 -9.115 0.837 1.00 97.31 320 ARG A C 1
ATOM 2531 O O . ARG A 1 320 ? -12.119 -8.853 0.469 1.00 97.31 320 ARG A O 1
ATOM 2538 N N . ARG A 1 321 ? -10.718 -10.093 1.707 1.00 96.56 321 ARG A N 1
ATOM 2539 C CA . ARG A 1 321 ? -11.754 -10.952 2.290 1.00 96.56 321 ARG A CA 1
ATOM 2540 C C . ARG A 1 321 ? -12.692 -10.212 3.224 1.00 96.56 321 ARG A C 1
ATOM 2542 O O . ARG A 1 321 ? -13.874 -10.538 3.213 1.00 96.56 321 ARG A O 1
ATOM 2549 N N . VAL A 1 322 ? -12.215 -9.224 3.979 1.00 97.38 322 VAL A N 1
ATOM 2550 C CA . VAL A 1 322 ? -13.091 -8.341 4.767 1.00 97.38 322 VAL A CA 1
ATOM 2551 C C . VAL A 1 322 ? -14.107 -7.664 3.846 1.00 97.38 322 VAL A C 1
ATOM 2553 O O . VAL A 1 322 ? -15.314 -7.783 4.060 1.00 97.38 322 VAL A O 1
ATOM 2556 N N . VAL A 1 323 ? -13.631 -7.042 2.762 1.00 97.50 323 VAL A N 1
ATOM 2557 C CA . VAL A 1 323 ? -14.497 -6.367 1.785 1.00 97.50 323 VAL A CA 1
ATOM 2558 C C . VAL A 1 323 ? -15.487 -7.339 1.136 1.00 97.50 323 VAL A C 1
ATOM 2560 O O . VAL A 1 323 ? -16.680 -7.043 1.060 1.00 97.50 323 VAL A O 1
ATOM 2563 N N . GLU A 1 324 ? -15.021 -8.502 0.680 1.00 96.38 324 GLU A N 1
ATOM 2564 C CA . GLU A 1 324 ? -15.876 -9.493 0.016 1.00 96.38 324 GLU A CA 1
ATOM 2565 C C . GLU A 1 324 ? -16.898 -10.130 0.966 1.00 96.38 324 GLU A C 1
ATOM 2567 O O . GLU A 1 324 ? -18.057 -10.297 0.591 1.00 96.38 324 GLU A O 1
ATOM 2572 N N . THR A 1 325 ? -16.515 -10.415 2.211 1.00 95.69 325 THR A N 1
ATOM 2573 C CA . THR A 1 325 ? -17.429 -10.955 3.230 1.00 95.69 325 THR A CA 1
ATOM 2574 C C . THR A 1 325 ? -18.550 -9.966 3.519 1.00 95.69 325 THR A C 1
ATOM 2576 O O . THR A 1 325 ? -19.723 -10.336 3.536 1.00 95.69 325 THR A O 1
ATOM 2579 N N . GLU A 1 326 ? -18.221 -8.685 3.679 1.00 96.12 326 GLU A N 1
ATOM 2580 C CA . GLU A 1 326 ? -19.226 -7.649 3.887 1.00 96.12 326 GLU A CA 1
ATOM 2581 C C . GLU A 1 326 ? -20.130 -7.475 2.659 1.00 96.12 326 GLU A C 1
ATOM 2583 O O . GLU A 1 326 ? -21.350 -7.373 2.809 1.00 96.12 326 GLU A O 1
ATOM 2588 N N . LYS A 1 327 ? -19.595 -7.495 1.434 1.00 95.56 327 LYS A N 1
ATOM 2589 C CA . LYS A 1 327 ? -20.435 -7.471 0.222 1.00 95.56 327 LYS A CA 1
ATOM 2590 C C . LYS A 1 327 ? -21.401 -8.657 0.164 1.00 95.56 327 LYS A C 1
ATOM 2592 O O . LYS A 1 327 ? -22.562 -8.470 -0.177 1.00 95.56 327 LYS A O 1
ATOM 2597 N N . GLN A 1 328 ? -20.952 -9.857 0.527 1.00 94.75 328 GLN A N 1
ATOM 2598 C CA . GLN A 1 328 ? -21.793 -11.059 0.528 1.00 94.75 328 GLN A CA 1
ATOM 2599 C C . GLN A 1 328 ? -22.870 -11.024 1.616 1.00 94.75 328 GLN A C 1
ATOM 2601 O O . GLN A 1 328 ? -24.004 -11.426 1.365 1.00 94.75 328 GLN A O 1
ATOM 2606 N N . ARG A 1 329 ? -22.537 -10.525 2.813 1.00 92.56 329 ARG A N 1
ATOM 2607 C CA . ARG A 1 329 ? -23.486 -10.392 3.929 1.00 92.56 329 ARG A CA 1
ATOM 2608 C C . ARG A 1 329 ? -24.580 -9.366 3.651 1.00 92.56 329 ARG A C 1
ATOM 2610 O O . ARG A 1 329 ? -25.712 -9.572 4.073 1.00 92.56 329 ARG A O 1
ATOM 2617 N N . ASN A 1 330 ? -24.257 -8.284 2.940 1.00 92.12 330 ASN A N 1
ATOM 2618 C CA . ASN A 1 330 ? -25.217 -7.228 2.613 1.00 92.12 330 ASN A CA 1
ATOM 2619 C C . ASN A 1 330 ? -25.080 -6.791 1.141 1.00 92.12 330 ASN A C 1
ATOM 2621 O O . ASN A 1 330 ? -24.527 -5.722 0.868 1.00 92.12 330 ASN A O 1
ATOM 2625 N N . PRO A 1 331 ? -25.589 -7.593 0.187 1.00 93.00 331 PRO A N 1
ATOM 2626 C CA . PRO A 1 331 ? -25.394 -7.362 -1.248 1.00 93.00 331 PRO A CA 1
ATOM 2627 C C . PRO A 1 331 ? -26.174 -6.161 -1.795 1.00 93.00 331 PRO A C 1
ATOM 2629 O O . PRO A 1 331 ? -25.863 -5.669 -2.875 1.00 93.00 331 PRO A O 1
ATOM 2632 N N . SER A 1 332 ? -27.193 -5.693 -1.070 1.00 94.19 332 SER A N 1
ATOM 2633 C CA . SER A 1 332 ? -27.987 -4.514 -1.430 1.00 94.19 332 SER A CA 1
ATOM 2634 C C . SER A 1 332 ? -27.379 -3.196 -0.949 1.00 94.19 332 SER A C 1
ATOM 2636 O O . SER A 1 332 ? -27.878 -2.141 -1.329 1.00 94.19 332 SER A O 1
ATOM 2638 N N . LEU A 1 333 ? -26.356 -3.242 -0.089 1.00 93.56 333 LEU A N 1
ATOM 2639 C CA . LEU A 1 333 ? -25.689 -2.053 0.436 1.00 93.56 333 LEU A CA 1
ATOM 2640 C C . LEU A 1 333 ? -24.442 -1.721 -0.392 1.00 93.56 333 LEU A C 1
ATOM 2642 O O . LEU A 1 333 ? -23.842 -2.621 -0.990 1.00 93.56 333 LEU A O 1
ATOM 2646 N N . PRO A 1 334 ? -23.989 -0.456 -0.385 1.00 95.88 334 PRO A N 1
ATOM 2647 C CA . PRO A 1 334 ? -22.707 -0.103 -0.972 1.00 95.88 334 PRO A CA 1
ATOM 2648 C C . PRO A 1 334 ? -21.539 -0.901 -0.348 1.00 95.88 334 PRO A C 1
ATOM 2650 O O . PRO A 1 334 ? -21.662 -1.447 0.763 1.00 95.88 334 PRO A O 1
ATOM 2653 N N . PRO A 1 335 ? -20.380 -0.969 -1.037 1.00 96.06 335 PRO A N 1
ATOM 2654 C CA . PRO A 1 335 ? -19.169 -1.570 -0.484 1.00 96.06 335 PRO A CA 1
ATOM 2655 C C . PRO A 1 335 ? -18.824 -0.982 0.894 1.00 96.06 335 PRO A C 1
ATOM 2657 O O . PRO A 1 335 ? -19.062 0.208 1.110 1.00 96.06 335 PRO A O 1
ATOM 2660 N N . PRO A 1 336 ? -18.273 -1.779 1.826 1.00 97.94 336 PRO A N 1
ATOM 2661 C CA . PRO A 1 336 ? -17.918 -1.284 3.154 1.00 97.94 336 PRO A CA 1
ATOM 2662 C C . PRO A 1 336 ? -16.888 -0.152 3.084 1.00 97.94 336 PRO A C 1
ATOM 2664 O O . PRO A 1 336 ? -16.084 -0.095 2.153 1.00 97.94 336 PRO A O 1
ATOM 2667 N N . TYR A 1 337 ? -16.900 0.707 4.098 1.00 98.56 337 TYR A N 1
ATOM 2668 C CA . TYR A 1 337 ? -15.874 1.714 4.330 1.00 98.56 337 TYR A CA 1
ATOM 2669 C C . TYR A 1 337 ? -14.867 1.169 5.346 1.00 98.56 337 TYR A C 1
ATOM 2671 O O . TYR A 1 337 ? -15.175 1.070 6.533 1.00 98.56 337 TYR A O 1
ATOM 2679 N N . VAL A 1 338 ? -13.686 0.762 4.883 1.00 98.75 338 VAL A N 1
ATOM 2680 C CA . VAL A 1 338 ? -12.680 0.088 5.715 1.00 98.75 338 VAL A CA 1
ATOM 2681 C C . VAL A 1 338 ? -11.677 1.090 6.281 1.00 98.75 338 VAL A C 1
ATOM 2683 O O . VAL A 1 338 ? -10.999 1.795 5.530 1.00 98.75 338 VAL A O 1
ATOM 2686 N N . ILE A 1 339 ? -11.542 1.094 7.604 1.00 98.81 339 ILE A N 1
ATOM 2687 C CA . ILE A 1 339 ? -10.559 1.868 8.360 1.00 98.81 339 ILE A CA 1
ATOM 2688 C C . ILE A 1 339 ? -9.496 0.912 8.894 1.00 98.81 339 ILE A C 1
ATOM 2690 O O . ILE A 1 339 ? -9.823 -0.015 9.634 1.00 98.81 339 ILE A O 1
ATOM 2694 N N . ALA A 1 340 ? -8.233 1.143 8.535 1.00 98.75 340 ALA A N 1
ATOM 2695 C CA . ALA A 1 340 ? -7.102 0.356 9.016 1.00 98.75 340 ALA A CA 1
ATOM 2696 C C . ALA A 1 340 ? -6.307 1.109 10.098 1.00 98.75 340 ALA A C 1
ATOM 2698 O O . ALA A 1 340 ? -5.654 2.118 9.821 1.00 98.75 340 ALA A O 1
ATOM 2699 N N . GLY A 1 341 ? -6.343 0.608 11.331 1.00 98.56 341 GLY A N 1
ATOM 2700 C CA . GLY A 1 341 ? -5.524 1.073 12.446 1.00 98.56 341 GLY A CA 1
ATOM 2701 C C . GLY A 1 341 ? -4.093 0.544 12.361 1.00 98.56 341 GLY A C 1
ATOM 2702 O O . GLY A 1 341 ? -3.860 -0.664 12.357 1.00 98.56 341 GLY A O 1
ATOM 2703 N N . ILE A 1 342 ? -3.121 1.447 12.299 1.00 98.31 342 ILE A N 1
ATOM 2704 C CA . ILE A 1 342 ? -1.696 1.132 12.227 1.00 98.31 342 ILE A CA 1
ATOM 2705 C C . ILE A 1 342 ? -1.095 1.299 13.619 1.00 98.31 342 ILE A C 1
ATOM 2707 O O . ILE A 1 342 ? -1.000 2.418 14.117 1.00 98.31 342 ILE A O 1
ATOM 2711 N N . HIS A 1 343 ? -0.655 0.204 14.241 1.00 97.06 343 HIS A N 1
ATOM 2712 C CA . HIS A 1 343 ? 0.026 0.298 15.536 1.00 97.06 343 HIS A CA 1
ATOM 2713 C C . HIS A 1 343 ? 1.380 1.000 15.407 1.00 97.06 343 HIS A C 1
ATOM 2715 O O . HIS A 1 343 ? 2.077 0.833 14.398 1.00 97.06 343 HIS A O 1
ATOM 2721 N N . ASP A 1 344 ? 1.782 1.712 16.456 1.00 96.50 344 ASP A N 1
ATOM 2722 C CA . ASP A 1 344 ? 3.079 2.381 16.547 1.00 96.50 344 ASP A CA 1
ATOM 2723 C C . ASP A 1 344 ? 4.265 1.381 16.581 1.00 96.50 344 ASP A C 1
ATOM 2725 O O . ASP A 1 344 ? 4.112 0.182 16.857 1.00 96.50 344 ASP A O 1
ATOM 2729 N N . ASP A 1 345 ? 5.477 1.866 16.289 1.00 96.75 345 ASP A N 1
ATOM 2730 C CA . ASP A 1 345 ? 6.680 1.021 16.217 1.00 96.75 345 ASP A CA 1
ATOM 2731 C C . ASP A 1 345 ? 7.066 0.408 17.573 1.00 96.75 345 ASP A C 1
ATOM 2733 O O . ASP A 1 345 ? 7.500 -0.747 17.632 1.00 96.75 345 ASP A O 1
ATOM 2737 N N . ALA A 1 346 ? 6.888 1.143 18.672 1.00 95.19 346 ALA A N 1
ATOM 2738 C CA . ALA A 1 346 ? 7.246 0.689 20.013 1.00 95.19 346 ALA A CA 1
ATOM 2739 C C . ALA A 1 346 ? 6.322 -0.439 20.497 1.00 95.19 346 ALA A C 1
ATOM 2741 O O . ALA A 1 346 ? 6.773 -1.389 21.140 1.00 95.19 346 ALA A O 1
ATOM 2742 N N . THR A 1 347 ? 5.039 -0.371 20.156 1.00 93.81 347 THR A N 1
ATOM 2743 C CA . THR A 1 347 ? 4.022 -1.384 20.412 1.00 93.81 347 THR A CA 1
ATOM 2744 C C . THR A 1 347 ? 4.331 -2.657 19.651 1.00 93.81 347 THR A C 1
ATOM 2746 O O . THR A 1 347 ? 4.383 -3.729 20.263 1.00 93.81 347 THR A O 1
ATOM 2749 N N . ILE A 1 348 ? 4.648 -2.560 18.358 1.00 93.75 348 ILE A N 1
ATOM 2750 C CA . ILE A 1 348 ? 5.061 -3.738 17.591 1.00 93.75 348 ILE A CA 1
ATOM 2751 C C . ILE A 1 348 ? 6.379 -4.316 18.117 1.00 93.75 348 ILE A C 1
ATOM 2753 O O . ILE A 1 348 ? 6.468 -5.535 18.286 1.00 93.75 348 ILE A O 1
ATOM 2757 N N . ASN A 1 349 ? 7.374 -3.486 18.454 1.00 94.12 349 ASN A N 1
ATOM 2758 C CA . ASN A 1 349 ? 8.638 -3.979 19.005 1.00 94.12 349 ASN A CA 1
ATOM 2759 C C . ASN A 1 349 ? 8.453 -4.664 20.364 1.00 94.12 349 ASN A C 1
ATOM 2761 O O . ASN A 1 349 ? 9.036 -5.719 20.593 1.00 94.12 349 ASN A O 1
ATOM 2765 N N . ARG A 1 350 ? 7.615 -4.117 21.250 1.00 92.19 350 ARG A N 1
ATOM 2766 C CA . ARG A 1 350 ? 7.306 -4.719 22.557 1.00 92.19 350 ARG A CA 1
ATOM 2767 C C . ARG A 1 350 ? 6.640 -6.087 22.411 1.00 92.19 350 ARG A C 1
ATOM 2769 O O . ARG A 1 350 ? 6.942 -6.990 23.183 1.00 92.19 350 ARG A O 1
ATOM 2776 N N . LYS A 1 351 ? 5.743 -6.241 21.431 1.00 88.06 351 LYS A N 1
ATOM 2777 C CA . LYS A 1 351 ? 4.969 -7.474 21.218 1.00 88.06 351 LYS A CA 1
ATOM 2778 C C . LYS A 1 351 ? 5.740 -8.552 20.451 1.00 88.06 351 LYS A C 1
ATOM 2780 O O . LYS A 1 351 ? 5.624 -9.726 20.786 1.00 88.06 351 LYS A O 1
ATOM 2785 N N . LYS A 1 352 ? 6.516 -8.175 19.430 1.00 87.25 352 LYS A N 1
ATOM 2786 C CA . LYS A 1 352 ? 7.256 -9.120 18.569 1.00 87.25 352 LYS A CA 1
ATOM 2787 C C . LYS A 1 352 ? 8.726 -9.295 18.951 1.00 87.25 352 LYS A C 1
ATOM 2789 O O . LYS A 1 352 ? 9.334 -10.298 18.585 1.00 87.25 352 LYS A O 1
ATOM 2794 N N . GLY A 1 353 ? 9.306 -8.342 1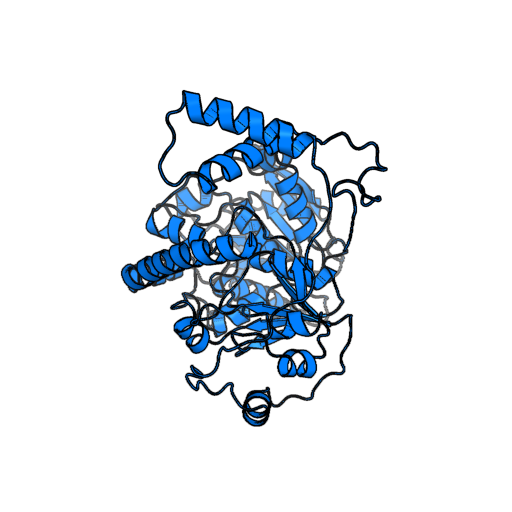9.673 1.00 88.19 353 GLY A N 1
ATOM 2795 C CA . GLY A 1 353 ? 10.721 -8.340 20.024 1.00 88.19 353 GLY A CA 1
ATOM 2796 C C . GLY A 1 353 ? 11.641 -8.139 18.818 1.00 88.19 353 GLY A C 1
ATOM 2797 O O . GLY A 1 353 ? 11.239 -7.634 17.766 1.00 88.19 353 GLY A O 1
ATOM 2798 N N . LEU A 1 354 ? 12.909 -8.532 18.993 1.00 88.06 354 LEU A N 1
ATOM 2799 C CA . LEU A 1 354 ? 13.970 -8.403 17.985 1.00 88.06 354 LEU A CA 1
ATOM 2800 C C . LEU A 1 354 ? 13.997 -6.987 17.396 1.00 88.06 354 LEU A C 1
ATOM 2802 O O . LEU A 1 354 ? 13.840 -6.025 18.145 1.00 88.06 354 LEU A O 1
ATOM 2806 N N . ASN A 1 355 ? 14.204 -6.863 16.090 1.00 90.38 355 ASN A N 1
ATOM 2807 C CA . ASN A 1 355 ? 14.229 -5.639 15.298 1.00 90.38 355 ASN A CA 1
ATOM 2808 C C . ASN A 1 355 ? 12.874 -5.274 14.666 1.00 90.38 355 ASN A C 1
ATOM 2810 O O . ASN A 1 355 ? 12.821 -4.348 13.864 1.00 90.38 355 ASN A O 1
ATOM 2814 N N . TYR A 1 356 ? 11.785 -5.963 15.019 1.00 92.38 356 TYR A N 1
ATOM 2815 C CA . TYR A 1 356 ? 10.461 -5.642 14.485 1.00 92.38 356 TYR A CA 1
ATOM 2816 C C . TYR A 1 356 ? 9.934 -4.300 15.018 1.00 92.38 356 TYR A C 1
ATOM 2818 O O . TYR A 1 356 ? 10.185 -3.984 16.175 1.00 92.38 356 TYR A O 1
ATOM 2826 N N . PRO A 1 357 ? 9.163 -3.534 14.237 1.00 95.12 357 PRO A N 1
ATOM 2827 C CA . PRO A 1 357 ? 8.830 -3.807 12.845 1.00 95.12 357 PRO A CA 1
ATOM 2828 C C . PRO A 1 357 ? 10.017 -3.532 11.907 1.00 95.12 357 PRO A C 1
ATOM 2830 O O . PRO A 1 357 ? 10.888 -2.715 12.209 1.00 95.12 357 PRO A O 1
ATOM 2833 N N . ILE A 1 358 ? 10.068 -4.230 10.774 1.00 94.62 358 ILE A N 1
ATOM 2834 C CA . ILE A 1 358 ? 11.109 -4.048 9.751 1.00 94.62 358 ILE A CA 1
ATOM 2835 C C . ILE A 1 358 ? 10.898 -2.739 8.982 1.00 94.62 358 ILE A C 1
ATOM 2837 O O . ILE A 1 358 ? 11.864 -2.051 8.645 1.00 94.62 358 ILE A O 1
ATOM 2841 N N . MET A 1 359 ? 9.640 -2.387 8.728 1.00 95.69 359 MET A N 1
ATOM 2842 C CA . MET A 1 359 ? 9.228 -1.080 8.227 1.00 95.69 359 MET A CA 1
ATOM 2843 C C . MET A 1 359 ? 8.769 -0.187 9.385 1.00 95.69 359 MET A C 1
ATOM 2845 O O . MET A 1 359 ? 8.085 -0.648 10.296 1.00 95.69 359 MET A O 1
ATOM 2849 N N . SER A 1 360 ? 9.114 1.097 9.352 1.00 96.50 360 SER A N 1
ATOM 2850 C CA . SER A 1 360 ? 8.636 2.074 10.336 1.00 96.50 360 SER A CA 1
ATOM 2851 C C . SER A 1 360 ? 7.137 2.337 10.192 1.00 96.50 360 SER A C 1
ATOM 2853 O O . SER A 1 360 ? 6.528 1.994 9.175 1.00 96.50 360 SER A O 1
ATOM 2855 N N . ALA A 1 361 ? 6.528 2.985 11.183 1.00 96.81 361 ALA A N 1
ATOM 2856 C CA . ALA A 1 361 ? 5.101 3.313 11.171 1.00 96.81 361 ALA A CA 1
ATOM 2857 C C . ALA A 1 361 ? 4.676 4.094 9.922 1.00 96.81 361 ALA A C 1
ATOM 2859 O O . ALA A 1 361 ? 3.664 3.764 9.304 1.00 96.81 361 ALA A O 1
ATOM 2860 N N . VAL A 1 362 ? 5.495 5.055 9.486 1.00 96.88 362 VAL A N 1
ATOM 2861 C CA . VAL A 1 362 ? 5.265 5.813 8.248 1.00 96.88 362 VAL A CA 1
ATOM 2862 C C . VAL A 1 362 ? 5.321 4.906 7.021 1.00 96.88 362 VAL A C 1
ATOM 2864 O O . VAL A 1 362 ? 4.437 4.957 6.171 1.00 96.88 362 VAL A O 1
ATOM 2867 N N . GLU A 1 363 ? 6.335 4.048 6.918 1.00 97.25 363 GLU A N 1
ATOM 2868 C CA . GLU A 1 363 ? 6.493 3.162 5.762 1.00 97.25 363 GLU A CA 1
ATOM 2869 C C . GLU A 1 363 ? 5.347 2.146 5.667 1.00 97.25 363 GLU A C 1
ATOM 2871 O O . GLU A 1 363 ? 4.837 1.898 4.574 1.00 97.25 363 GLU A O 1
ATOM 2876 N N . ARG A 1 364 ? 4.914 1.597 6.810 1.00 97.88 364 ARG A N 1
ATOM 2877 C CA . ARG A 1 364 ? 3.773 0.674 6.917 1.00 97.88 364 ARG A CA 1
ATOM 2878 C C . ARG A 1 364 ? 2.475 1.371 6.530 1.00 97.88 364 ARG A C 1
ATOM 2880 O O . ARG A 1 364 ? 1.732 0.845 5.707 1.00 97.88 364 ARG A O 1
ATOM 2887 N N . ALA A 1 365 ? 2.240 2.576 7.041 1.00 98.19 365 ALA A N 1
ATOM 2888 C CA . ALA A 1 365 ? 1.062 3.364 6.707 1.00 98.19 365 ALA A CA 1
ATOM 2889 C C . ALA A 1 365 ? 0.969 3.682 5.207 1.00 98.19 365 ALA A C 1
ATOM 2891 O O . ALA A 1 365 ? -0.092 3.503 4.612 1.00 98.19 365 ALA A O 1
ATOM 2892 N N . LEU A 1 366 ? 2.076 4.074 4.565 1.00 97.88 366 LEU A N 1
ATOM 2893 C CA . LEU A 1 366 ? 2.107 4.312 3.117 1.00 97.88 366 LEU A CA 1
ATOM 2894 C C . LEU A 1 366 ? 1.844 3.024 2.312 1.00 97.88 366 LEU A C 1
ATOM 2896 O O . LEU A 1 366 ? 1.146 3.063 1.297 1.00 97.88 366 LEU A O 1
ATOM 2900 N N . CYS A 1 367 ? 2.349 1.872 2.772 1.00 97.69 367 CYS A N 1
ATOM 2901 C CA . CYS A 1 367 ? 2.041 0.568 2.174 1.00 97.69 367 CYS A CA 1
ATOM 2902 C C . CYS A 1 367 ? 0.564 0.168 2.340 1.00 97.69 367 CYS A C 1
ATOM 2904 O O . CYS A 1 367 ? -0.005 -0.451 1.446 1.00 97.69 367 CYS A O 1
ATOM 2906 N N . VAL A 1 368 ? -0.079 0.521 3.453 1.00 98.38 368 VAL A N 1
ATOM 2907 C CA . VAL A 1 368 ? -1.514 0.265 3.643 1.00 98.38 368 VAL A CA 1
ATOM 2908 C C . VAL A 1 368 ? -2.353 1.229 2.800 1.00 98.38 368 VAL A C 1
ATOM 2910 O O . VAL A 1 368 ? -3.308 0.799 2.157 1.00 98.38 368 VAL A O 1
ATOM 2913 N N . LEU A 1 369 ? -1.963 2.505 2.711 1.00 98.00 369 LEU A N 1
ATOM 2914 C CA . LEU A 1 369 ? -2.676 3.523 1.934 1.00 98.00 369 LEU A CA 1
ATOM 2915 C C . LEU A 1 369 ? -2.771 3.205 0.445 1.00 98.00 369 LEU A C 1
ATOM 2917 O O . LEU A 1 369 ? -3.793 3.516 -0.156 1.00 98.00 369 LEU A O 1
ATOM 2921 N N . GLN A 1 370 ? -1.761 2.578 -0.167 1.00 97.25 370 GLN A N 1
ATOM 2922 C CA . GLN A 1 370 ? -1.840 2.172 -1.581 1.00 97.25 370 GLN A CA 1
ATOM 2923 C C . GLN A 1 370 ? -2.900 1.085 -1.846 1.00 97.25 370 GLN A C 1
ATOM 2925 O O . GLN A 1 370 ? -3.234 0.839 -3.006 1.00 97.25 370 GLN A O 1
ATOM 2930 N N . CYS A 1 371 ? -3.394 0.397 -0.813 1.00 98.50 371 CYS A N 1
ATOM 2931 C CA . CYS A 1 371 ? -4.295 -0.738 -0.952 1.00 98.50 371 CYS A CA 1
ATOM 2932 C C . CYS A 1 371 ? -5.711 -0.280 -1.325 1.00 98.50 371 CYS A C 1
ATOM 2934 O O . CYS A 1 371 ? -6.330 0.511 -0.619 1.00 98.50 371 CYS A O 1
ATOM 2936 N N . ARG A 1 372 ? -6.273 -0.826 -2.407 1.00 98.25 372 ARG A N 1
ATOM 2937 C CA . ARG A 1 372 ? -7.630 -0.491 -2.882 1.00 98.25 372 ARG A CA 1
ATOM 2938 C C . ARG A 1 372 ? -8.761 -0.915 -1.944 1.00 98.25 372 ARG A C 1
ATOM 2940 O O . ARG A 1 372 ? -9.895 -0.496 -2.138 1.00 98.25 372 ARG A O 1
ATOM 2947 N N . TYR A 1 373 ? -8.467 -1.780 -0.975 1.00 98.38 373 TYR A N 1
ATOM 2948 C CA . TYR A 1 373 ? -9.438 -2.280 0.001 1.00 98.38 373 TYR A CA 1
ATOM 2949 C C . TYR A 1 373 ? -9.527 -1.402 1.255 1.00 98.38 373 TYR A C 1
ATOM 2951 O O . TYR A 1 373 ? -10.276 -1.742 2.163 1.00 98.38 373 TYR A O 1
ATOM 2959 N N . VAL A 1 374 ? -8.749 -0.314 1.326 1.00 98.56 374 VAL A N 1
ATOM 2960 C CA . VAL A 1 374 ? -8.675 0.583 2.484 1.00 98.56 374 VAL A CA 1
ATOM 2961 C C . VAL A 1 374 ? -9.207 1.959 2.100 1.00 98.56 374 VAL A C 1
ATOM 2963 O O . VAL A 1 374 ? -8.738 2.580 1.145 1.00 98.56 374 VAL A O 1
ATOM 2966 N N . ASN A 1 375 ? -10.180 2.446 2.866 1.00 98.62 375 ASN A N 1
ATOM 2967 C CA . ASN A 1 375 ? -10.776 3.764 2.678 1.00 98.62 375 ASN A CA 1
ATOM 2968 C C . ASN A 1 375 ? -10.134 4.810 3.581 1.00 98.62 375 ASN A C 1
ATOM 2970 O O . ASN A 1 375 ? -10.008 5.953 3.170 1.00 98.62 375 ASN A O 1
ATOM 2974 N N . ALA A 1 376 ? -9.678 4.434 4.769 1.00 98.69 376 ALA A N 1
ATOM 2975 C CA . ALA A 1 376 ? -8.970 5.347 5.649 1.00 98.69 376 ALA A CA 1
ATOM 2976 C C . ALA A 1 376 ? -7.981 4.611 6.551 1.00 98.69 376 ALA A C 1
ATOM 2978 O O . ALA A 1 376 ? -8.079 3.398 6.742 1.00 98.69 376 ALA A O 1
ATOM 2979 N N . ILE A 1 377 ? -7.031 5.352 7.113 1.00 98.75 377 ILE A N 1
ATOM 2980 C CA . ILE A 1 377 ? -6.090 4.820 8.099 1.00 98.75 377 ILE A CA 1
ATOM 2981 C C . ILE A 1 377 ? -6.094 5.656 9.375 1.00 98.75 377 ILE A C 1
ATOM 2983 O O . ILE A 1 377 ? -6.331 6.865 9.340 1.00 98.75 377 ILE A O 1
ATOM 2987 N N . ILE A 1 378 ? -5.783 5.007 10.494 1.00 98.62 378 ILE A N 1
ATOM 2988 C CA . ILE A 1 378 ? -5.520 5.662 11.777 1.00 98.62 378 ILE A CA 1
ATOM 2989 C C . ILE A 1 378 ? -4.087 5.329 12.177 1.00 98.62 378 ILE A C 1
ATOM 2991 O O . ILE A 1 378 ? -3.763 4.168 12.415 1.00 98.62 378 ILE A O 1
ATOM 2995 N N . LEU A 1 379 ? -3.226 6.341 12.221 1.00 98.31 379 LEU A N 1
ATOM 2996 C CA . LEU A 1 379 ? -1.871 6.227 12.752 1.00 98.31 379 LEU A CA 1
ATOM 2997 C C . LEU A 1 379 ? -1.901 6.153 14.279 1.00 98.31 379 LEU A C 1
ATOM 2999 O O . LEU A 1 379 ? -2.779 6.743 14.913 1.00 98.31 379 LEU A O 1
ATOM 3003 N N . ASP A 1 380 ? -0.931 5.432 14.839 1.00 96.56 380 ASP A N 1
ATOM 3004 C CA . ASP A 1 380 ? -0.771 5.200 16.277 1.00 96.56 380 ASP A CA 1
ATOM 3005 C C . ASP A 1 380 ? -2.032 4.611 16.935 1.00 96.56 380 ASP A C 1
ATOM 3007 O O . ASP A 1 380 ? -2.360 4.896 18.086 1.00 96.56 380 ASP A O 1
ATOM 3011 N N . ALA A 1 381 ? -2.748 3.756 16.196 1.00 97.19 381 ALA A N 1
ATOM 3012 C CA . ALA A 1 381 ? -3.913 3.050 16.711 1.00 97.19 381 ALA A CA 1
ATOM 3013 C C . ALA A 1 381 ? -3.519 2.134 17.890 1.00 97.19 381 ALA A C 1
ATOM 3015 O O . ALA A 1 381 ? -2.507 1.419 17.801 1.00 97.19 381 ALA A O 1
ATOM 3016 N N . PRO A 1 382 ? -4.314 2.108 18.977 1.00 95.12 382 PRO A N 1
ATOM 3017 C CA . PRO A 1 382 ? -4.021 1.291 20.145 1.00 95.12 382 PRO A CA 1
ATOM 3018 C C . PRO A 1 382 ? -4.010 -0.197 19.781 1.00 95.12 382 PRO A C 1
ATOM 3020 O O . PRO A 1 382 ? -4.621 -0.620 18.801 1.00 95.12 382 PRO A O 1
ATOM 3023 N N . PHE A 1 383 ? -3.290 -0.996 20.573 1.00 93.06 383 PHE A N 1
ATOM 3024 C CA . PHE A 1 383 ? -3.219 -2.446 20.362 1.00 93.06 383 PHE A CA 1
ATOM 3025 C C . PHE A 1 383 ? -4.559 -3.140 20.640 1.00 93.06 383 PHE A C 1
ATOM 3027 O O . PHE A 1 383 ? -4.926 -4.061 19.921 1.00 93.06 383 PHE A O 1
ATOM 3034 N N . ASP A 1 384 ? -5.274 -2.675 21.665 1.00 93.62 384 ASP A N 1
ATOM 3035 C CA . ASP A 1 384 ? -6.599 -3.164 22.028 1.00 93.62 384 ASP A CA 1
ATOM 3036 C C . ASP A 1 384 ? -7.626 -2.100 21.589 1.00 93.62 384 ASP A C 1
ATOM 3038 O O . ASP A 1 384 ? -7.593 -0.979 22.113 1.00 93.62 384 ASP A O 1
ATOM 3042 N N . PRO A 1 385 ? -8.511 -2.375 20.613 1.00 94.25 385 PRO A N 1
ATOM 3043 C CA . PRO A 1 385 ? -9.547 -1.429 20.208 1.00 94.25 385 PRO A CA 1
ATOM 3044 C C . PRO A 1 385 ? -10.679 -1.394 21.241 1.00 94.25 385 PRO A C 1
ATOM 3046 O O . PRO A 1 385 ? -11.673 -2.113 21.120 1.00 94.25 385 PRO A O 1
ATOM 3049 N N . THR A 1 386 ? -10.520 -0.561 22.271 1.00 96.00 386 THR A N 1
ATOM 3050 C CA . THR A 1 386 ? -11.506 -0.430 23.355 1.00 96.00 386 THR A CA 1
ATOM 3051 C C . THR A 1 386 ? -12.800 0.248 22.895 1.00 96.00 386 THR A C 1
ATOM 3053 O O . THR A 1 386 ? -12.845 0.907 21.848 1.00 96.00 386 THR A O 1
ATOM 3056 N N . LYS A 1 387 ? -13.866 0.132 23.696 1.00 96.44 387 LYS A N 1
ATOM 3057 C CA . LYS A 1 387 ? -15.140 0.846 23.473 1.00 96.44 387 LYS A CA 1
ATOM 3058 C C . LYS A 1 387 ? -14.944 2.354 23.343 1.00 96.44 387 LYS A C 1
ATOM 3060 O O . LYS A 1 387 ? -15.557 2.969 22.475 1.00 96.44 387 LYS A O 1
ATOM 3065 N N . GLU A 1 388 ? -14.084 2.942 24.170 1.00 96.50 388 GLU A N 1
ATOM 3066 C CA . GLU A 1 388 ? -13.784 4.376 24.158 1.00 96.50 388 GLU A CA 1
ATOM 3067 C C . GLU A 1 388 ? -13.123 4.776 22.838 1.00 96.50 388 GLU A C 1
ATOM 3069 O O . GLU A 1 388 ? -13.576 5.708 22.174 1.00 96.50 388 GLU A O 1
ATOM 3074 N N . PHE A 1 389 ? -12.110 4.024 22.400 1.00 97.75 389 PHE A N 1
ATOM 3075 C CA . PHE A 1 389 ? -11.444 4.266 21.122 1.00 97.75 389 PHE A CA 1
ATOM 3076 C C . PHE A 1 389 ? -12.411 4.143 19.932 1.00 97.75 389 PHE A C 1
ATOM 3078 O O . PHE A 1 389 ? -12.446 5.011 19.057 1.00 97.75 389 PHE A O 1
ATOM 3085 N N . MET A 1 390 ? -13.254 3.108 19.920 1.00 97.69 390 MET A N 1
ATOM 3086 C CA . MET A 1 390 ? -14.276 2.924 18.885 1.00 97.69 390 MET A CA 1
ATOM 3087 C C . MET A 1 390 ? -15.351 4.022 18.905 1.00 97.69 390 MET A C 1
ATOM 3089 O O . MET A 1 390 ? -15.835 4.422 17.841 1.00 97.69 390 MET A O 1
ATOM 3093 N N . SER A 1 391 ? -15.706 4.543 20.085 1.00 97.44 391 SER A N 1
ATOM 3094 C CA . SER A 1 391 ? -16.612 5.690 20.222 1.00 97.44 391 SER A CA 1
ATOM 3095 C C . SER A 1 391 ? -16.000 6.948 19.619 1.00 97.44 391 SER A C 1
ATOM 3097 O O . SER A 1 391 ? -16.675 7.627 18.858 1.00 97.44 391 SER A O 1
ATOM 3099 N N . ILE A 1 392 ? -14.711 7.213 19.862 1.00 98.06 392 ILE A N 1
ATOM 3100 C CA . ILE A 1 392 ? -14.003 8.370 19.288 1.00 98.06 392 ILE A CA 1
ATOM 3101 C C . ILE A 1 392 ? -14.031 8.330 17.754 1.00 98.06 392 ILE A C 1
ATOM 3103 O O . ILE A 1 392 ? -14.292 9.348 17.113 1.00 98.06 392 ILE A O 1
ATOM 3107 N N . ILE A 1 393 ? -13.798 7.158 17.150 1.00 97.69 393 ILE A N 1
ATOM 3108 C CA . ILE A 1 393 ? -13.919 6.985 15.692 1.00 97.69 393 ILE A CA 1
ATOM 3109 C C . ILE A 1 393 ? -15.359 7.251 15.243 1.00 97.69 393 ILE A C 1
ATOM 3111 O O . ILE A 1 393 ? -15.583 7.944 14.250 1.00 97.69 393 ILE A O 1
ATOM 3115 N N . SER A 1 394 ? -16.332 6.703 15.974 1.00 97.31 394 SER A N 1
ATOM 3116 C CA . SER A 1 394 ? -17.746 6.834 15.624 1.00 97.31 394 SER A CA 1
ATOM 3117 C C . SER A 1 394 ? -18.222 8.288 15.692 1.00 97.31 394 SER A C 1
ATOM 3119 O O . SER A 1 394 ? -18.953 8.735 14.810 1.00 97.31 394 SER A O 1
ATOM 3121 N N . ASP A 1 395 ? -17.756 9.041 16.689 1.00 97.00 395 ASP A N 1
ATOM 3122 C CA . ASP A 1 395 ? -18.036 10.466 16.862 1.00 97.00 395 ASP A CA 1
ATOM 3123 C C . ASP A 1 395 ? -17.383 11.300 15.755 1.00 97.00 395 ASP A C 1
ATOM 3125 O O . ASP A 1 395 ? -18.022 12.190 15.193 1.00 97.00 395 ASP A O 1
ATOM 3129 N N . ALA A 1 396 ? -16.136 10.981 15.384 1.00 96.12 396 ALA A N 1
ATOM 3130 C CA . ALA A 1 396 ? -15.425 11.662 14.303 1.00 96.12 396 ALA A CA 1
ATOM 3131 C C . ALA A 1 396 ? -16.110 11.489 12.935 1.00 96.12 396 ALA A C 1
ATOM 3133 O O . ALA A 1 396 ? -16.030 12.385 12.096 1.00 96.12 396 ALA A O 1
ATOM 3134 N N . LEU A 1 397 ? -16.787 10.358 12.718 1.00 95.62 397 LEU A N 1
ATOM 3135 C CA . LEU A 1 397 ? -17.496 10.038 11.474 1.00 95.62 397 LEU A CA 1
ATOM 3136 C C . LEU A 1 397 ? -19.001 10.308 11.526 1.00 95.62 397 LEU A C 1
ATOM 3138 O O . LEU A 1 397 ? -19.671 10.192 10.501 1.00 95.62 397 LEU A O 1
ATOM 3142 N N . ALA A 1 398 ? -19.549 10.606 12.706 1.00 96.38 398 ALA A N 1
ATOM 3143 C CA . ALA A 1 398 ? -20.987 10.581 12.975 1.00 96.38 398 ALA A CA 1
ATOM 3144 C C . ALA A 1 398 ? -21.673 9.270 12.514 1.00 96.38 398 ALA A C 1
ATOM 3146 O O . ALA A 1 398 ? -22.839 9.268 12.113 1.00 96.38 398 ALA A O 1
ATOM 3147 N N . MET A 1 399 ? -20.949 8.145 12.563 1.00 97.00 399 MET A N 1
ATOM 3148 C CA . MET A 1 399 ? -21.402 6.823 12.120 1.00 97.00 399 MET A CA 1
ATOM 3149 C C . MET A 1 399 ? -20.809 5.728 13.013 1.00 97.00 399 MET A C 1
ATOM 3151 O O . MET A 1 399 ? -19.614 5.764 13.287 1.00 97.00 399 MET A O 1
ATOM 3155 N N . PRO A 1 400 ? -21.592 4.721 13.437 1.00 97.25 400 PRO A N 1
ATOM 3156 C CA . PRO A 1 400 ? -21.072 3.649 14.276 1.00 97.25 400 PRO A CA 1
ATOM 3157 C C . PRO A 1 400 ? -20.144 2.712 13.493 1.00 97.25 400 PRO A C 1
ATOM 3159 O O . PRO A 1 400 ? -20.385 2.414 12.319 1.00 97.25 400 PRO A O 1
ATOM 3162 N N . ILE A 1 401 ? -19.140 2.158 14.178 1.00 98.06 401 ILE A N 1
ATOM 3163 C CA . ILE A 1 401 ? -18.399 0.995 13.675 1.00 98.06 401 ILE A CA 1
ATOM 3164 C C . ILE A 1 401 ? -19.347 -0.208 13.639 1.00 98.06 401 ILE A C 1
ATOM 3166 O O . ILE A 1 401 ? -19.834 -0.671 14.669 1.00 98.06 401 ILE A O 1
ATOM 3170 N N . ALA A 1 402 ? -19.609 -0.716 12.437 1.00 97.69 402 ALA A N 1
ATOM 3171 C CA . ALA A 1 402 ? -20.525 -1.827 12.204 1.00 97.69 402 ALA A CA 1
ATOM 3172 C C . ALA A 1 402 ? -19.879 -3.191 12.481 1.00 97.69 402 ALA A C 1
ATOM 3174 O O . ALA A 1 402 ? -20.571 -4.123 12.885 1.00 97.69 402 ALA A O 1
ATOM 3175 N N . ALA A 1 403 ? -18.570 -3.318 12.246 1.00 97.94 403 ALA A N 1
ATOM 3176 C CA . ALA A 1 403 ? -17.826 -4.543 12.511 1.00 97.94 403 ALA A CA 1
ATOM 3177 C C . ALA A 1 403 ? -16.336 -4.287 12.746 1.00 97.94 403 ALA A C 1
ATOM 3179 O O . ALA A 1 403 ? -15.751 -3.373 12.162 1.00 97.94 403 ALA A O 1
ATOM 3180 N N . VAL A 1 404 ? -15.722 -5.167 13.536 1.00 98.12 404 VAL A N 1
ATOM 3181 C CA . VAL A 1 404 ? -14.272 -5.280 13.714 1.00 98.12 404 VAL A CA 1
ATOM 3182 C C . VAL A 1 404 ? -13.822 -6.621 13.155 1.00 98.12 404 VAL A C 1
ATOM 3184 O O . VAL A 1 404 ? -14.314 -7.662 13.592 1.00 98.12 404 VAL A O 1
ATOM 3187 N N . TYR A 1 405 ? -12.894 -6.612 12.199 1.00 96.94 405 TYR A N 1
ATOM 3188 C CA . TYR A 1 405 ? -12.357 -7.838 11.613 1.00 96.94 405 TYR A CA 1
ATOM 3189 C C . TYR A 1 405 ? -10.919 -8.109 12.042 1.00 96.94 405 TYR A C 1
ATOM 3191 O O . TYR A 1 405 ? -10.081 -7.211 12.051 1.00 96.94 405 TYR A O 1
ATOM 3199 N N . HIS A 1 406 ? -10.614 -9.384 12.290 1.00 93.31 406 HIS A N 1
ATOM 3200 C CA . HIS A 1 406 ? -9.242 -9.857 12.457 1.00 93.31 406 HIS A CA 1
ATOM 3201 C C . HIS A 1 406 ? -9.005 -11.197 11.740 1.00 93.31 406 HIS A C 1
ATOM 3203 O O . HIS A 1 406 ? -9.932 -11.973 11.490 1.00 93.31 406 HIS A O 1
ATOM 3209 N N . GLY A 1 407 ? -7.753 -11.467 11.368 1.00 84.69 407 GLY A N 1
ATOM 3210 C CA . GLY A 1 407 ? -7.345 -12.747 10.789 1.00 84.69 407 GLY A CA 1
ATOM 3211 C C . GLY A 1 407 ? -7.236 -13.873 11.831 1.00 84.69 407 GLY A C 1
ATOM 3212 O O . GLY A 1 407 ? -7.246 -13.613 13.039 1.00 84.69 407 GLY A O 1
ATOM 3213 N N . PRO A 1 408 ? -7.088 -15.132 11.385 1.00 70.94 408 PRO A N 1
ATOM 3214 C CA . PRO A 1 408 ? -6.801 -16.265 12.255 1.00 70.94 408 PRO A CA 1
ATOM 3215 C C . PRO A 1 408 ? -5.341 -16.185 12.716 1.00 70.94 408 PRO A C 1
ATOM 3217 O O . PRO A 1 408 ? -4.454 -16.783 12.117 1.00 70.94 408 PRO A O 1
ATOM 3220 N N . THR A 1 409 ? -5.051 -15.416 13.758 1.00 56.00 409 THR A N 1
ATOM 3221 C CA . THR A 1 409 ? -3.709 -15.395 14.351 1.00 56.00 409 THR A CA 1
ATOM 3222 C C . THR A 1 409 ? -3.741 -15.948 15.756 1.00 56.00 409 THR A C 1
ATOM 3224 O O . THR A 1 409 ? -4.590 -15.572 16.563 1.00 56.00 409 THR A O 1
ATOM 3227 N N . SER A 1 410 ? -2.744 -16.770 16.069 1.00 52.47 410 SER A N 1
ATOM 3228 C CA . SER A 1 410 ? -2.309 -17.022 17.436 1.00 52.47 410 SER A CA 1
ATOM 3229 C C . SER A 1 410 ? -2.039 -15.669 18.082 1.00 52.47 410 SER A C 1
ATOM 3231 O O . SER A 1 410 ? -1.130 -14.960 17.645 1.00 52.47 410 SER A O 1
ATOM 3233 N N . PHE A 1 411 ? -2.867 -15.273 19.049 1.00 54.06 411 PHE A N 1
ATOM 3234 C CA . PHE A 1 411 ? -2.685 -14.017 19.764 1.00 54.06 411 PHE A CA 1
ATOM 3235 C C . PHE A 1 411 ? -1.224 -13.915 20.208 1.00 54.06 411 PHE A C 1
ATOM 3237 O O . PHE A 1 411 ? -0.694 -14.833 20.842 1.00 54.06 411 PHE A O 1
ATOM 3244 N N . MET A 1 412 ? -0.551 -12.825 19.817 1.00 58.78 412 MET A N 1
ATOM 3245 C CA . MET A 1 412 ? 0.727 -12.470 20.435 1.00 58.78 412 MET A CA 1
ATOM 3246 C C . MET A 1 412 ? 0.495 -12.482 21.947 1.00 58.78 412 MET A C 1
ATOM 3248 O O . MET A 1 412 ? -0.576 -12.035 22.350 1.00 58.78 412 MET A O 1
ATOM 3252 N N . PRO A 1 413 ? 1.423 -12.986 22.775 1.00 53.12 413 PRO A N 1
ATOM 3253 C CA . PRO A 1 413 ? 1.197 -13.108 24.210 1.00 53.12 413 PRO A CA 1
ATOM 3254 C C . PRO A 1 413 ? 0.757 -11.754 24.788 1.00 53.12 413 PRO A C 1
ATOM 3256 O O . PRO A 1 413 ? 1.541 -10.813 24.916 1.00 53.12 413 PRO A O 1
ATOM 3259 N N . SER A 1 414 ? -0.538 -11.638 25.057 1.00 59.06 414 SER A N 1
ATOM 3260 C CA . SER A 1 414 ? -1.195 -10.504 25.687 1.0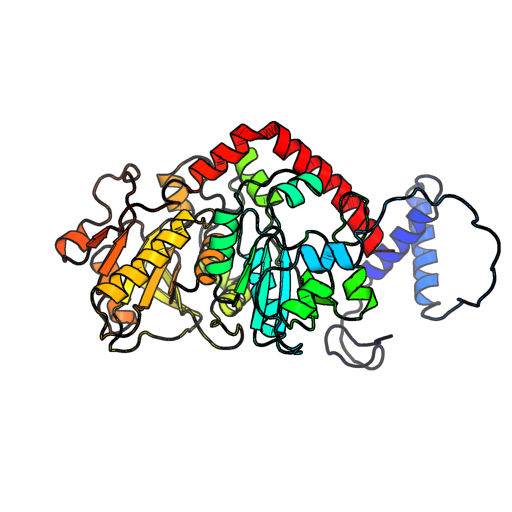0 59.06 414 SER A CA 1
ATOM 3261 C C . SER A 1 414 ? -1.787 -10.986 27.001 1.00 59.06 414 SER A C 1
ATOM 3263 O O . SER A 1 414 ? -2.122 -12.160 27.155 1.00 59.06 414 SER A O 1
ATOM 3265 N N . GLU A 1 415 ? -1.898 -10.079 27.968 1.00 67.31 415 GLU A N 1
ATOM 3266 C CA . GLU A 1 415 ? -2.466 -10.384 29.287 1.00 67.31 415 GLU A CA 1
ATOM 3267 C C . GLU A 1 415 ? -3.980 -10.691 29.223 1.00 67.31 415 GLU A C 1
ATOM 3269 O O . GLU A 1 415 ? -4.557 -11.141 30.210 1.00 67.31 415 GLU A O 1
ATOM 3274 N N . GLY A 1 416 ? -4.610 -10.514 28.053 1.00 80.12 416 GLY A N 1
ATOM 3275 C CA . GLY A 1 416 ? -6.014 -10.810 27.767 1.00 80.12 416 GLY A CA 1
ATOM 3276 C C . GLY A 1 416 ? -6.308 -10.847 26.263 1.00 80.12 416 GLY A C 1
ATOM 3277 O O . GLY A 1 416 ? -5.396 -10.748 25.444 1.00 80.12 416 GLY A O 1
ATOM 3278 N N . ASP A 1 417 ? -7.579 -11.013 25.902 1.00 88.31 417 ASP A N 1
ATOM 3279 C CA . ASP A 1 417 ? -8.073 -10.982 24.518 1.00 88.31 417 ASP A CA 1
ATOM 3280 C C . ASP A 1 417 ? -8.169 -9.527 24.015 1.00 88.31 417 ASP A C 1
ATOM 3282 O O . ASP A 1 417 ? -9.028 -8.798 24.513 1.00 88.31 417 ASP A O 1
ATOM 3286 N N . PRO A 1 418 ? -7.342 -9.093 23.040 1.00 90.94 418 PRO A N 1
ATOM 3287 C CA . PRO A 1 418 ? -7.319 -7.704 22.559 1.00 90.94 418 PRO A CA 1
ATOM 3288 C C . PRO A 1 418 ? -8.667 -7.202 22.037 1.00 90.94 418 PRO A C 1
ATOM 3290 O O . PRO A 1 418 ? -8.962 -6.015 22.098 1.00 90.94 418 PRO A O 1
ATOM 3293 N N . TYR A 1 419 ? -9.512 -8.116 21.549 1.00 94.00 419 TYR A N 1
ATOM 3294 C CA . TYR A 1 419 ? -10.814 -7.792 20.964 1.00 94.00 419 TYR A CA 1
ATOM 3295 C C . TYR A 1 419 ? -11.982 -8.115 21.904 1.00 94.00 419 TYR A C 1
ATOM 3297 O O . TYR A 1 419 ? -13.105 -8.306 21.431 1.00 94.00 419 TYR A O 1
ATOM 3305 N N . ALA A 1 420 ? -11.742 -8.210 23.218 1.00 94.38 420 ALA A N 1
ATOM 3306 C CA . ALA A 1 420 ? -12.785 -8.490 24.206 1.00 94.38 420 ALA A CA 1
ATOM 3307 C C . ALA A 1 420 ? -13.968 -7.513 24.089 1.00 94.38 420 ALA A C 1
ATOM 3309 O O . ALA A 1 420 ? -15.115 -7.952 24.022 1.00 94.38 420 ALA A O 1
ATOM 3310 N N . ASP A 1 421 ? -13.688 -6.217 23.952 1.00 96.00 421 ASP A N 1
ATOM 3311 C CA . ASP A 1 421 ? -14.705 -5.169 23.823 1.00 96.00 421 ASP A CA 1
ATOM 3312 C C . ASP A 1 421 ? -15.543 -5.319 22.546 1.00 96.00 421 ASP A C 1
ATOM 3314 O O . ASP A 1 421 ? -16.774 -5.298 22.597 1.00 96.00 421 ASP A O 1
ATOM 3318 N N . ALA A 1 422 ? -14.897 -5.556 21.400 1.00 96.38 422 ALA A N 1
ATOM 3319 C CA . ALA A 1 422 ? -15.589 -5.790 20.131 1.00 96.38 422 ALA A CA 1
ATOM 3320 C C . ALA A 1 422 ? -16.452 -7.068 20.161 1.00 96.38 422 ALA A C 1
ATOM 3322 O O . ALA A 1 422 ? -17.519 -7.124 19.540 1.00 96.38 422 ALA A O 1
ATOM 3323 N N . LYS A 1 423 ? -16.009 -8.102 20.892 1.00 96.12 423 LYS A N 1
ATOM 3324 C CA . LYS A 1 423 ? -16.772 -9.340 21.115 1.00 96.12 423 LYS A CA 1
ATOM 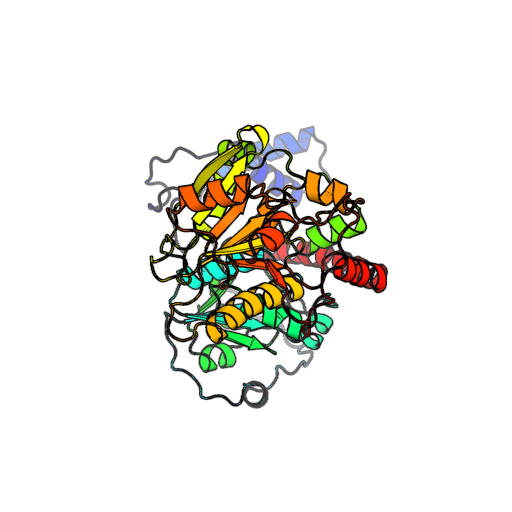3325 C C . LYS A 1 423 ? -17.960 -9.114 22.043 1.00 96.12 423 LYS A C 1
ATOM 3327 O O . LYS A 1 423 ? -19.043 -9.608 21.741 1.00 96.12 423 LYS A O 1
ATOM 3332 N N . GLU A 1 424 ? -17.790 -8.352 23.120 1.00 96.94 424 GLU A N 1
ATOM 3333 C CA . GLU A 1 424 ? -18.878 -7.981 24.033 1.00 96.94 424 GLU A CA 1
ATOM 3334 C C . GLU A 1 424 ? -19.958 -7.164 23.311 1.00 96.94 424 GLU A C 1
ATOM 3336 O O . GLU A 1 424 ? -21.150 -7.389 23.509 1.00 96.94 424 GLU A O 1
ATOM 3341 N N . MET A 1 425 ? -19.547 -6.272 22.407 1.00 96.69 425 MET A N 1
ATOM 3342 C CA . MET A 1 425 ? -20.447 -5.506 21.540 1.00 96.69 425 MET A CA 1
ATOM 3343 C C . MET A 1 425 ? -21.106 -6.346 20.431 1.00 96.69 425 MET A C 1
ATOM 3345 O O . MET A 1 425 ? -22.012 -5.858 19.760 1.00 96.69 425 MET A O 1
ATOM 3349 N N . GLY A 1 426 ? -20.670 -7.591 20.210 1.00 97.38 426 GLY A N 1
ATOM 3350 C CA . GLY A 1 426 ? -21.210 -8.473 19.171 1.00 97.38 426 GLY A CA 1
ATOM 3351 C C . GLY A 1 426 ? -20.819 -8.095 17.737 1.00 97.38 426 GLY A C 1
ATOM 3352 O O . GLY A 1 426 ? -21.444 -8.581 16.796 1.00 97.38 426 GLY A O 1
ATOM 3353 N N . ILE A 1 427 ? -19.795 -7.254 17.561 1.00 97.38 427 ILE A N 1
ATOM 3354 C CA . ILE A 1 427 ? -19.353 -6.731 16.254 1.00 97.38 427 ILE A CA 1
ATOM 3355 C C . ILE A 1 427 ? -18.033 -7.348 15.770 1.00 97.38 427 ILE A C 1
ATOM 3357 O O . ILE A 1 427 ? -17.550 -7.016 14.690 1.00 97.38 427 ILE A O 1
ATOM 3361 N N . PHE A 1 428 ? -17.428 -8.247 16.551 1.00 97.06 428 PHE A N 1
ATOM 3362 C CA . PHE A 1 428 ? -16.201 -8.940 16.163 1.00 97.06 428 PHE A CA 1
ATOM 3363 C C . PHE A 1 428 ? -16.463 -10.061 15.149 1.00 97.06 428 PHE A C 1
ATOM 3365 O O . PHE A 1 428 ? -17.307 -10.942 15.351 1.00 97.06 428 PHE A O 1
ATOM 3372 N N . HIS A 1 429 ? -15.669 -10.082 14.084 1.00 95.69 429 HIS A N 1
ATOM 3373 C CA . HIS A 1 429 ? -15.685 -11.114 13.059 1.00 95.69 429 HIS A CA 1
ATOM 3374 C C . HIS A 1 429 ? -14.271 -11.591 12.741 1.00 95.69 429 HIS A C 1
ATOM 3376 O O . HIS A 1 429 ? -13.319 -10.820 12.665 1.00 95.69 429 HIS A O 1
ATOM 3382 N N . GLN A 1 430 ? -14.142 -12.892 12.508 1.00 93.12 430 GLN A N 1
ATOM 3383 C CA . GLN A 1 430 ? -12.885 -13.489 12.088 1.00 93.12 430 GLN A CA 1
ATOM 3384 C C . GLN A 1 430 ? -12.965 -13.861 10.611 1.00 93.12 430 GLN A C 1
ATOM 3386 O O . GLN A 1 430 ? -13.941 -14.471 10.172 1.00 93.12 430 GLN A O 1
ATOM 3391 N N . VAL A 1 431 ? -11.932 -13.508 9.850 1.00 90.31 431 VAL A N 1
ATOM 3392 C CA . VAL A 1 431 ? -11.798 -13.937 8.453 1.00 90.31 431 VAL A CA 1
ATOM 3393 C C . VAL A 1 431 ? -11.351 -15.400 8.399 1.00 90.31 431 VAL A C 1
ATOM 3395 O O . VAL A 1 431 ? -10.502 -15.838 9.177 1.00 90.31 431 VAL A O 1
ATOM 3398 N N . GLU A 1 432 ? -11.915 -16.166 7.467 1.00 87.12 432 GLU A N 1
ATOM 3399 C CA . GLU A 1 432 ? -11.511 -17.553 7.219 1.00 87.12 432 GLU A CA 1
ATOM 3400 C C . GLU A 1 432 ? -10.104 -17.655 6.607 1.00 87.12 432 GLU A C 1
ATOM 3402 O O . GLU A 1 432 ? -9.644 -16.749 5.905 1.00 87.12 432 GLU A O 1
ATOM 3407 N N . GLY A 1 433 ? -9.451 -18.804 6.807 1.00 86.44 433 GLY A N 1
ATOM 3408 C CA . GLY A 1 433 ? -8.128 -19.099 6.249 1.00 86.44 433 GLY A CA 1
ATOM 3409 C C . GLY A 1 433 ? -8.055 -18.958 4.723 1.00 86.44 433 GLY A C 1
ATOM 3410 O O . GLY A 1 433 ? -9.038 -19.168 4.003 1.00 86.44 433 GLY A O 1
ATOM 3411 N N . HIS A 1 434 ? -6.879 -18.578 4.222 1.00 90.62 434 HIS A N 1
ATOM 3412 C CA . HIS A 1 434 ? -6.656 -18.215 2.821 1.00 90.62 434 HIS A CA 1
ATOM 3413 C C . HIS A 1 434 ? -5.291 -18.664 2.295 1.00 90.62 434 HIS A C 1
ATOM 3415 O O . HIS A 1 434 ? -4.394 -18.971 3.072 1.00 90.62 434 HIS A O 1
ATOM 3421 N N . GLU A 1 435 ? -5.117 -18.671 0.967 1.00 91.81 435 GLU A N 1
ATOM 3422 C CA . GLU A 1 435 ? -3.912 -19.205 0.296 1.00 91.81 435 GLU A CA 1
ATOM 3423 C C . GLU A 1 435 ? -2.607 -18.583 0.823 1.00 91.81 435 GLU A C 1
ATOM 3425 O O . GLU A 1 435 ? -1.607 -19.276 0.970 1.00 91.81 435 GLU A O 1
ATOM 3430 N N . PHE A 1 436 ? -2.628 -17.292 1.167 1.00 91.75 436 PHE A N 1
ATOM 3431 C CA . PHE A 1 436 ? -1.461 -16.565 1.685 1.00 91.75 436 PHE A CA 1
ATOM 3432 C C . PHE A 1 436 ? -1.404 -16.425 3.217 1.00 91.75 436 PHE A C 1
ATOM 3434 O O . PHE A 1 436 ? -0.694 -15.552 3.710 1.00 91.75 436 PHE A O 1
ATOM 3441 N N . GLN A 1 437 ? -2.169 -17.209 3.986 1.00 88.38 437 GLN A N 1
ATOM 3442 C CA . GLN A 1 437 ? -2.318 -17.003 5.441 1.00 88.38 437 GLN A CA 1
ATOM 3443 C C . GLN A 1 437 ? -0.996 -17.099 6.212 1.00 88.38 437 GLN A C 1
ATOM 3445 O O . GLN A 1 437 ? -0.806 -16.413 7.214 1.00 88.38 437 GLN A O 1
ATOM 3450 N N . ASP A 1 438 ? -0.054 -17.886 5.695 1.00 88.00 438 ASP A N 1
ATOM 3451 C CA . ASP A 1 438 ? 1.258 -18.062 6.306 1.00 88.00 438 ASP A CA 1
ATOM 3452 C C . ASP A 1 438 ? 2.251 -16.967 5.889 1.00 88.00 438 ASP A C 1
ATOM 3454 O O . ASP A 1 438 ? 3.320 -16.861 6.474 1.00 88.00 438 ASP A O 1
ATOM 3458 N N . VAL A 1 439 ? 1.924 -16.114 4.910 1.00 90.00 439 VAL A N 1
ATOM 3459 C CA . VAL A 1 439 ? 2.848 -15.100 4.379 1.00 90.00 439 VAL A CA 1
ATOM 3460 C C . VAL A 1 439 ? 2.797 -13.830 5.226 1.00 90.00 439 VAL A C 1
ATOM 3462 O O . VAL A 1 439 ? 2.006 -12.916 4.989 1.00 90.00 439 VAL A O 1
ATOM 3465 N N . ASN A 1 440 ? 3.687 -13.746 6.210 1.00 88.50 440 ASN A N 1
ATOM 3466 C CA . ASN A 1 440 ? 3.850 -12.597 7.104 1.00 88.50 440 ASN A CA 1
ATOM 3467 C C . ASN A 1 440 ? 5.329 -12.213 7.291 1.00 88.50 440 ASN A C 1
ATOM 3469 O O . ASN A 1 440 ? 6.225 -12.950 6.880 1.00 88.50 440 ASN A O 1
ATOM 3473 N N . ALA A 1 441 ? 5.591 -11.080 7.954 1.00 87.38 441 ALA A N 1
ATOM 3474 C CA . ALA A 1 441 ? 6.947 -10.563 8.157 1.00 87.38 441 ALA A CA 1
ATOM 3475 C C . ALA A 1 441 ? 7.934 -11.588 8.756 1.00 87.38 441 ALA A C 1
ATOM 3477 O O . ALA A 1 441 ? 9.083 -11.626 8.328 1.00 87.38 441 ALA A O 1
ATOM 3478 N N . GLY A 1 442 ? 7.478 -12.451 9.674 1.00 86.75 442 GLY A N 1
ATOM 3479 C CA . GLY A 1 442 ? 8.294 -13.523 10.254 1.00 86.75 442 GLY A CA 1
ATOM 3480 C C . GLY A 1 442 ? 8.706 -14.554 9.211 1.00 86.75 442 GLY A C 1
ATOM 3481 O O . GLY A 1 442 ? 9.889 -14.751 8.968 1.00 86.75 442 GLY A O 1
ATOM 3482 N N . THR A 1 443 ? 7.733 -15.128 8.502 1.00 88.94 443 THR A N 1
ATOM 3483 C CA . THR A 1 443 ? 8.020 -16.112 7.441 1.00 88.94 443 THR A CA 1
ATOM 3484 C C . THR A 1 443 ? 8.848 -15.537 6.295 1.00 88.94 443 THR A C 1
ATOM 3486 O O . THR A 1 443 ? 9.651 -16.239 5.688 1.00 88.94 443 THR A O 1
ATOM 3489 N N . ILE A 1 444 ? 8.676 -14.250 5.994 1.00 88.75 444 ILE A N 1
ATOM 3490 C CA . ILE A 1 444 ? 9.451 -13.554 4.974 1.00 88.75 444 ILE A CA 1
ATOM 3491 C C . ILE A 1 444 ? 10.905 -13.383 5.439 1.00 88.75 444 ILE A C 1
ATOM 3493 O O . ILE A 1 444 ? 11.826 -13.642 4.661 1.00 88.75 444 ILE A O 1
ATOM 3497 N N . ALA A 1 445 ? 11.122 -13.009 6.704 1.00 86.69 445 ALA A N 1
ATOM 3498 C CA . ALA A 1 445 ? 12.454 -12.975 7.296 1.00 86.69 445 ALA A CA 1
ATOM 3499 C C . ALA A 1 445 ? 13.097 -14.374 7.292 1.00 86.69 445 ALA A C 1
ATOM 3501 O O . ALA A 1 445 ? 14.246 -14.510 6.876 1.00 86.69 445 ALA A O 1
ATOM 3502 N N . ASP A 1 446 ? 12.343 -15.423 7.632 1.00 86.69 446 ASP A N 1
ATOM 3503 C CA . ASP A 1 446 ? 12.823 -16.809 7.596 1.00 86.69 446 ASP A CA 1
ATOM 3504 C C . ASP A 1 446 ? 13.226 -17.244 6.179 1.00 86.69 446 ASP A C 1
ATOM 3506 O O . ASP A 1 446 ? 14.283 -17.852 6.001 1.00 86.69 446 ASP A O 1
ATOM 3510 N N . ARG A 1 447 ? 12.449 -16.879 5.145 1.00 89.00 447 ARG A N 1
ATOM 3511 C CA . ARG A 1 447 ? 12.810 -17.118 3.732 1.00 89.00 447 ARG A CA 1
ATOM 3512 C C . ARG A 1 447 ? 14.139 -16.453 3.366 1.00 89.00 447 ARG A C 1
ATOM 3514 O O . ARG A 1 447 ? 14.944 -17.056 2.655 1.00 89.00 447 ARG A O 1
ATOM 3521 N N . ILE A 1 448 ? 14.390 -15.232 3.849 1.00 83.81 448 ILE A N 1
ATOM 3522 C CA . ILE A 1 448 ? 15.662 -14.530 3.620 1.00 83.81 448 ILE A CA 1
ATOM 3523 C C . ILE A 1 448 ? 16.809 -15.238 4.339 1.00 83.81 448 ILE A C 1
ATOM 3525 O O . ILE A 1 448 ? 17.849 -15.484 3.731 1.00 83.81 448 ILE A O 1
ATOM 3529 N N . VAL A 1 449 ? 16.626 -15.586 5.612 1.00 77.38 449 VAL A N 1
ATOM 3530 C CA . VAL A 1 449 ? 17.654 -16.253 6.422 1.00 77.38 449 VAL A CA 1
ATOM 3531 C C . VAL A 1 449 ? 18.002 -17.625 5.837 1.00 77.38 449 VAL A C 1
ATOM 3533 O O . VAL A 1 449 ? 19.180 -17.954 5.709 1.00 77.38 449 VAL A O 1
ATOM 3536 N N . ALA A 1 450 ? 17.007 -18.398 5.397 1.00 79.06 450 ALA A N 1
ATOM 3537 C CA . ALA A 1 450 ? 17.205 -19.709 4.777 1.00 79.06 450 ALA A CA 1
ATOM 3538 C C . ALA A 1 450 ? 17.985 -19.647 3.451 1.00 79.06 450 ALA A C 1
ATOM 3540 O O . ALA A 1 450 ? 18.644 -20.614 3.071 1.00 79.06 450 ALA A O 1
ATOM 3541 N N . ALA A 1 451 ? 17.942 -18.512 2.752 1.00 75.12 451 ALA A N 1
ATOM 3542 C CA . ALA A 1 451 ? 18.670 -18.279 1.506 1.00 75.12 451 ALA A CA 1
ATOM 3543 C C . ALA A 1 451 ? 19.743 -17.182 1.642 1.00 75.12 451 ALA A C 1
ATOM 3545 O O . ALA A 1 451 ? 20.132 -16.560 0.650 1.00 75.12 451 ALA A O 1
ATOM 3546 N N . ARG A 1 452 ? 20.261 -16.986 2.864 1.00 72.44 452 ARG A N 1
ATOM 3547 C CA . ARG A 1 452 ? 21.210 -15.925 3.222 1.00 72.44 452 ARG A CA 1
ATOM 3548 C C . ARG A 1 452 ? 22.402 -15.834 2.274 1.00 72.44 452 ARG A C 1
ATOM 3550 O O . ARG A 1 452 ? 22.632 -14.762 1.730 1.00 72.44 452 ARG A O 1
ATOM 3557 N N . GLU A 1 453 ? 23.092 -16.942 1.999 1.00 67.31 453 GLU A N 1
ATOM 3558 C CA . GLU A 1 453 ? 24.259 -16.952 1.098 1.00 67.31 453 GLU A CA 1
ATOM 3559 C C . GLU A 1 453 ? 23.910 -16.450 -0.314 1.00 67.31 453 GLU A C 1
ATOM 3561 O O . GLU A 1 453 ? 24.642 -15.663 -0.914 1.00 67.31 453 GLU A O 1
ATOM 3566 N N . ARG A 1 454 ? 22.745 -16.851 -0.846 1.00 69.38 454 ARG A N 1
ATOM 3567 C CA . ARG A 1 454 ? 22.282 -16.424 -2.177 1.00 69.38 454 ARG A CA 1
ATOM 3568 C C . ARG A 1 454 ? 21.895 -14.947 -2.188 1.00 69.38 454 ARG A C 1
ATOM 3570 O O . ARG A 1 454 ? 22.107 -14.269 -3.194 1.00 69.38 454 ARG A O 1
ATOM 3577 N N . PHE A 1 455 ? 21.323 -14.446 -1.094 1.00 69.12 455 PHE A N 1
ATOM 3578 C CA . PHE A 1 455 ? 20.931 -13.044 -0.979 1.00 69.12 455 PHE A CA 1
ATOM 3579 C C . PHE A 1 455 ? 22.113 -12.117 -0.718 1.00 69.12 455 PHE A C 1
ATOM 3581 O O . PHE A 1 455 ? 22.163 -11.051 -1.325 1.00 69.12 455 PHE A O 1
ATOM 3588 N N . GLU A 1 456 ? 23.085 -12.522 0.097 1.00 69.25 456 GLU A N 1
ATOM 3589 C CA . GLU A 1 456 ? 24.349 -11.800 0.269 1.00 69.25 456 GLU A CA 1
ATOM 3590 C C . GLU A 1 456 ? 25.075 -11.673 -1.081 1.00 69.25 456 GLU A C 1
ATOM 3592 O O . GLU A 1 456 ? 25.465 -10.571 -1.473 1.00 69.25 456 GLU A O 1
ATOM 3597 N N . GLU A 1 457 ? 25.132 -12.753 -1.869 1.00 69.00 457 GLU A N 1
ATOM 3598 C CA . GLU A 1 457 ? 25.693 -12.725 -3.225 1.00 69.00 457 GLU A CA 1
ATOM 3599 C C . GLU A 1 457 ? 24.885 -11.831 -4.184 1.00 69.00 457 GLU A C 1
ATOM 3601 O O . GLU A 1 457 ? 25.463 -11.066 -4.959 1.00 69.00 457 GLU A O 1
ATOM 3606 N N . ARG A 1 458 ? 23.546 -11.854 -4.116 1.00 71.50 458 ARG A N 1
ATOM 3607 C CA . ARG A 1 458 ? 22.681 -10.932 -4.876 1.00 71.50 458 ARG A CA 1
ATOM 3608 C C . ARG A 1 458 ? 22.977 -9.472 -4.524 1.00 71.50 458 ARG A C 1
ATOM 3610 O O . ARG A 1 458 ? 23.086 -8.651 -5.433 1.00 71.50 458 ARG A O 1
ATOM 3617 N N . GLN A 1 459 ? 23.100 -9.134 -3.238 1.00 68.25 459 GLN A N 1
ATOM 3618 C CA . GLN A 1 459 ? 23.415 -7.766 -2.811 1.00 68.25 459 GLN A CA 1
ATOM 3619 C C . GLN A 1 459 ? 24.807 -7.346 -3.290 1.00 68.25 459 GLN A C 1
ATOM 3621 O O . GLN A 1 459 ? 24.960 -6.241 -3.808 1.00 68.25 459 GLN A O 1
ATOM 3626 N N . ARG A 1 460 ? 25.794 -8.250 -3.225 1.00 69.50 460 ARG A N 1
ATOM 3627 C CA . ARG A 1 460 ? 27.141 -8.018 -3.762 1.00 69.50 460 ARG A CA 1
ATOM 3628 C C . ARG A 1 460 ? 27.109 -7.724 -5.264 1.00 69.50 460 ARG A C 1
ATOM 3630 O O . ARG A 1 460 ? 27.659 -6.715 -5.699 1.00 69.50 460 ARG A O 1
ATOM 3637 N N . LYS A 1 461 ? 26.428 -8.562 -6.056 1.00 69.25 461 LYS A N 1
ATOM 3638 C CA . LYS A 1 461 ? 26.270 -8.357 -7.508 1.00 69.25 461 LYS A CA 1
ATOM 3639 C C . LYS A 1 461 ? 25.543 -7.054 -7.826 1.00 69.25 461 LYS A C 1
ATOM 3641 O O . LYS A 1 461 ? 25.963 -6.334 -8.725 1.00 69.25 461 LYS A O 1
ATOM 3646 N N . LYS A 1 462 ? 24.486 -6.726 -7.078 1.00 67.31 462 LYS A N 1
ATOM 3647 C CA . LYS A 1 462 ? 23.731 -5.482 -7.259 1.00 67.31 462 LYS A CA 1
ATOM 3648 C C . LYS A 1 462 ? 24.569 -4.244 -6.934 1.00 67.31 462 LYS A C 1
ATOM 3650 O O . LYS A 1 462 ? 24.462 -3.267 -7.658 1.00 67.31 462 LYS A O 1
ATOM 3655 N N . GLY A 1 463 ? 25.417 -4.286 -5.905 1.00 67.62 463 GLY A N 1
ATOM 3656 C CA . GLY A 1 463 ? 26.341 -3.192 -5.588 1.00 67.62 463 GLY A CA 1
ATOM 3657 C C . GLY A 1 463 ? 27.350 -2.931 -6.710 1.00 67.62 463 GLY A C 1
ATOM 3658 O O . GLY A 1 463 ? 27.550 -1.786 -7.100 1.00 67.62 463 GLY A O 1
ATOM 3659 N N . VAL A 1 464 ? 27.919 -3.995 -7.288 1.00 62.31 464 VAL A N 1
ATOM 3660 C CA . VAL A 1 464 ? 28.801 -3.892 -8.466 1.00 62.31 464 VAL A CA 1
ATOM 3661 C C . VAL A 1 464 ? 28.042 -3.320 -9.667 1.00 62.31 464 VAL A C 1
ATOM 3663 O O . VAL A 1 464 ? 28.523 -2.399 -10.319 1.00 62.31 464 VAL A O 1
ATOM 3666 N N . LYS A 1 465 ? 26.835 -3.832 -9.928 1.00 63.81 465 LYS A N 1
ATOM 3667 C CA . LYS A 1 465 ? 25.974 -3.390 -11.031 1.00 63.81 465 LYS A CA 1
ATOM 3668 C C . LYS A 1 465 ? 25.575 -1.917 -10.912 1.00 63.81 465 LYS A C 1
ATOM 3670 O O . LYS A 1 465 ? 25.698 -1.190 -11.885 1.00 63.81 465 LYS A O 1
ATOM 3675 N N . ALA A 1 466 ? 25.195 -1.470 -9.716 1.00 65.94 466 ALA A N 1
ATOM 3676 C CA . ALA A 1 466 ? 24.878 -0.071 -9.444 1.00 65.94 466 ALA A CA 1
ATOM 3677 C C . ALA A 1 466 ? 26.081 0.856 -9.698 1.00 65.94 466 ALA A C 1
ATOM 3679 O O . ALA A 1 466 ? 25.898 1.984 -10.140 1.00 65.94 466 ALA A O 1
ATOM 3680 N N . GLY A 1 467 ? 27.311 0.379 -9.462 1.00 59.66 467 GLY A N 1
ATOM 3681 C CA . GLY A 1 467 ? 28.532 1.094 -9.844 1.00 59.66 467 GLY A CA 1
ATOM 3682 C C . GLY A 1 467 ? 28.602 1.352 -11.351 1.00 59.66 467 GLY A C 1
ATOM 3683 O O . GLY A 1 467 ? 28.730 2.501 -11.766 1.00 59.66 467 GLY A O 1
ATOM 3684 N N . PHE A 1 468 ? 28.419 0.306 -12.162 1.00 56.00 468 PHE A N 1
ATOM 3685 C CA . PHE A 1 468 ? 28.370 0.424 -13.625 1.00 56.00 468 PHE A CA 1
ATOM 3686 C C . PHE A 1 468 ? 27.195 1.288 -14.116 1.00 56.00 468 PHE A C 1
ATOM 3688 O O . PHE A 1 468 ? 27.362 2.118 -15.006 1.00 56.00 468 PHE A O 1
ATOM 3695 N N . GLU A 1 469 ? 26.006 1.124 -13.532 1.00 68.19 469 GLU A N 1
ATOM 3696 C CA . GLU A 1 469 ? 24.810 1.898 -13.897 1.00 68.19 469 GLU A CA 1
ATOM 3697 C C . GLU A 1 469 ? 24.994 3.396 -13.591 1.00 68.19 469 GLU A C 1
ATOM 3699 O O . GLU A 1 469 ? 24.605 4.242 -14.398 1.00 68.19 469 GLU A O 1
ATOM 3704 N N . ASN A 1 470 ? 25.666 3.744 -12.488 1.00 61.22 470 ASN A N 1
ATOM 3705 C CA . ASN A 1 470 ? 26.013 5.131 -12.166 1.00 61.22 470 ASN A CA 1
ATOM 3706 C C . ASN A 1 470 ? 27.022 5.729 -13.159 1.00 61.22 470 ASN A C 1
ATOM 3708 O O . ASN A 1 470 ? 26.865 6.881 -13.562 1.00 61.22 470 ASN A O 1
ATOM 3712 N N . GLU A 1 471 ? 28.031 4.963 -13.587 1.00 63.81 471 GLU A N 1
ATOM 3713 C CA . GLU A 1 471 ? 28.980 5.403 -14.622 1.00 63.81 471 GLU A CA 1
ATOM 3714 C C . GLU A 1 471 ? 28.268 5.691 -15.951 1.00 63.81 471 GLU A C 1
ATOM 3716 O O . GLU A 1 471 ? 28.530 6.718 -16.572 1.00 63.81 471 GLU A O 1
ATOM 3721 N N . MET A 1 472 ? 27.310 4.845 -16.349 1.00 58.06 472 MET A N 1
ATOM 3722 C CA . MET A 1 472 ? 26.499 5.059 -17.556 1.00 58.06 472 MET A CA 1
ATOM 3723 C C . MET A 1 472 ? 25.512 6.223 -17.436 1.00 58.06 472 MET A C 1
ATOM 3725 O O . MET A 1 472 ? 25.164 6.827 -18.444 1.00 58.06 472 MET A O 1
ATOM 3729 N N . THR A 1 473 ? 25.040 6.539 -16.230 1.00 50.97 473 THR A N 1
ATOM 3730 C CA . THR A 1 473 ? 24.107 7.657 -15.997 1.00 50.97 473 THR A CA 1
ATOM 3731 C C . THR A 1 473 ? 24.810 9.019 -16.102 1.00 50.97 473 THR A C 1
ATOM 3733 O O . THR A 1 473 ? 24.169 10.036 -16.368 1.00 50.97 473 THR A O 1
ATOM 3736 N N . HIS A 1 474 ? 26.130 9.052 -15.897 1.00 48.03 474 HIS A N 1
ATOM 3737 C CA . HIS A 1 474 ? 26.956 10.264 -15.927 1.00 48.03 474 HIS A CA 1
ATOM 3738 C C . HIS A 1 474 ? 27.862 10.393 -17.165 1.00 48.03 474 HIS A C 1
ATOM 3740 O O . HIS A 1 474 ? 28.600 11.380 -17.263 1.00 48.03 474 HIS A O 1
ATOM 3746 N N . ALA A 1 475 ? 27.813 9.419 -18.077 1.00 37.88 475 ALA A N 1
ATOM 3747 C CA . ALA A 1 475 ? 28.462 9.438 -19.389 1.00 37.88 475 ALA A CA 1
ATOM 3748 C C . ALA A 1 475 ? 27.522 10.024 -20.451 1.00 37.88 475 ALA A C 1
ATOM 3750 O O . ALA A 1 475 ? 28.031 10.761 -21.329 1.00 37.88 475 ALA A O 1
#

Sequence (475 aa):
MWEFCYECGDQWKSCTCDVWQEDRLLEAAGRRVDRDADEPLVPAVRLERIQRVQQEIRQNHDSARWTQSQSTNFSNHQASLRQPSHRTIMADLPDTPSVPLSDDRIWVDGCFDFSHHGHAGAMLQAKQLGKFLAVGIHSDEDITANKGPTVMNLKERVAAVDACKWADLSVPHAPYVTQIPWLNHFGCQYVVHGDDVTTDADGNDCYRLVKAENRFKIVKRTPGISTTDLVGRMLLCTKQHHIKDVAALLASDADTMRRFEMYATDSTGLAPGSTVWNYSAEKESLWMLVAGIDPHPEQRVIYVDGGFDLFSSGQIEFLRRVVETEKQRNPSLPPPYVIAGIHDDATINRKKGLNYPIMSAVERALCVLQCRYVNAIILDAPFDPTKEFMSIISDALAMPIAAVYHGPTSFMPSEGDPYADAKEMGIFHQVEGHEFQDVNAGTIADRIVAARERFEERQRKKGVKAGFENEMTHA

InterPro domains:
  IPR004821 Cytidyltransferase-like domain [PF01467] (108-231)
  IPR004821 Cytidyltransferase-like domain [TIGR00125] (105-168)
  IPR014729 Rossmann-like alpha/beta/alpha sandwich fold [G3DSA:3.40.50.620] (93-239)
  IPR014729 Rossmann-like alpha/beta/alpha sandwich fold [G3DSA:3.40.50.620] (279-474)
  IPR041723 CTP:phosphocholine cytidylyltransferase domain [cd02174] (105-245)
  IPR044608 Ethanolamine-phosphate cytidylyltransferase [PTHR45780] (102-466)

Radius of gyration: 26.15 Å; chains: 1; bounding box: 78×56×71 Å

Secondary structure (DSSP, 8-state):
---B-TTT-SBTTS-------HHHHHHHHHHHHHHT-SSPPPHHHHHHHHHHHHHHHHH-----------------------PPPHHHHTTSS-SS-----EEEEEEEEE--TT--HHHHHHHHHHHHTSSEEEEEE--HHHHHHHT---SS-HHHHHHHHHHBTT-SEEEET--SS--HHHHHHTTEEEEEEESS--B-TTS-BTTHHHHHTT-EEEEPPPTT--HHHHHHHHHHT--TT--S-HHHHHHH-HHHHHHHHHHTB-TTSSSB--EEEEEETTTTEEEEEE--PPPPTTSPEEEEEE--TT--HHHHHHHHHHHHHHHHH-TTSPPPEEEEEE--HHHHHHHH-TT--SS-HHHHHHHHHTBTT-SEEEET--SS--HHHHHHHHHHHTS-EEEEEE-S----S-SS-TTHHHHHTT-EEEPPP-TTTT-SHHHHHHHHHHTHHHHHHHHHHHHHHHHHHHHHH--

pLDDT: mean 83.79, std 18.62, range [24.42, 98.81]

Organism: Drechslerella dactyloides (NCBI:txid74499)